Protein AF-A0A3D4CTS8-F1 (afdb_monomer)

Nearest PDB structures (foldseek):
  8w7n-assembly1_A  TM=2.350E-01  e=7.064E-02  Bacillus thuringiensis

Solvent-accessible surface area (backbone atoms only — not comparable to full-atom values): 27036 Å² total; per-residue (Å²): 132,86,78,87,80,75,73,74,74,79,60,75,89,67,41,66,58,44,56,64,30,50,58,61,95,90,58,88,58,75,84,60,47,56,87,72,92,46,70,66,31,52,47,41,68,68,70,23,66,65,56,52,49,56,58,65,38,79,85,34,70,65,49,53,45,52,73,72,35,86,49,65,71,60,37,52,34,53,49,33,37,72,70,62,71,41,77,65,52,74,67,54,54,49,52,51,54,53,56,52,56,43,58,59,55,52,45,54,51,47,51,54,51,47,56,49,54,51,62,67,43,47,62,57,51,51,52,52,49,51,52,34,54,51,42,30,51,54,27,48,51,53,40,61,70,44,44,65,59,52,51,53,51,53,49,51,55,48,53,53,49,52,48,51,49,51,49,29,44,48,56,34,62,64,46,54,61,53,37,55,56,51,25,51,55,50,29,60,74,46,45,93,57,86,59,38,46,27,44,80,48,58,63,80,43,76,48,39,77,81,69,57,63,69,46,77,46,97,88,45,32,39,35,54,64,83,56,63,30,57,42,33,40,41,33,38,30,67,43,44,67,48,43,34,22,26,41,32,47,32,37,31,44,32,72,94,22,73,32,7,22,4,31,14,94,80,5,38,30,25,38,13,35,53,48,42,30,36,25,54,61,51,90,88,53,63,80,41,80,56,52,70,69,49,56,52,48,43,60,62,16,91,84,13,45,52,63,43,18,65,68,81,53,84,53,46,81,39,52,6,29,23,45,60,97,55,71,45,56,28,58,40,40,40,39,38,27,40,67,64,68,43,61,53,28,72,88,70,15,26,37,37,43,38,34,47,29,5,44,22,64,48,19,10,68,22,24,31,36,42,30,36,23,54,40,91,60,57,62,79,44,55,47,78,46,78,82,34,63,33,34,48,43,70,55,47,57,47,35,71,42,56,79,91,72,51,49,72,69,45,52,51,52,43,28,52,56,44,48,55,59,30,56,68,57,38,51,33,50,44,62,45,71,47,88,74,82,78,84,76,82,60,64,68,62,51,51,35,52,50,50,27,57,60,31,63,56,75,84,83,72,61,66,66,59,59,49,49,53,51,54,49,52,52,45,54,56,41,56,78,39,44,70,49,46,44,51,38,52,49,50,52,52,47,60,64,28,68,58,46,75,64,67,116

Sequence (504 aa):
LQAKEIDAKQDTKSGLLATLGRPTRESACECDRANDVQLSGVMALLSGPDIADAIADPKNAIAKLVAEKEDDRKLITEIFLRVINRTPSDAEIKSVRESWAEIQSDHDAMLAELAKREKEWEPTRRQREARRMEGITKASNAVEAYQPQHDAERKRLEEEREAKIAASKRAVTEYESQLVTKAEEFADRMKGKRATRWHLLTPGSIATSDKSKVEVLADGSIRGSGGERPLDYRLSLETKITNITGLIVEAVPDLSFKGGPGLSKDGNFVITEVEAKWQGLEAGSKEVPVVFGDARATFTQKDFDVKRTFDGNLDGGNRGWAIGGGNYKIPHRAAFKMRDVIPGNADKGVKLNVGILCRFKSHPLGKFRIYITTTPDPLQHTGIAAGEAGLPARIAEVVEKDASSRSEVDRVLLRNWVAESDAEYQHRLWAAKGPFPAIPADKKMEELKKALEYAKIPIEEDPRLVRFRRDVEMSAGQLKNLRLTAAQDLTWALINNPAFLFNH

Radius of gyration: 46.16 Å; Cα contacts (8 Å, |Δi|>4): 809; chains: 1; bounding box: 91×78×111 Å

Foldseek 3Di:
DDDDDPPDPPPLVVDLVVLQQDDDPVDPDPVSGDPDDDPSSVCCLQPNVVLLCQLVPCPHPLVVLLVVDPDLQVSLQVLCCVQQNDGDDPVRSVVLVVVLVVLVVVLVVLVVVLVVVCVVCVVVQVVVVVVLVVLLVVLVVVLVVCVVVVVVVQVVVVVVLVVLLVVLVVVLVVCLVVLLVVLVVLLVVCAPPPFFAKAFWAFPDKAKPVRFDWDQDPVSKIFTDDAFFWIKMKTKTWDQDFFWWKKKKKQAFDLVCVRAQWRFPNNKAAQQAKWKWKWFLDPPTDIGTWQFDDKDKLAADVPQDQRNHRPPPPDLPRSHGMHPPHQRNAMMMMMTGTPDTHGFHNPRIMIMTMMRTGSNGTGHGGMITMIIGNPNDQCPQVDNHPSRSGDHNLLVVLSNDDPVPHDPVSSVVSSVVVCRGPSVSSVSVSSSVDDRDDDDDDPVSVVSVVSSVVSNPRDDGDPVSVVSVVVSVVSVVCVVVSSSNSSSVSSSVSCSDCCSVVVD

Structure (mmCIF, N/CA/C/O backbone):
data_AF-A0A3D4CTS8-F1
#
_entry.id   AF-A0A3D4CTS8-F1
#
loop_
_atom_site.group_PDB
_atom_site.id
_atom_site.type_symbol
_atom_site.label_atom_id
_atom_site.label_alt_id
_atom_site.label_comp_id
_atom_site.label_asym_id
_atom_site.label_entity_id
_atom_site.label_seq_id
_atom_site.pdbx_PDB_ins_code
_atom_site.Cartn_x
_atom_site.Cartn_y
_atom_site.Cartn_z
_atom_site.occupancy
_atom_site.B_iso_or_equiv
_atom_site.auth_seq_id
_atom_site.auth_comp_id
_atom_site.auth_asym_id
_atom_site.auth_atom_id
_atom_site.pdbx_PDB_model_num
ATOM 1 N N . LEU A 1 1 ? -6.400 -34.222 -45.799 1.00 34.19 1 LEU A N 1
ATOM 2 C CA . LEU A 1 1 ? -5.486 -35.122 -46.533 1.00 34.19 1 LEU A CA 1
ATOM 3 C C . LEU A 1 1 ? -4.143 -34.391 -46.563 1.00 34.19 1 LEU A C 1
ATOM 5 O O . LEU A 1 1 ? -4.009 -33.464 -47.339 1.00 34.19 1 LEU A O 1
ATOM 9 N N . GLN A 1 2 ? -3.286 -34.477 -45.534 1.00 31.06 2 GLN A N 1
ATOM 10 C CA . GLN A 1 2 ? -2.318 -35.575 -45.322 1.00 31.06 2 GLN A CA 1
ATOM 11 C C . GLN A 1 2 ? -1.728 -36.027 -46.675 1.00 31.06 2 GLN A C 1
ATOM 13 O O . GLN A 1 2 ? -2.492 -36.450 -47.528 1.00 31.06 2 GLN A O 1
ATOM 18 N N . ALA A 1 3 ? -0.426 -35.948 -46.945 1.00 27.09 3 ALA A N 1
ATOM 19 C CA . ALA A 1 3 ? 0.681 -36.243 -46.052 1.00 27.09 3 ALA A CA 1
ATOM 20 C C . ALA A 1 3 ? 1.997 -35.589 -46.518 1.00 27.09 3 ALA A C 1
ATOM 22 O O . ALA A 1 3 ? 2.246 -35.476 -47.709 1.00 27.09 3 ALA A O 1
ATOM 23 N N . LYS A 1 4 ? 2.816 -35.228 -45.521 1.00 34.06 4 LYS A N 1
ATOM 24 C CA . LYS A 1 4 ? 4.279 -35.361 -45.476 1.00 34.06 4 LYS A CA 1
ATOM 25 C C . LYS A 1 4 ? 5.056 -35.067 -46.767 1.00 34.06 4 LYS A C 1
ATOM 27 O O . LYS A 1 4 ? 5.327 -35.978 -47.528 1.00 34.06 4 LYS A O 1
ATOM 32 N N . GLU A 1 5 ? 5.615 -33.869 -46.834 1.00 29.52 5 GLU A N 1
ATOM 33 C CA . GLU A 1 5 ? 7.049 -33.719 -47.085 1.00 29.52 5 GLU A CA 1
ATOM 34 C C . GLU A 1 5 ? 7.537 -32.596 -46.173 1.00 29.52 5 GLU A C 1
ATOM 36 O O . GLU A 1 5 ? 7.510 -31.409 -46.483 1.00 29.52 5 GLU A O 1
ATOM 41 N N . ILE A 1 6 ? 7.892 -32.995 -44.953 1.00 32.22 6 ILE A N 1
ATOM 42 C CA . ILE A 1 6 ? 8.792 -32.218 -44.113 1.00 32.22 6 ILE A CA 1
ATOM 43 C C . ILE A 1 6 ? 10.155 -32.357 -44.807 1.00 32.22 6 ILE A C 1
ATOM 45 O O . ILE A 1 6 ? 10.918 -33.243 -44.447 1.00 32.22 6 ILE A O 1
ATOM 49 N N . ASP A 1 7 ? 10.409 -31.576 -45.865 1.00 29.55 7 ASP A N 1
ATOM 50 C CA . ASP A 1 7 ? 11.218 -30.379 -45.655 1.00 29.55 7 ASP A CA 1
ATOM 51 C C . ASP A 1 7 ? 12.293 -30.551 -44.586 1.00 29.55 7 ASP A C 1
ATOM 53 O O . ASP A 1 7 ? 12.096 -29.953 -43.524 1.00 29.55 7 ASP A O 1
ATOM 57 N N . ALA A 1 8 ? 13.231 -31.491 -44.727 1.00 35.94 8 ALA A N 1
ATOM 58 C CA . ALA A 1 8 ? 14.043 -31.989 -43.625 1.00 35.94 8 ALA A CA 1
ATOM 59 C C . ALA A 1 8 ? 14.656 -30.790 -42.901 1.00 35.94 8 ALA A C 1
ATOM 61 O O . ALA A 1 8 ? 15.550 -30.122 -43.421 1.00 35.94 8 ALA A O 1
ATOM 62 N N . LYS A 1 9 ? 14.132 -30.475 -41.706 1.00 38.09 9 LYS A N 1
ATOM 63 C CA . LYS A 1 9 ? 14.732 -29.482 -40.820 1.00 38.09 9 LYS A CA 1
ATOM 64 C C . LYS A 1 9 ? 16.184 -29.906 -40.691 1.00 38.09 9 LYS A C 1
ATOM 66 O O . LYS A 1 9 ? 16.437 -30.959 -40.113 1.00 38.09 9 LYS A O 1
ATOM 71 N N . GLN A 1 10 ? 17.098 -29.127 -41.269 1.00 44.81 10 GLN A N 1
ATOM 72 C CA . GLN A 1 10 ? 18.526 -29.321 -41.092 1.00 44.81 10 GLN A CA 1
ATOM 73 C C . GLN A 1 10 ? 18.777 -29.360 -39.587 1.00 44.81 10 GLN A C 1
ATOM 75 O O . GLN A 1 10 ? 18.730 -28.329 -38.914 1.00 44.81 10 GLN A O 1
ATOM 80 N N . ASP A 1 11 ? 18.985 -30.553 -39.040 1.00 45.50 11 ASP A N 1
ATOM 81 C CA . ASP A 1 11 ? 19.419 -30.697 -37.663 1.00 45.50 11 ASP A CA 1
ATOM 82 C C . ASP A 1 11 ? 20.928 -30.459 -37.622 1.00 45.50 11 ASP A C 1
ATOM 84 O O . ASP A 1 11 ? 21.733 -31.364 -37.413 1.00 45.50 11 ASP A O 1
ATOM 88 N N . THR A 1 12 ? 21.317 -29.205 -37.860 1.00 46.31 12 THR A N 1
ATOM 89 C CA . THR A 1 12 ? 22.712 -28.756 -37.776 1.00 46.31 12 THR A CA 1
ATOM 90 C C . THR A 1 12 ? 23.287 -28.911 -36.369 1.00 46.31 12 THR A C 1
ATOM 92 O O . THR A 1 12 ? 24.496 -28.814 -36.197 1.00 46.31 12 THR A O 1
ATOM 95 N N . LYS A 1 13 ? 22.454 -29.173 -35.349 1.00 49.53 13 LYS A N 1
ATOM 96 C CA . LYS A 1 13 ? 22.909 -29.426 -33.977 1.00 49.53 13 LYS A CA 1
ATOM 97 C C . LYS A 1 13 ? 23.389 -30.863 -33.750 1.00 49.53 13 LYS A C 1
ATOM 99 O O . LYS A 1 13 ? 24.161 -31.072 -32.818 1.00 49.53 13 LYS A O 1
ATOM 104 N N . SER A 1 14 ? 22.963 -31.826 -34.572 1.00 55.00 14 SER A N 1
ATOM 105 C CA . SER A 1 14 ? 23.310 -33.254 -34.422 1.00 55.00 14 SER A CA 1
ATOM 106 C C . SER A 1 14 ? 24.480 -33.725 -35.311 1.00 55.00 14 SER A C 1
ATOM 108 O O . SER A 1 14 ? 24.926 -34.867 -35.172 1.00 55.00 14 SER A O 1
ATOM 110 N N . GLY A 1 15 ? 25.017 -32.842 -36.164 1.00 66.12 15 GLY A N 1
ATOM 111 C CA . GLY A 1 15 ? 26.238 -33.035 -36.965 1.00 66.12 15 GLY A CA 1
ATOM 112 C C . GLY A 1 15 ? 26.085 -33.913 -38.219 1.00 66.12 15 GLY A C 1
ATOM 113 O O . GLY A 1 15 ? 25.086 -34.612 -38.400 1.00 66.12 15 GLY A O 1
ATOM 114 N N . LEU A 1 16 ? 27.111 -33.914 -39.077 1.00 73.00 16 LEU A N 1
ATOM 115 C CA . LEU A 1 16 ? 27.192 -34.613 -40.373 1.00 73.00 16 LEU A CA 1
ATOM 116 C C . LEU A 1 16 ? 26.689 -36.060 -40.333 1.00 73.00 16 LEU A C 1
ATOM 118 O O . LEU A 1 16 ? 25.932 -36.491 -41.199 1.00 73.00 16 LEU A O 1
ATOM 122 N N . LEU A 1 17 ? 27.065 -36.827 -39.308 1.00 73.56 17 LEU A N 1
ATOM 123 C CA . LEU A 1 17 ? 26.693 -38.241 -39.220 1.00 73.56 17 LEU A CA 1
ATOM 124 C C . LEU A 1 17 ? 25.179 -38.445 -39.070 1.00 73.56 17 LEU A C 1
ATOM 126 O O . LEU A 1 17 ? 24.659 -39.443 -39.561 1.00 73.56 17 LEU A O 1
ATOM 130 N N . ALA A 1 18 ? 24.468 -37.509 -38.435 1.00 70.62 18 ALA A N 1
ATOM 131 C CA . ALA A 1 18 ? 23.010 -37.557 -38.351 1.00 70.62 18 ALA A CA 1
ATOM 132 C C . ALA A 1 18 ? 22.367 -37.338 -39.732 1.00 70.62 18 ALA A C 1
ATOM 134 O O . ALA A 1 18 ? 21.403 -38.019 -40.073 1.00 70.62 18 ALA A O 1
ATOM 135 N N . THR A 1 19 ? 22.952 -36.469 -40.566 1.00 68.31 19 THR A N 1
ATOM 136 C CA . THR A 1 19 ? 22.513 -36.265 -41.962 1.00 68.31 19 THR A CA 1
ATOM 137 C C . THR A 1 19 ? 22.827 -37.451 -42.883 1.00 68.31 19 THR A C 1
ATOM 139 O O . THR A 1 19 ? 22.212 -37.581 -43.935 1.00 68.31 19 THR A O 1
ATOM 142 N N . LEU A 1 20 ? 23.733 -38.346 -42.466 1.00 70.81 20 LEU A N 1
ATOM 143 C CA . LEU A 1 20 ? 24.066 -39.607 -43.142 1.00 70.81 20 LEU A CA 1
ATOM 144 C C . LEU A 1 20 ? 23.303 -40.819 -42.566 1.00 70.81 20 LEU A C 1
ATOM 146 O O . LEU A 1 20 ? 23.717 -41.960 -42.757 1.00 70.81 20 LEU A O 1
ATOM 150 N N . GLY A 1 21 ? 22.207 -40.589 -41.834 1.00 66.88 21 GLY A N 1
ATOM 151 C CA . GLY A 1 21 ? 21.323 -41.658 -41.357 1.00 66.88 21 GLY A CA 1
ATOM 152 C C . GLY A 1 21 ? 21.768 -42.349 -40.064 1.00 66.88 21 GLY A C 1
ATOM 153 O O . GLY A 1 21 ? 21.252 -43.421 -39.739 1.00 66.88 21 GLY A O 1
ATOM 154 N N . ARG A 1 22 ? 22.707 -41.766 -39.296 1.00 68.88 22 ARG A N 1
ATOM 155 C CA . ARG A 1 22 ? 23.075 -42.284 -37.967 1.00 68.88 22 ARG A CA 1
ATOM 156 C C . ARG A 1 22 ? 21.896 -42.130 -36.986 1.00 68.88 22 ARG A C 1
ATOM 158 O O . ARG A 1 22 ? 21.480 -40.999 -36.736 1.00 68.88 22 ARG A O 1
ATOM 165 N N . PRO A 1 23 ? 21.426 -43.216 -36.346 1.00 61.78 23 PRO A N 1
ATOM 166 C CA . PRO A 1 23 ? 20.355 -43.141 -35.356 1.00 61.78 23 PRO A CA 1
ATOM 167 C C . PRO A 1 23 ? 20.822 -42.462 -34.058 1.00 61.78 23 PRO A C 1
ATOM 169 O O . PRO A 1 23 ? 22.016 -42.439 -33.729 1.00 61.78 23 PRO A O 1
ATOM 172 N N . THR A 1 24 ? 19.876 -41.912 -33.293 1.00 64.38 24 THR A N 1
ATOM 173 C CA . THR A 1 24 ? 20.152 -41.316 -31.977 1.00 64.38 24 THR A CA 1
ATOM 174 C C . THR A 1 24 ? 20.659 -42.381 -30.996 1.00 64.38 24 THR A C 1
ATOM 176 O O . THR A 1 24 ? 20.292 -43.551 -31.076 1.00 64.38 24 THR A O 1
ATOM 179 N N . ARG A 1 25 ? 21.531 -41.989 -30.050 1.00 59.34 25 ARG A N 1
ATOM 180 C CA . ARG A 1 25 ? 22.237 -42.910 -29.124 1.00 59.34 25 ARG A CA 1
ATOM 181 C C . ARG A 1 25 ? 21.322 -43.805 -28.271 1.00 59.34 25 ARG A C 1
ATOM 183 O O . ARG A 1 25 ? 21.819 -44.757 -27.681 1.00 59.34 25 ARG A O 1
ATOM 190 N N . GLU A 1 26 ? 20.033 -43.492 -28.194 1.00 53.50 26 GLU A N 1
ATOM 191 C CA . GLU A 1 26 ? 19.036 -44.204 -27.390 1.00 53.50 26 GLU A CA 1
ATOM 192 C C . GLU A 1 26 ? 18.334 -45.348 -28.150 1.00 53.50 26 GLU A C 1
ATOM 194 O O . GLU A 1 26 ? 17.616 -46.124 -27.524 1.00 53.50 26 GLU A O 1
ATOM 199 N N . SER A 1 27 ? 18.563 -45.507 -29.465 1.00 57.84 27 SER A N 1
ATOM 200 C CA . SER A 1 27 ? 17.965 -46.582 -30.274 1.00 57.84 27 SER A CA 1
ATOM 201 C C . SER A 1 27 ? 19.008 -47.553 -30.838 1.00 57.84 27 SER A C 1
ATOM 203 O O . SER A 1 27 ? 19.985 -47.157 -31.475 1.00 57.84 27 SER A O 1
ATOM 205 N N . ALA A 1 28 ? 18.776 -48.853 -30.624 1.00 56.66 28 ALA A N 1
ATOM 206 C CA . ALA A 1 28 ? 19.538 -49.950 -31.226 1.00 56.66 28 ALA A CA 1
ATOM 207 C C . ALA A 1 28 ? 18.814 -50.601 -32.428 1.00 56.66 28 ALA A C 1
ATOM 209 O O . ALA A 1 28 ? 19.320 -51.581 -32.974 1.00 56.66 28 ALA A O 1
ATOM 210 N N . CYS A 1 29 ? 17.641 -50.089 -32.839 1.00 55.47 29 CYS A N 1
ATOM 211 C CA . CYS A 1 29 ? 16.842 -50.668 -33.930 1.00 55.47 29 CYS A CA 1
ATOM 212 C C . CYS A 1 29 ? 17.539 -50.434 -35.275 1.00 55.47 29 CYS A C 1
ATOM 214 O O . CYS A 1 29 ? 17.861 -49.303 -35.635 1.00 55.47 29 CYS A O 1
ATOM 216 N N . GLU A 1 30 ? 17.707 -51.495 -36.062 1.00 57.19 30 GLU A N 1
ATOM 217 C CA . GLU A 1 30 ? 18.138 -51.412 -37.467 1.00 57.19 30 GLU A CA 1
ATOM 218 C C . GLU A 1 30 ? 17.148 -50.597 -38.325 1.00 57.19 30 GLU A C 1
ATOM 220 O O . GLU A 1 30 ? 17.524 -49.931 -39.280 1.00 57.19 30 GLU A O 1
ATOM 225 N N . CYS A 1 31 ? 15.897 -50.580 -37.878 1.00 62.88 31 CYS A N 1
ATOM 226 C CA . CYS A 1 31 ? 14.718 -49.891 -38.392 1.00 62.88 31 CYS A CA 1
ATOM 227 C C . CYS A 1 31 ? 14.863 -48.360 -38.467 1.00 62.88 31 CYS A C 1
ATOM 229 O O . CYS A 1 31 ? 14.243 -47.731 -39.319 1.00 62.88 31 CYS A O 1
ATOM 231 N N . ASP A 1 32 ? 15.671 -47.772 -37.576 1.00 56.69 32 ASP A N 1
ATOM 232 C CA . ASP A 1 32 ? 15.898 -46.320 -37.497 1.00 56.69 32 ASP A CA 1
ATOM 233 C C . ASP A 1 32 ? 17.059 -45.855 -38.394 1.00 56.69 32 ASP A C 1
ATOM 235 O O . ASP A 1 32 ? 17.388 -44.668 -38.427 1.00 56.69 32 ASP A O 1
ATOM 239 N N . ARG A 1 33 ? 17.706 -46.780 -39.116 1.00 64.12 33 ARG A N 1
ATOM 240 C CA . ARG A 1 33 ? 18.780 -46.472 -40.065 1.00 64.12 33 ARG A CA 1
ATOM 241 C C . ARG A 1 33 ? 18.181 -46.265 -41.452 1.00 64.12 33 ARG A C 1
ATOM 243 O O . ARG A 1 33 ? 17.552 -47.165 -42.003 1.00 64.12 33 ARG A O 1
ATOM 250 N N . ALA A 1 34 ? 18.397 -45.088 -42.029 1.00 63.09 34 ALA A N 1
ATOM 251 C CA . ALA A 1 34 ? 18.016 -44.803 -43.408 1.00 63.09 34 ALA A CA 1
ATOM 252 C C . ALA A 1 34 ? 19.175 -45.164 -44.352 1.00 63.09 34 ALA A C 1
ATOM 254 O O . ALA A 1 34 ? 20.277 -44.650 -44.187 1.00 63.09 34 ALA A O 1
ATOM 255 N N . ASN A 1 35 ? 18.917 -46.031 -45.337 1.00 61.06 35 ASN A N 1
ATOM 256 C CA . ASN A 1 35 ? 19.895 -46.439 -46.360 1.00 61.06 35 ASN A CA 1
ATOM 257 C C . ASN A 1 35 ? 19.717 -45.703 -47.705 1.00 61.06 35 ASN A C 1
ATOM 259 O O . ASN A 1 35 ? 20.441 -45.993 -48.655 1.00 61.06 35 ASN A O 1
ATOM 263 N N . ASP A 1 36 ? 18.762 -44.773 -47.807 1.00 62.72 36 ASP A N 1
ATOM 264 C CA . ASP A 1 36 ? 18.538 -44.001 -49.033 1.00 62.72 36 ASP A CA 1
ATOM 265 C C . ASP A 1 36 ? 19.561 -42.868 -49.185 1.00 62.72 36 ASP A C 1
ATOM 267 O O . ASP A 1 36 ? 19.885 -42.157 -48.232 1.00 62.72 36 ASP A O 1
ATOM 271 N N . VAL A 1 37 ? 20.040 -42.663 -50.415 1.00 63.00 37 VAL A N 1
ATOM 272 C CA . VAL A 1 37 ? 20.913 -41.535 -50.763 1.00 63.00 37 VAL A CA 1
ATOM 273 C C . VAL A 1 37 ? 20.100 -40.242 -50.693 1.00 63.00 37 VAL A C 1
ATOM 275 O O . VAL A 1 37 ? 19.254 -39.982 -51.547 1.00 63.00 37 VAL A O 1
ATOM 278 N N . GLN A 1 38 ? 20.363 -39.413 -49.684 1.00 68.56 38 GLN A N 1
ATOM 279 C CA . GLN A 1 38 ? 19.704 -38.118 -49.525 1.00 68.56 38 GLN A CA 1
ATOM 280 C C . GLN A 1 38 ? 20.565 -36.992 -50.100 1.00 68.56 38 GLN A C 1
ATOM 282 O O . GLN A 1 38 ? 21.729 -36.831 -49.728 1.00 68.56 38 GLN A O 1
ATOM 287 N N . LEU A 1 39 ? 19.972 -36.159 -50.964 1.00 69.06 39 LEU A N 1
ATOM 288 C CA . LEU A 1 39 ? 20.635 -34.977 -51.527 1.00 69.06 39 LEU A CA 1
ATOM 289 C C . LEU A 1 39 ? 21.154 -34.037 -50.425 1.00 69.06 39 LEU A C 1
ATOM 291 O O . LEU A 1 39 ? 22.221 -33.449 -50.567 1.00 69.06 39 LEU A O 1
ATOM 295 N N . SER A 1 40 ? 20.445 -33.946 -49.297 1.00 67.31 40 SER A N 1
ATOM 296 C CA . SER A 1 40 ? 20.869 -33.197 -48.110 1.00 67.31 40 SER A CA 1
ATOM 297 C C . SER A 1 40 ? 22.157 -33.743 -47.480 1.00 67.31 40 SER A C 1
ATOM 299 O O . SER A 1 40 ? 23.012 -32.949 -47.098 1.00 67.31 40 SER A O 1
ATOM 301 N N . GLY A 1 41 ? 22.337 -35.066 -47.415 1.00 70.88 41 GLY A N 1
ATOM 302 C CA . GLY A 1 41 ? 23.565 -35.707 -46.927 1.00 70.88 41 GLY A CA 1
ATOM 303 C C . GLY A 1 41 ? 24.750 -35.507 -47.875 1.00 70.88 41 GLY A C 1
ATOM 304 O O . GLY A 1 41 ? 25.866 -35.254 -47.427 1.00 70.88 41 GLY A O 1
ATOM 305 N N . VAL A 1 42 ? 24.499 -35.515 -49.190 1.00 72.38 42 VAL A N 1
ATOM 306 C CA . VAL A 1 42 ? 25.513 -35.173 -50.204 1.00 72.38 42 VAL A CA 1
ATOM 307 C C . VAL A 1 42 ? 25.932 -33.705 -50.075 1.00 72.38 42 VAL A C 1
ATOM 309 O O . VAL A 1 42 ? 27.121 -33.408 -50.041 1.00 72.38 42 VAL A O 1
ATOM 312 N N . MET A 1 43 ? 24.981 -32.780 -49.926 1.00 71.69 43 MET A N 1
ATOM 313 C CA . MET A 1 43 ? 25.285 -31.354 -49.743 1.00 71.69 43 MET A CA 1
ATOM 314 C C . MET A 1 43 ? 25.984 -31.068 -48.406 1.00 71.69 43 MET A C 1
ATOM 316 O O . MET A 1 43 ? 26.856 -30.203 -48.348 1.00 71.69 43 MET A O 1
ATOM 320 N N . ALA A 1 44 ? 25.661 -31.814 -47.345 1.00 74.25 44 ALA A N 1
ATOM 321 C CA . ALA A 1 44 ? 26.368 -31.739 -46.067 1.00 74.25 44 ALA A CA 1
ATOM 322 C C . ALA A 1 44 ? 27.818 -32.248 -46.170 1.00 74.25 44 ALA A C 1
ATOM 324 O O . ALA A 1 44 ? 28.702 -31.697 -45.519 1.00 74.25 44 ALA A O 1
ATOM 325 N N . LEU A 1 45 ? 28.084 -33.248 -47.016 1.00 74.31 45 LEU A N 1
ATOM 326 C CA . LEU A 1 45 ? 29.441 -33.730 -47.281 1.00 74.31 45 LEU A CA 1
ATOM 327 C C . LEU A 1 45 ? 30.255 -32.749 -48.142 1.00 74.31 45 LEU A C 1
ATOM 329 O O . LEU A 1 45 ? 31.431 -32.536 -47.868 1.00 74.31 45 LEU A O 1
ATOM 333 N N . LEU A 1 46 ? 29.638 -32.144 -49.162 1.00 74.44 46 LEU A N 1
ATOM 334 C CA . LEU A 1 46 ? 30.326 -31.245 -50.099 1.00 74.44 46 LEU A CA 1
ATOM 335 C C . LEU A 1 46 ? 30.526 -29.828 -49.546 1.00 74.44 46 LEU A C 1
ATOM 337 O O . LEU A 1 46 ? 31.486 -29.138 -49.877 1.00 74.44 46 LEU A O 1
ATOM 341 N N . SER A 1 47 ? 29.585 -29.332 -48.746 1.00 71.50 47 SER A N 1
ATOM 342 C CA . SER A 1 47 ? 29.564 -27.919 -48.338 1.00 71.50 47 SER A CA 1
ATOM 343 C C . SER A 1 47 ? 29.052 -27.698 -46.915 1.00 71.50 47 SER A C 1
ATOM 345 O O . SER A 1 47 ? 28.707 -26.575 -46.549 1.00 71.50 47 SER A O 1
ATOM 347 N N . GLY A 1 48 ? 28.976 -28.755 -46.104 1.00 78.38 48 GLY A N 1
ATOM 348 C CA . GLY A 1 48 ? 28.528 -28.658 -44.720 1.00 78.38 48 GLY A CA 1
ATOM 349 C C . GLY A 1 48 ? 29.589 -28.083 -43.772 1.00 78.38 48 GLY A C 1
ATOM 350 O O . GLY A 1 48 ? 30.792 -28.204 -44.027 1.00 78.38 48 GLY A O 1
ATOM 351 N N . PRO A 1 49 ? 29.151 -27.494 -42.642 1.00 78.94 49 PRO A N 1
ATOM 352 C CA . PRO A 1 49 ? 30.041 -26.867 -41.669 1.00 78.94 49 PRO A CA 1
ATOM 353 C C . PRO A 1 49 ? 31.002 -27.865 -41.017 1.00 78.94 49 PRO A C 1
ATOM 355 O O . PRO A 1 49 ? 32.136 -27.505 -40.759 1.00 78.94 49 PRO A O 1
ATOM 358 N N . ASP A 1 50 ? 30.615 -29.131 -40.825 1.00 82.31 50 ASP A N 1
ATOM 359 C CA . ASP A 1 50 ? 31.478 -30.123 -40.165 1.00 82.31 50 ASP A CA 1
ATOM 360 C C . ASP A 1 50 ? 32.788 -30.390 -40.931 1.00 82.31 50 ASP A C 1
ATOM 362 O O . ASP A 1 50 ? 33.851 -30.526 -40.326 1.00 82.31 50 ASP A O 1
ATOM 366 N N . ILE A 1 51 ? 32.728 -30.456 -42.267 1.00 82.81 51 ILE A N 1
ATOM 367 C CA . ILE A 1 51 ? 33.921 -30.632 -43.110 1.00 82.81 51 ILE A CA 1
ATOM 368 C C . ILE A 1 51 ? 34.727 -29.331 -43.162 1.00 82.81 51 ILE A C 1
ATOM 370 O O . ILE A 1 51 ? 35.956 -29.368 -43.087 1.00 82.81 51 ILE A O 1
ATOM 374 N N . ALA A 1 52 ? 34.044 -28.184 -43.231 1.00 83.50 52 ALA A N 1
ATOM 375 C CA . ALA A 1 52 ? 34.694 -26.875 -43.260 1.00 83.50 52 ALA A CA 1
ATOM 376 C C . ALA A 1 52 ? 35.455 -26.610 -41.956 1.00 83.50 52 ALA A C 1
ATOM 378 O O . ALA A 1 52 ? 36.627 -26.243 -41.993 1.00 83.50 52 ALA A O 1
ATOM 379 N N . ASP A 1 53 ? 34.834 -26.901 -40.815 1.00 86.44 53 ASP A N 1
ATOM 380 C CA . ASP A 1 53 ? 35.417 -26.762 -39.485 1.00 86.44 53 ASP A CA 1
ATOM 381 C C . ASP A 1 53 ? 36.582 -27.740 -39.282 1.00 86.44 53 ASP A C 1
ATOM 383 O O . ASP A 1 53 ? 37.616 -27.355 -38.741 1.00 86.44 53 ASP A O 1
ATOM 387 N N . ALA A 1 54 ? 36.482 -28.984 -39.770 1.00 88.06 54 ALA A N 1
ATOM 388 C CA . ALA A 1 54 ? 37.581 -29.953 -39.696 1.00 88.06 54 ALA A CA 1
ATOM 389 C C . ALA A 1 54 ? 38.817 -29.516 -40.508 1.00 88.06 54 ALA A C 1
ATOM 391 O O . ALA A 1 54 ? 39.963 -29.724 -40.090 1.00 88.06 54 ALA A O 1
ATOM 392 N N . ILE A 1 55 ? 38.597 -28.895 -41.668 1.00 89.62 55 ILE A N 1
ATOM 393 C CA . ILE A 1 55 ? 39.667 -28.341 -42.507 1.00 89.62 55 ILE A CA 1
ATOM 394 C C . ILE A 1 55 ? 40.216 -27.042 -41.902 1.00 89.62 55 ILE A C 1
ATOM 396 O O . ILE A 1 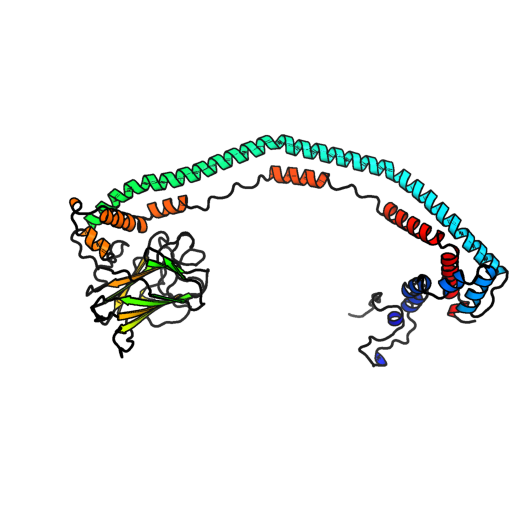55 ? 41.425 -26.811 -41.955 1.00 89.62 55 ILE A O 1
ATOM 400 N N . ALA A 1 56 ? 39.372 -26.228 -41.271 1.00 85.81 56 ALA A N 1
ATOM 401 C CA . ALA A 1 56 ? 39.773 -24.990 -40.613 1.00 85.81 56 ALA A CA 1
ATOM 402 C C . ALA A 1 56 ? 40.450 -25.203 -39.240 1.00 85.81 56 ALA A C 1
ATOM 404 O O . ALA A 1 56 ? 41.164 -24.309 -38.782 1.00 85.81 56 ALA A O 1
ATOM 405 N N . ASP A 1 57 ? 40.266 -26.359 -38.584 1.00 88.31 57 ASP A N 1
ATOM 406 C CA . ASP A 1 57 ? 40.802 -26.632 -37.241 1.00 88.31 57 ASP A CA 1
ATOM 407 C C . ASP A 1 57 ? 42.345 -26.530 -37.214 1.00 88.31 57 ASP A C 1
ATOM 409 O O . ASP A 1 57 ? 43.033 -27.299 -37.895 1.00 88.31 57 ASP A O 1
ATOM 413 N N . PRO A 1 58 ? 42.933 -25.646 -36.381 1.00 84.38 58 PRO A N 1
ATOM 414 C CA . PRO A 1 58 ? 44.384 -25.459 -36.309 1.00 84.38 58 PRO A CA 1
ATOM 415 C C . PRO A 1 58 ? 45.155 -26.690 -35.801 1.00 84.38 58 PRO A C 1
ATOM 417 O O . PRO A 1 58 ? 46.381 -26.730 -35.893 1.00 84.38 58 PRO A O 1
ATOM 420 N N . LYS A 1 59 ? 44.477 -27.695 -35.234 1.00 88.31 59 LYS A N 1
ATOM 421 C CA . LYS A 1 59 ? 45.077 -28.952 -34.756 1.00 88.31 59 LYS A CA 1
ATOM 422 C C . LYS A 1 59 ? 45.081 -30.056 -35.811 1.00 88.31 59 LYS A C 1
ATOM 424 O O . LYS A 1 59 ? 45.563 -31.160 -35.524 1.00 88.31 59 LYS A O 1
ATOM 429 N N . ASN A 1 60 ? 44.544 -29.797 -37.000 1.00 89.44 60 ASN A N 1
ATOM 430 C CA . ASN A 1 60 ? 44.455 -30.803 -38.044 1.00 89.44 60 ASN A CA 1
ATOM 431 C C . ASN A 1 60 ? 45.825 -31.148 -38.660 1.00 89.44 60 ASN A C 1
ATOM 433 O O . ASN A 1 60 ? 46.868 -30.560 -38.361 1.00 89.44 60 ASN A O 1
ATOM 437 N N . ALA A 1 61 ? 45.833 -32.170 -39.518 1.00 90.94 61 ALA A N 1
ATOM 438 C CA . ALA A 1 61 ? 47.055 -32.617 -40.178 1.00 90.94 61 ALA A CA 1
ATOM 439 C C . ALA A 1 61 ? 47.604 -31.584 -41.179 1.00 90.94 61 ALA A C 1
ATOM 441 O O . ALA A 1 61 ? 48.815 -31.539 -41.375 1.00 90.94 61 ALA A O 1
ATOM 442 N N . ILE A 1 62 ? 46.748 -30.747 -41.776 1.00 93.88 62 ILE A N 1
ATOM 443 C CA . ILE A 1 62 ? 47.137 -29.729 -42.764 1.00 93.88 62 ILE A CA 1
ATOM 444 C C . ILE A 1 62 ? 48.047 -28.687 -42.108 1.00 93.88 62 ILE A C 1
ATOM 446 O O . ILE A 1 62 ? 49.122 -28.401 -42.631 1.00 93.88 62 ILE A O 1
ATOM 450 N N . ALA A 1 63 ? 47.684 -28.201 -40.918 1.00 91.81 63 ALA A N 1
ATOM 451 C CA . ALA A 1 63 ? 48.501 -27.261 -40.153 1.00 91.81 63 ALA A CA 1
ATOM 452 C C . ALA A 1 63 ? 49.910 -27.805 -39.858 1.00 91.81 63 ALA A C 1
ATOM 454 O O . ALA A 1 63 ? 50.901 -27.088 -40.003 1.00 91.81 63 ALA A O 1
ATOM 455 N N . LYS A 1 64 ? 50.020 -29.098 -39.522 1.00 91.81 64 LYS A N 1
ATOM 456 C CA . LYS A 1 64 ? 51.319 -29.765 -39.319 1.00 91.81 64 LYS A CA 1
ATOM 457 C C . LYS A 1 64 ? 52.119 -29.866 -40.616 1.00 91.81 64 LYS A C 1
ATOM 459 O O . LYS A 1 64 ? 53.306 -29.566 -40.623 1.00 91.81 64 LYS A O 1
ATOM 464 N N . LEU A 1 65 ? 51.468 -30.237 -41.718 1.00 93.19 65 LEU A N 1
ATOM 465 C CA . LEU A 1 65 ? 52.115 -30.347 -43.027 1.00 93.19 65 LEU A CA 1
ATOM 466 C C . LEU A 1 65 ? 52.686 -29.019 -43.509 1.00 93.19 65 LEU A C 1
ATOM 468 O O . LEU A 1 65 ? 53.808 -28.983 -44.007 1.00 93.19 65 LEU A O 1
ATOM 472 N N . VAL A 1 66 ? 51.938 -27.932 -43.333 1.00 94.00 66 VAL A N 1
ATOM 473 C CA . VAL A 1 66 ? 52.381 -26.584 -43.703 1.00 94.00 66 VAL A CA 1
ATOM 474 C C . VAL A 1 66 ? 53.621 -26.174 -42.901 1.00 94.00 66 VAL A C 1
ATOM 476 O O . VAL A 1 66 ? 54.529 -25.564 -43.464 1.00 94.00 66 VAL A O 1
ATOM 479 N N . ALA A 1 67 ? 53.689 -26.546 -41.616 1.00 90.81 67 ALA A N 1
ATOM 480 C CA . ALA A 1 67 ? 54.845 -26.285 -40.758 1.00 90.81 67 ALA A CA 1
ATOM 481 C C . ALA A 1 67 ? 56.068 -27.164 -41.092 1.00 90.81 67 ALA A C 1
ATOM 483 O O . ALA A 1 67 ? 57.198 -26.699 -40.996 1.00 90.81 67 ALA A O 1
ATOM 484 N N . GLU A 1 68 ? 55.862 -28.425 -41.485 1.00 93.31 68 GLU A N 1
ATOM 485 C CA . GLU A 1 68 ? 56.943 -29.378 -41.790 1.00 93.31 68 GLU A CA 1
ATOM 486 C C . GLU A 1 68 ? 57.508 -29.243 -43.213 1.00 93.31 68 GLU A C 1
ATOM 488 O O . GLU A 1 68 ? 58.663 -29.595 -43.464 1.00 93.31 68 GLU A O 1
ATOM 493 N N . LYS A 1 69 ? 56.692 -28.808 -44.181 1.00 92.62 69 LYS A N 1
ATOM 494 C CA . LYS A 1 69 ? 57.063 -28.744 -45.601 1.00 92.62 69 LYS A CA 1
ATOM 495 C C . LYS A 1 69 ? 57.275 -27.293 -46.025 1.00 92.62 69 LYS A C 1
ATOM 497 O O . LYS A 1 69 ? 56.329 -26.592 -46.371 1.00 92.62 69 LYS A O 1
ATOM 502 N N . GLU A 1 70 ? 58.528 -26.849 -46.053 1.00 87.62 70 GLU A N 1
ATOM 503 C CA . GLU A 1 70 ? 58.886 -25.491 -46.501 1.00 87.62 70 GLU A CA 1
ATOM 504 C C . GLU A 1 70 ? 58.706 -25.282 -48.015 1.00 87.62 70 GLU A C 1
ATOM 506 O O . GLU A 1 70 ? 58.377 -24.185 -48.450 1.00 87.62 70 GLU A O 1
ATOM 511 N N . ASP A 1 71 ? 58.872 -26.335 -48.822 1.00 93.19 71 ASP A N 1
ATOM 512 C CA . ASP A 1 71 ? 58.700 -26.278 -50.278 1.00 93.19 71 ASP A CA 1
ATOM 513 C C . ASP A 1 71 ? 57.238 -26.521 -50.683 1.00 93.19 71 ASP A C 1
ATOM 515 O O . ASP A 1 71 ? 56.663 -27.571 -50.376 1.00 93.19 71 ASP A O 1
ATOM 519 N N . ASP A 1 72 ? 56.651 -25.574 -51.416 1.00 92.75 72 ASP A N 1
ATOM 520 C CA . ASP A 1 72 ? 55.244 -25.630 -51.828 1.00 92.75 72 ASP A CA 1
ATOM 521 C C . ASP A 1 72 ? 54.951 -26.826 -52.736 1.00 92.75 72 ASP A C 1
ATOM 523 O O . ASP A 1 72 ? 53.898 -27.446 -52.613 1.00 92.75 72 ASP A O 1
ATOM 527 N N . ARG A 1 73 ? 55.889 -27.230 -53.604 1.00 94.06 73 ARG A N 1
ATOM 528 C CA . ARG A 1 73 ? 55.695 -28.411 -54.458 1.00 94.06 73 ARG A CA 1
ATOM 529 C C . ARG A 1 73 ? 55.585 -29.686 -53.620 1.00 94.06 73 ARG A C 1
ATOM 531 O O . ARG A 1 73 ? 54.704 -30.508 -53.883 1.00 94.06 73 ARG A O 1
ATOM 538 N N . LYS A 1 74 ? 56.437 -29.852 -52.603 1.00 94.62 74 LYS A N 1
ATOM 539 C CA . LYS A 1 74 ? 56.348 -30.966 -51.642 1.00 94.62 74 LYS A CA 1
ATOM 540 C C . LYS A 1 74 ? 55.070 -30.911 -50.809 1.00 94.62 74 LYS A C 1
ATOM 542 O O . LYS A 1 74 ? 54.460 -31.956 -50.608 1.00 94.62 74 LYS A O 1
ATOM 547 N N . LEU A 1 75 ? 54.655 -29.728 -50.356 1.00 95.44 75 LEU A N 1
ATOM 548 C CA . LEU A 1 75 ? 53.413 -29.544 -49.600 1.00 95.44 75 LEU A CA 1
ATOM 549 C C . LEU A 1 75 ? 52.185 -29.941 -50.433 1.00 95.44 75 LEU A C 1
ATOM 551 O O . LEU A 1 75 ? 51.389 -30.764 -49.991 1.00 95.44 75 LEU A O 1
ATOM 555 N N . ILE A 1 76 ? 52.075 -29.428 -51.662 1.00 95.88 76 ILE A N 1
ATOM 556 C CA . ILE A 1 76 ? 50.998 -29.770 -52.601 1.00 95.88 76 ILE A CA 1
ATOM 557 C C . ILE A 1 76 ? 51.002 -31.277 -52.879 1.00 95.88 76 ILE A C 1
ATOM 559 O O . ILE A 1 76 ? 49.960 -31.920 -52.796 1.00 95.88 76 ILE A O 1
ATOM 563 N N . THR A 1 77 ? 52.173 -31.865 -53.145 1.00 95.62 77 THR A N 1
ATOM 564 C CA . THR A 1 77 ? 52.299 -33.310 -53.400 1.00 95.62 77 THR A CA 1
ATOM 565 C C . THR A 1 77 ? 51.803 -34.147 -52.222 1.00 95.62 77 THR A C 1
ATOM 567 O O . THR A 1 77 ? 51.064 -35.107 -52.420 1.00 95.62 77 THR A O 1
ATOM 570 N N . GLU A 1 78 ? 52.170 -33.771 -50.998 1.00 95.50 78 GLU A N 1
ATOM 571 C CA . GLU A 1 78 ? 51.753 -34.469 -49.782 1.00 95.50 78 GLU A CA 1
ATOM 572 C C . GLU A 1 78 ? 50.241 -34.341 -49.527 1.00 95.50 78 GLU A C 1
ATOM 574 O O . GLU A 1 78 ? 49.606 -35.310 -49.115 1.00 95.50 78 GLU A O 1
ATOM 579 N N . ILE A 1 79 ? 49.641 -33.181 -49.817 1.00 95.06 79 ILE A N 1
ATOM 580 C CA . ILE A 1 79 ? 48.186 -32.983 -49.721 1.00 95.06 79 ILE A CA 1
ATOM 581 C C . ILE A 1 79 ? 47.458 -33.860 -50.750 1.00 95.06 79 ILE A C 1
ATOM 583 O O . ILE A 1 79 ? 46.531 -34.581 -50.389 1.00 95.06 79 ILE A O 1
ATOM 587 N N . PHE A 1 80 ? 47.909 -33.876 -52.006 1.00 94.62 80 PHE A N 1
ATOM 588 C CA . PHE A 1 80 ? 47.349 -34.739 -53.054 1.00 94.62 80 PHE A CA 1
ATOM 589 C C . PHE A 1 80 ? 47.420 -36.227 -52.687 1.00 94.62 80 PHE A C 1
ATOM 591 O O . PHE A 1 80 ? 46.430 -36.947 -52.830 1.00 94.62 80 PHE A O 1
ATOM 598 N N . LEU A 1 81 ? 48.558 -36.677 -52.150 1.00 93.44 81 LEU A N 1
ATOM 599 C CA . LEU A 1 81 ? 48.724 -38.056 -51.695 1.00 93.44 81 LEU A CA 1
ATOM 600 C C . LEU A 1 81 ? 47.782 -38.400 -50.537 1.00 93.44 81 LEU A C 1
ATOM 602 O O . LEU A 1 81 ? 47.248 -39.500 -50.510 1.00 93.44 81 LEU A O 1
ATOM 606 N N . ARG A 1 82 ? 47.544 -37.480 -49.597 1.00 92.44 82 ARG A N 1
ATOM 607 C CA . ARG A 1 82 ? 46.670 -37.736 -48.439 1.00 92.44 82 ARG A CA 1
ATOM 608 C C . ARG A 1 82 ? 45.185 -37.659 -48.748 1.00 92.44 82 ARG A C 1
ATOM 610 O O . ARG A 1 82 ? 44.410 -38.342 -48.089 1.00 92.44 82 ARG A O 1
ATOM 617 N N . VAL A 1 83 ? 44.794 -36.800 -49.687 1.00 91.12 83 VAL A N 1
ATOM 618 C CA . VAL A 1 83 ? 43.382 -36.582 -50.007 1.00 91.12 83 VAL A CA 1
ATOM 619 C C . VAL A 1 83 ? 42.924 -37.557 -51.088 1.00 91.12 83 VAL A C 1
ATOM 621 O O . VAL A 1 83 ? 41.925 -38.232 -50.888 1.00 91.12 83 VAL A O 1
ATOM 624 N N . ILE A 1 84 ? 43.661 -37.692 -52.196 1.00 90.38 84 ILE A N 1
ATOM 625 C CA . ILE A 1 84 ? 43.238 -38.494 -53.361 1.00 90.38 84 ILE A CA 1
ATOM 626 C C . ILE A 1 84 ? 44.199 -39.640 -53.729 1.00 90.38 84 I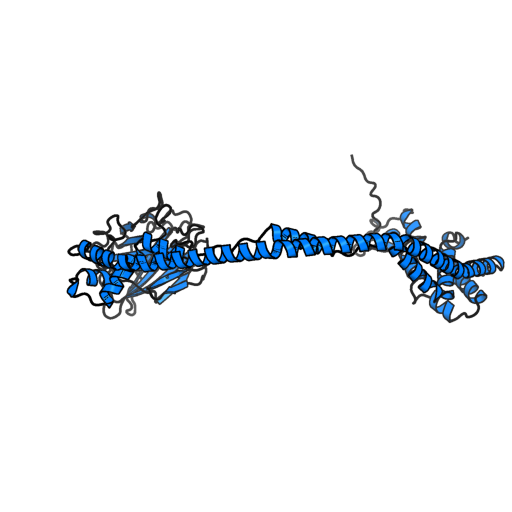LE A C 1
ATOM 628 O O . ILE A 1 84 ? 44.062 -40.229 -54.795 1.00 90.38 84 ILE A O 1
ATOM 632 N N . ASN A 1 85 ? 45.180 -39.968 -52.877 1.00 90.81 85 ASN A N 1
ATOM 633 C CA . ASN A 1 85 ? 46.082 -41.124 -53.030 1.00 90.81 85 ASN A CA 1
ATOM 634 C C . ASN A 1 85 ? 46.912 -41.177 -54.330 1.00 90.81 85 ASN A C 1
ATOM 636 O O . ASN A 1 85 ? 47.328 -42.253 -54.761 1.00 90.81 85 ASN A O 1
ATOM 640 N N . ARG A 1 86 ? 47.223 -40.026 -54.941 1.00 92.19 86 ARG A N 1
ATOM 641 C CA . ARG A 1 86 ? 48.140 -39.946 -56.092 1.00 92.19 86 ARG A CA 1
ATOM 642 C C . ARG A 1 86 ? 49.017 -38.707 -56.050 1.00 92.19 86 ARG A C 1
ATOM 644 O O . ARG A 1 86 ? 48.702 -37.734 -55.376 1.00 92.19 86 ARG A O 1
ATOM 651 N N . THR A 1 87 ? 50.100 -38.717 -56.819 1.00 93.06 87 THR A N 1
ATOM 652 C CA . THR A 1 87 ? 50.907 -37.514 -57.037 1.00 93.06 87 THR A CA 1
ATOM 653 C C . THR A 1 87 ? 50.186 -36.535 -57.978 1.00 93.06 87 THR A C 1
ATOM 655 O O . THR A 1 87 ? 49.527 -36.978 -58.928 1.00 93.06 87 THR A O 1
ATOM 658 N N . PRO A 1 88 ? 50.316 -35.215 -57.763 1.00 94.25 88 PRO A N 1
ATOM 659 C CA . PRO A 1 88 ? 49.820 -34.216 -58.700 1.00 94.25 88 PRO A CA 1
ATOM 660 C C . PRO A 1 88 ? 50.674 -34.194 -59.973 1.00 94.25 88 PRO A C 1
ATOM 662 O O . PRO A 1 88 ? 51.874 -34.478 -59.946 1.00 94.25 88 PRO A O 1
ATOM 665 N N . SER A 1 89 ? 50.061 -33.819 -61.089 1.00 95.06 89 SER A N 1
ATOM 666 C CA . SER A 1 89 ? 50.766 -33.484 -62.328 1.00 95.06 89 SER A CA 1
ATOM 667 C C . SER A 1 89 ? 51.412 -32.094 -62.251 1.00 95.06 89 SER A C 1
ATOM 669 O O . SER A 1 89 ? 51.033 -31.256 -61.430 1.00 95.06 89 SER A O 1
ATOM 671 N N . ASP A 1 90 ? 52.360 -31.804 -63.147 1.00 94.31 90 ASP A N 1
ATOM 672 C CA . ASP A 1 90 ? 52.970 -30.468 -63.228 1.00 94.31 90 ASP A CA 1
ATOM 673 C C . ASP A 1 90 ? 51.948 -29.368 -63.555 1.00 94.31 90 ASP A C 1
ATOM 675 O O . ASP A 1 90 ? 52.072 -28.246 -63.064 1.00 94.31 90 ASP A O 1
ATOM 679 N N . ALA A 1 91 ? 50.916 -29.695 -64.339 1.00 94.56 91 ALA A N 1
ATOM 680 C CA . ALA A 1 91 ? 49.822 -28.779 -64.647 1.00 94.56 91 ALA A CA 1
ATOM 681 C C . ALA A 1 91 ? 48.979 -28.452 -63.401 1.00 94.56 91 ALA A C 1
ATOM 683 O O . ALA A 1 91 ? 48.643 -27.291 -63.180 1.00 94.56 91 ALA A O 1
ATOM 684 N N . GLU A 1 92 ? 48.693 -29.447 -62.557 1.00 93.81 92 GLU A N 1
ATOM 685 C CA . GLU A 1 92 ? 47.960 -29.253 -61.300 1.00 93.81 92 GLU A CA 1
ATOM 686 C C . GLU A 1 92 ? 48.781 -28.455 -60.287 1.00 93.81 92 GLU A C 1
ATOM 688 O O . GLU A 1 92 ? 48.267 -27.504 -59.709 1.00 93.81 92 GLU A O 1
ATOM 693 N N . ILE A 1 93 ? 50.074 -28.763 -60.123 1.00 93.56 93 ILE A N 1
ATOM 694 C CA . ILE A 1 93 ? 50.966 -27.967 -59.263 1.00 93.56 93 ILE A CA 1
ATOM 695 C C . ILE A 1 93 ? 50.990 -26.509 -59.728 1.00 93.56 93 ILE A C 1
ATOM 697 O O . ILE A 1 93 ? 50.942 -25.598 -58.901 1.00 93.56 93 ILE A O 1
ATOM 701 N N . LYS A 1 94 ? 51.068 -26.277 -61.043 1.00 93.31 94 LYS A N 1
ATOM 702 C CA . LYS A 1 94 ? 51.048 -24.929 -61.611 1.00 93.31 94 LYS A CA 1
ATOM 703 C C . LYS A 1 94 ? 49.731 -24.209 -61.295 1.00 93.31 94 LYS A C 1
ATOM 705 O O . LYS A 1 94 ? 49.786 -23.114 -60.748 1.00 93.31 94 LYS A O 1
ATOM 710 N N . SER A 1 95 ? 48.586 -24.839 -61.559 1.00 93.56 95 SER A N 1
ATOM 711 C CA . SER A 1 95 ? 47.260 -24.254 -61.311 1.00 93.56 95 SER A CA 1
ATOM 712 C C . SER A 1 95 ? 47.022 -23.939 -59.830 1.00 93.56 95 SER A C 1
ATOM 714 O O . SER A 1 95 ? 46.510 -22.872 -59.504 1.00 93.56 95 SER A O 1
ATOM 716 N N . VAL A 1 96 ? 47.456 -24.819 -58.924 1.00 92.75 96 VAL A N 1
ATOM 717 C CA . VAL A 1 96 ? 47.358 -24.584 -57.477 1.00 92.75 96 VAL A CA 1
ATOM 718 C C . VAL A 1 96 ? 48.198 -23.381 -57.060 1.00 92.75 96 VAL A C 1
ATOM 720 O O . VAL A 1 96 ? 47.712 -22.521 -56.336 1.00 92.75 96 VAL A O 1
ATOM 723 N N . ARG A 1 97 ? 49.441 -23.272 -57.545 1.00 91.06 97 ARG A N 1
ATOM 724 C CA . ARG A 1 97 ? 50.306 -22.124 -57.228 1.00 91.06 97 ARG A CA 1
ATOM 725 C C . ARG A 1 97 ? 49.773 -20.808 -57.793 1.00 91.06 97 ARG A C 1
ATOM 727 O O . ARG A 1 97 ? 49.965 -19.776 -57.159 1.00 91.06 97 ARG A O 1
ATOM 734 N N . GLU A 1 98 ? 49.132 -20.843 -58.959 1.00 91.12 98 GLU A N 1
ATOM 735 C CA . GLU A 1 98 ? 48.446 -19.681 -59.535 1.00 91.12 98 GLU A CA 1
ATOM 736 C C . GLU A 1 98 ? 47.270 -19.252 -58.644 1.00 91.12 98 GLU A C 1
ATOM 738 O O . GLU A 1 98 ? 47.236 -18.102 -58.224 1.00 91.12 98 GLU A O 1
ATOM 743 N N . SER A 1 99 ? 46.401 -20.182 -58.232 1.00 89.81 99 SER A N 1
ATOM 744 C CA . SER A 1 99 ? 45.290 -19.899 -57.307 1.00 89.81 99 SER A CA 1
ATOM 745 C C . SER A 1 99 ? 45.762 -19.403 -55.930 1.00 89.81 99 SER A C 1
ATOM 747 O O . SER A 1 99 ? 45.192 -18.475 -55.367 1.00 89.81 99 SER A O 1
ATOM 749 N N . TRP A 1 100 ? 46.857 -19.950 -55.392 1.00 91.88 100 TRP A N 1
ATOM 750 C CA . TRP A 1 100 ? 47.437 -19.482 -54.126 1.00 91.88 100 TRP A CA 1
ATOM 751 C C . TRP A 1 100 ? 47.912 -18.026 -54.199 1.00 91.88 100 TRP A C 1
ATOM 753 O O . TRP A 1 100 ? 47.867 -17.310 -53.198 1.00 91.88 100 TRP A O 1
ATOM 763 N N . ALA A 1 101 ? 48.366 -17.584 -55.375 1.00 87.06 101 ALA A N 1
ATOM 764 C CA . ALA A 1 101 ? 48.776 -16.204 -55.597 1.00 87.06 101 ALA A CA 1
ATOM 765 C C . ALA A 1 101 ? 47.579 -15.236 -55.668 1.00 87.06 101 ALA A C 1
ATOM 767 O O . ALA A 1 101 ? 47.755 -14.050 -55.383 1.00 87.06 101 ALA A O 1
ATOM 768 N N . GLU A 1 102 ? 46.373 -15.727 -55.984 1.00 90.50 102 GLU A N 1
ATOM 769 C CA . GLU A 1 102 ? 45.152 -14.912 -56.074 1.00 90.50 102 GLU A CA 1
ATOM 770 C C . GLU A 1 102 ? 44.644 -14.446 -54.700 1.00 90.50 102 GLU A C 1
ATOM 772 O O . GLU A 1 102 ? 44.069 -13.366 -54.602 1.00 90.50 102 GLU A O 1
ATOM 777 N N . ILE A 1 103 ? 44.936 -15.180 -53.616 1.00 89.75 103 ILE A N 1
ATOM 778 C CA . ILE A 1 103 ? 44.485 -14.847 -52.248 1.00 89.75 103 ILE A CA 1
ATOM 779 C C . ILE A 1 103 ? 44.902 -13.421 -51.843 1.00 89.75 103 ILE A C 1
ATOM 781 O O . ILE A 1 103 ? 44.126 -12.682 -51.234 1.00 89.75 103 ILE A O 1
ATOM 785 N N . GLN A 1 104 ? 46.126 -13.014 -52.197 1.00 90.38 104 GLN A N 1
ATOM 786 C CA . GLN A 1 104 ? 46.610 -11.657 -51.935 1.00 90.38 104 GLN A CA 1
ATOM 787 C C . GLN A 1 104 ? 45.865 -10.624 -52.789 1.00 90.38 104 GLN A C 1
ATOM 789 O O . GLN A 1 104 ? 45.428 -9.604 -52.258 1.00 90.38 104 GLN A O 1
ATOM 794 N N . SER A 1 105 ? 45.688 -10.881 -54.090 1.00 92.38 105 SER A N 1
ATOM 795 C CA . SER A 1 105 ? 44.983 -9.945 -54.972 1.00 92.38 105 SER A CA 1
ATOM 796 C C . SER A 1 105 ? 43.504 -9.799 -54.617 1.00 92.38 105 SER A C 1
ATOM 798 O O . SER A 1 105 ? 42.970 -8.695 -54.708 1.00 92.38 105 SER A O 1
ATOM 800 N N . ASP A 1 106 ? 42.859 -10.873 -54.160 1.00 93.31 106 ASP A N 1
ATOM 801 C CA . ASP A 1 106 ? 41.475 -10.857 -53.688 1.00 93.31 106 ASP A CA 1
ATOM 802 C C . ASP A 1 106 ? 41.348 -10.030 -52.411 1.00 93.31 106 ASP A C 1
ATOM 804 O O . ASP A 1 106 ? 40.458 -9.182 -52.308 1.00 93.31 106 ASP A O 1
ATOM 808 N N . HIS A 1 107 ? 42.277 -10.199 -51.463 1.00 94.50 107 HIS A N 1
ATOM 809 C CA . HIS A 1 107 ? 42.329 -9.366 -50.264 1.00 94.50 107 HIS A CA 1
ATOM 810 C C . HIS A 1 107 ? 42.507 -7.880 -50.609 1.00 94.50 107 HIS A C 1
ATOM 812 O O . HIS A 1 107 ? 41.772 -7.028 -50.102 1.00 94.50 107 HIS A O 1
ATOM 818 N N . ASP A 1 108 ? 43.436 -7.559 -51.511 1.00 95.12 108 ASP A N 1
ATOM 819 C CA . ASP A 1 108 ? 43.688 -6.184 -51.947 1.00 95.12 108 ASP A CA 1
ATOM 820 C C . ASP A 1 108 ? 42.463 -5.582 -52.660 1.00 95.12 108 ASP A C 1
ATOM 822 O O . ASP A 1 108 ? 42.106 -4.420 -52.429 1.00 95.12 108 ASP A O 1
ATOM 826 N N . ALA A 1 109 ? 41.755 -6.378 -53.468 1.00 96.12 109 ALA A N 1
ATOM 827 C CA . ALA A 1 109 ? 40.497 -5.977 -54.090 1.00 96.12 109 ALA A CA 1
ATOM 828 C C . ALA A 1 109 ? 39.394 -5.726 -53.046 1.00 96.12 109 ALA A C 1
ATOM 830 O O . ALA A 1 109 ? 38.661 -4.735 -53.143 1.00 96.12 109 ALA A O 1
ATOM 831 N N . MET A 1 110 ? 39.295 -6.570 -52.013 1.00 97.12 110 MET A N 1
ATOM 832 C CA . MET A 1 110 ? 38.359 -6.374 -50.904 1.00 97.12 110 MET A CA 1
ATOM 833 C C . MET A 1 110 ? 38.676 -5.104 -50.101 1.00 97.12 110 MET A C 1
ATOM 835 O O . MET A 1 110 ? 37.751 -4.373 -49.743 1.00 97.12 110 MET A O 1
ATOM 839 N N . LEU A 1 111 ? 39.955 -4.794 -49.860 1.00 97.44 111 LEU A N 1
ATOM 840 C CA . LEU A 1 111 ? 40.378 -3.544 -49.217 1.00 97.44 111 LEU A CA 1
ATOM 841 C C . LEU A 1 111 ? 39.993 -2.316 -50.051 1.00 97.44 111 LEU A C 1
ATOM 843 O O . LEU A 1 111 ? 39.445 -1.351 -49.510 1.00 97.44 111 LEU A O 1
ATOM 847 N N . ALA A 1 112 ? 40.234 -2.354 -51.364 1.00 97.00 112 ALA A N 1
ATOM 848 C CA . ALA A 1 112 ? 39.868 -1.267 -52.270 1.00 97.00 112 ALA A CA 1
ATOM 849 C C . ALA A 1 112 ? 38.348 -1.029 -52.289 1.00 97.00 112 ALA A C 1
ATOM 851 O O . ALA A 1 112 ? 37.885 0.114 -52.215 1.00 97.00 112 ALA A O 1
ATOM 852 N N . GLU A 1 113 ? 37.562 -2.106 -52.326 1.00 97.06 113 GLU A N 1
ATOM 853 C CA . GLU A 1 113 ? 36.104 -2.026 -52.287 1.00 97.06 113 GLU A CA 1
ATOM 854 C C . GLU A 1 113 ? 35.585 -1.566 -50.913 1.00 97.06 113 GLU A C 1
ATOM 856 O O . GLU A 1 113 ? 34.621 -0.801 -50.850 1.00 97.06 113 GLU A O 1
ATOM 861 N N . LEU A 1 114 ? 36.228 -1.956 -49.804 1.00 97.31 114 LEU A N 1
ATOM 862 C CA . LEU A 1 114 ? 35.868 -1.464 -48.471 1.00 97.31 114 LEU A CA 1
ATOM 863 C C . LEU A 1 114 ? 36.095 0.044 -48.385 1.00 97.31 114 LEU A C 1
ATOM 865 O O . LEU A 1 114 ? 35.180 0.768 -48.002 1.00 97.31 114 LEU A O 1
ATOM 869 N N . ALA A 1 115 ? 37.266 0.525 -48.809 1.00 96.88 115 ALA A N 1
ATOM 870 C CA . ALA A 1 115 ? 37.586 1.950 -48.810 1.00 96.88 115 ALA A CA 1
ATOM 871 C C . ALA A 1 115 ? 36.578 2.763 -49.640 1.00 96.88 115 ALA A C 1
ATOM 873 O O . ALA A 1 115 ? 36.160 3.855 -49.240 1.00 96.88 115 ALA A O 1
ATOM 874 N N . LYS A 1 116 ? 36.133 2.217 -50.779 1.00 96.88 116 LYS A N 1
ATOM 875 C CA . LYS A 1 116 ? 35.074 2.816 -51.597 1.00 96.88 116 LYS A CA 1
ATOM 876 C C . LYS A 1 116 ? 33.741 2.876 -50.844 1.00 96.88 116 LYS A C 1
ATOM 878 O O . LYS A 1 116 ? 33.156 3.955 -50.755 1.00 96.88 116 LYS A O 1
ATOM 883 N N . ARG A 1 117 ? 33.288 1.764 -50.258 1.00 96.25 117 ARG A N 1
ATOM 884 C CA . ARG A 1 117 ? 32.023 1.700 -49.500 1.00 96.25 117 ARG A CA 1
ATOM 885 C C . ARG A 1 117 ? 32.026 2.608 -48.276 1.00 96.25 117 ARG A C 1
ATOM 887 O O . ARG A 1 117 ? 31.022 3.251 -47.986 1.00 96.25 117 ARG A O 1
ATOM 894 N N . GLU A 1 118 ? 33.153 2.714 -47.578 1.00 95.69 118 GLU A N 1
ATOM 895 C CA . GLU A 1 118 ? 33.306 3.647 -46.459 1.00 95.69 118 GLU A CA 1
ATOM 896 C C . GLU A 1 118 ? 33.196 5.102 -46.917 1.00 95.69 118 GLU A C 1
ATOM 898 O O . GLU A 1 118 ? 32.490 5.897 -46.291 1.00 95.69 118 GLU A O 1
ATOM 903 N N . LYS A 1 119 ? 33.821 5.445 -48.049 1.00 96.31 119 LYS A N 1
ATOM 904 C CA . LYS A 1 119 ? 33.726 6.783 -48.642 1.00 96.31 119 LYS A CA 1
ATOM 905 C C . LYS A 1 119 ? 32.306 7.120 -49.109 1.00 96.31 119 LYS A C 1
ATOM 907 O O . LYS A 1 119 ? 31.890 8.269 -48.980 1.00 96.31 119 LYS A O 1
ATOM 912 N N . GLU A 1 120 ? 31.565 6.145 -49.632 1.00 95.38 120 GLU A N 1
ATOM 913 C CA . GLU A 1 120 ? 30.160 6.299 -50.040 1.00 95.38 120 GLU A CA 1
ATOM 914 C C . GLU A 1 120 ? 29.209 6.434 -48.837 1.00 95.38 120 GLU A C 1
ATOM 916 O O . GLU A 1 120 ? 28.243 7.200 -48.888 1.00 95.38 120 GLU A O 1
ATOM 921 N N . TRP A 1 121 ? 29.492 5.737 -47.733 1.00 94.75 121 TRP A N 1
ATOM 922 C CA . TRP A 1 121 ? 28.696 5.798 -46.505 1.00 94.75 121 TRP A CA 1
ATOM 923 C C . TRP A 1 121 ? 28.896 7.099 -45.718 1.00 94.75 121 TRP A C 1
ATOM 925 O O . TRP A 1 121 ? 27.937 7.638 -45.159 1.00 94.75 121 TRP A O 1
ATOM 935 N N . GLU A 1 122 ? 30.119 7.630 -45.680 1.00 94.38 122 GLU A N 1
ATOM 936 C CA . GLU A 1 122 ? 30.498 8.760 -44.824 1.00 94.38 122 GLU A CA 1
ATOM 937 C C . GLU A 1 122 ? 29.592 10.010 -44.962 1.00 94.38 122 GLU A C 1
ATOM 939 O O . GLU A 1 122 ? 29.189 10.557 -43.930 1.00 94.38 122 GLU A O 1
ATOM 944 N N . PRO A 1 123 ? 29.171 10.463 -46.163 1.00 95.81 123 PRO A N 1
ATOM 945 C CA . PRO A 1 123 ? 28.205 11.557 -46.294 1.00 95.81 123 PRO A CA 1
ATOM 946 C C . PRO A 1 123 ? 26.861 11.259 -45.617 1.00 95.81 123 PRO A C 1
ATOM 948 O O . PRO A 1 123 ? 26.310 12.115 -44.920 1.00 95.81 123 PRO A O 1
ATOM 951 N N . THR A 1 124 ? 26.349 10.035 -45.778 1.00 95.31 124 THR A N 1
ATOM 952 C CA . THR A 1 124 ? 25.089 9.595 -45.163 1.00 95.31 124 THR A CA 1
ATOM 953 C C . THR A 1 124 ? 25.225 9.541 -43.647 1.00 95.31 124 THR A C 1
ATOM 955 O O . THR A 1 124 ? 24.356 10.044 -42.932 1.00 95.31 124 THR A O 1
ATOM 958 N N . ARG A 1 125 ? 26.339 8.994 -43.149 1.00 94.75 125 ARG A N 1
ATOM 959 C CA . ARG A 1 125 ? 26.667 8.968 -41.722 1.00 94.75 125 ARG A CA 1
ATOM 960 C C . ARG A 1 125 ? 26.671 10.376 -41.133 1.00 94.75 125 ARG A C 1
ATOM 962 O O . ARG A 1 125 ? 25.961 10.621 -40.162 1.00 94.75 125 ARG A O 1
ATOM 969 N N . ARG A 1 126 ? 27.404 11.314 -41.747 1.00 95.56 126 ARG A N 1
ATOM 970 C CA . ARG A 1 126 ? 27.467 12.718 -41.302 1.00 95.56 126 ARG A CA 1
ATOM 971 C C . ARG A 1 126 ? 26.099 13.381 -41.300 1.00 95.56 126 ARG A C 1
ATOM 973 O O . ARG A 1 126 ? 25.768 14.075 -40.345 1.00 95.56 126 ARG A O 1
ATOM 980 N N . GLN A 1 127 ? 25.290 13.157 -42.334 1.00 95.94 127 GLN A N 1
ATOM 981 C CA . GLN A 1 127 ? 23.942 13.717 -42.401 1.00 95.94 127 GLN A CA 1
ATOM 982 C C . GLN A 1 127 ? 23.037 13.161 -41.293 1.00 95.94 127 GLN A C 1
ATOM 984 O O . GLN A 1 127 ? 22.319 13.925 -40.647 1.00 95.94 127 GLN A O 1
ATOM 989 N N . ARG A 1 128 ? 23.057 11.842 -41.064 1.00 96.75 128 ARG A N 1
ATOM 990 C CA . ARG A 1 128 ? 22.278 11.202 -39.993 1.00 96.75 128 ARG A CA 1
ATOM 991 C C . ARG A 1 128 ? 22.726 11.691 -38.619 1.00 96.75 128 ARG A C 1
ATOM 993 O O . ARG A 1 128 ? 21.878 12.010 -37.793 1.00 96.75 128 ARG A O 1
ATOM 1000 N N . GLU A 1 129 ? 24.031 11.812 -38.408 1.00 96.69 129 GLU A N 1
ATOM 1001 C CA . GLU A 1 129 ? 24.601 12.301 -37.155 1.00 96.69 129 GLU A CA 1
ATOM 1002 C C . GLU A 1 129 ? 24.254 13.774 -36.904 1.00 96.69 129 GLU A C 1
ATOM 1004 O O . GLU A 1 129 ? 23.836 14.132 -35.805 1.00 96.69 129 GLU A O 1
ATOM 1009 N N . ALA A 1 130 ? 24.313 14.622 -37.935 1.00 97.12 130 ALA A N 1
ATOM 1010 C CA . ALA A 1 130 ? 23.876 16.013 -37.842 1.00 97.12 130 ALA A CA 1
ATOM 1011 C C . ALA A 1 130 ? 22.386 16.120 -37.469 1.00 97.12 130 ALA A C 1
ATOM 1013 O O . ALA A 1 130 ? 22.037 16.873 -36.561 1.00 97.12 130 ALA A O 1
ATOM 1014 N N . ARG A 1 131 ? 21.513 15.315 -38.096 1.00 96.62 131 ARG A N 1
ATOM 1015 C CA . ARG A 1 131 ? 20.080 15.251 -37.743 1.00 96.62 131 ARG A CA 1
ATOM 1016 C C . ARG A 1 131 ? 19.855 14.762 -36.314 1.00 96.62 131 ARG A C 1
ATOM 1018 O O . ARG A 1 131 ? 18.978 15.282 -35.628 1.00 96.62 131 ARG A O 1
ATOM 1025 N N . ARG A 1 132 ? 20.635 13.778 -35.854 1.00 97.56 132 ARG A N 1
ATOM 1026 C CA . ARG A 1 132 ? 20.590 13.288 -34.469 1.00 97.56 132 ARG A CA 1
ATOM 1027 C C . ARG A 1 132 ? 20.935 14.413 -33.492 1.00 97.56 132 ARG A C 1
ATOM 1029 O O . ARG A 1 132 ? 20.173 14.667 -32.564 1.00 97.56 132 ARG A O 1
ATOM 1036 N N . MET A 1 133 ? 22.025 15.139 -33.740 1.00 98.19 133 MET A N 1
ATOM 1037 C CA . MET A 1 133 ? 22.459 16.268 -32.907 1.00 98.19 133 MET A CA 1
ATOM 1038 C C . MET A 1 133 ? 21.464 17.436 -32.903 1.00 98.19 133 MET A C 1
ATOM 1040 O O . MET A 1 133 ? 21.220 18.037 -31.852 1.00 98.19 133 MET A O 1
ATOM 1044 N N . GLU A 1 134 ? 20.839 17.731 -34.044 1.00 97.75 134 GLU A N 1
ATOM 1045 C CA . GLU A 1 134 ? 19.744 18.703 -34.133 1.00 97.75 134 GLU A CA 1
ATOM 1046 C C . GLU A 1 134 ? 18.531 18.245 -33.306 1.00 97.75 134 GLU A C 1
ATOM 1048 O O . GLU A 1 134 ? 17.978 19.021 -32.524 1.00 97.75 134 GLU A O 1
ATOM 1053 N N . GLY A 1 135 ? 18.157 16.964 -33.413 1.00 98.06 135 GLY A N 1
ATOM 1054 C CA . GLY A 1 135 ? 17.084 16.353 -32.630 1.00 98.06 135 GLY A CA 1
ATOM 1055 C C . GLY A 1 135 ? 17.333 16.416 -31.122 1.00 98.06 135 GLY A C 1
ATOM 1056 O O . GLY A 1 135 ? 16.431 16.796 -30.376 1.00 98.06 135 GLY A O 1
ATOM 1057 N N . ILE A 1 136 ? 18.558 16.116 -30.677 1.00 98.50 136 ILE A N 1
ATOM 1058 C CA . ILE A 1 136 ? 18.967 16.223 -29.267 1.00 98.50 136 ILE A CA 1
ATOM 1059 C C . ILE A 1 136 ? 18.858 17.668 -28.793 1.00 98.50 136 ILE A C 1
ATOM 1061 O O . ILE A 1 136 ? 18.238 17.915 -27.763 1.00 98.50 136 ILE A O 1
ATOM 1065 N N . THR A 1 137 ? 19.406 18.621 -29.551 1.00 98.50 137 THR A N 1
ATOM 1066 C CA . THR A 1 137 ? 19.342 20.049 -29.203 1.00 98.50 137 THR A CA 1
ATOM 1067 C C . THR A 1 137 ? 17.893 20.516 -29.081 1.00 98.50 137 THR A C 1
ATOM 1069 O O . THR A 1 137 ? 17.512 21.123 -28.083 1.00 98.50 137 THR A O 1
ATOM 1072 N N . LYS A 1 138 ? 17.041 20.171 -30.054 1.00 98.31 138 LYS A N 1
ATOM 1073 C CA . LYS A 1 138 ? 15.617 20.524 -30.040 1.00 98.31 138 LYS A CA 1
ATOM 1074 C C . LYS A 1 138 ? 14.886 19.926 -28.836 1.00 98.31 138 LYS A C 1
ATOM 1076 O O . LYS A 1 138 ? 14.118 20.632 -28.185 1.00 98.31 138 LYS A O 1
ATOM 1081 N N . ALA A 1 139 ? 15.107 18.645 -28.545 1.00 98.31 139 ALA A N 1
ATOM 1082 C CA . ALA A 1 139 ? 14.470 17.972 -27.418 1.00 98.31 139 ALA A CA 1
ATOM 1083 C C . ALA A 1 139 ? 14.977 18.506 -26.066 1.00 98.31 139 ALA A C 1
ATOM 1085 O O . ALA A 1 139 ? 14.168 18.721 -25.166 1.00 98.31 139 ALA A O 1
ATOM 1086 N N . SER A 1 140 ? 16.279 18.791 -25.943 1.00 98.56 140 SER A N 1
ATOM 1087 C CA . SER A 1 140 ? 16.876 19.406 -24.747 1.00 98.56 140 SER A CA 1
ATOM 1088 C C . SER A 1 140 ? 16.271 20.781 -24.482 1.00 98.56 140 SER A C 1
ATOM 1090 O O . SER A 1 140 ? 15.741 21.021 -23.401 1.00 98.56 140 SER A O 1
ATOM 1092 N N . ASN A 1 141 ? 16.225 21.640 -25.504 1.00 98.50 141 ASN A N 1
ATOM 1093 C CA . ASN A 1 141 ? 15.632 22.972 -25.395 1.00 98.50 141 ASN A CA 1
ATOM 1094 C C . ASN A 1 141 ? 14.142 22.908 -25.029 1.00 98.50 141 ASN A C 1
ATOM 1096 O O . ASN A 1 141 ? 13.652 23.760 -24.297 1.00 98.50 141 ASN A O 1
ATOM 1100 N N . ALA A 1 142 ? 13.404 21.905 -25.518 1.00 98.38 142 ALA A N 1
ATOM 1101 C CA . ALA A 1 142 ? 11.997 21.726 -25.167 1.00 98.38 142 ALA A CA 1
ATOM 1102 C C . ALA A 1 142 ? 11.806 21.326 -23.691 1.00 98.38 142 ALA A C 1
ATOM 1104 O O . ALA A 1 142 ? 10.872 21.812 -23.051 1.00 98.38 142 ALA A O 1
ATOM 1105 N N . VAL A 1 143 ? 12.693 20.484 -23.144 1.00 98.44 143 VAL A N 1
ATOM 1106 C CA . VAL A 1 143 ? 12.724 20.163 -21.706 1.00 98.44 143 VAL A CA 1
ATOM 1107 C C . VAL A 1 143 ? 13.044 21.419 -20.896 1.00 98.44 143 VAL A C 1
ATOM 1109 O O . VAL A 1 143 ? 12.282 21.766 -19.995 1.00 98.44 143 VAL A O 1
ATOM 1112 N N . GLU A 1 144 ? 14.111 22.137 -21.248 1.00 98.44 144 GLU A N 1
ATOM 1113 C CA . GLU A 1 144 ? 14.538 23.361 -20.557 1.00 98.44 144 GLU A CA 1
ATOM 1114 C C . GLU A 1 144 ? 13.461 24.451 -20.584 1.00 98.44 144 GLU A C 1
ATOM 1116 O O . GLU A 1 144 ? 13.163 25.056 -19.556 1.00 98.44 144 GLU A O 1
ATOM 1121 N N . ALA A 1 145 ? 12.807 24.656 -21.729 1.00 98.44 145 ALA A N 1
ATOM 1122 C CA . ALA A 1 145 ? 11.741 25.643 -21.871 1.00 98.44 145 ALA A CA 1
ATOM 1123 C C . ALA A 1 145 ? 10.506 25.316 -21.016 1.00 98.44 145 ALA A C 1
ATOM 1125 O O . ALA A 1 145 ? 9.805 26.224 -20.566 1.00 98.44 145 ALA A O 1
ATOM 1126 N N . TYR A 1 146 ? 10.215 24.030 -20.795 1.00 98.50 146 TYR A N 1
ATOM 1127 C CA . TYR A 1 146 ? 9.075 23.601 -19.985 1.00 98.50 146 TYR A CA 1
ATOM 1128 C C . TYR A 1 146 ? 9.404 23.480 -18.488 1.00 98.50 146 TYR A C 1
ATOM 1130 O O . TYR A 1 146 ? 8.493 23.522 -17.658 1.00 98.50 146 TYR A O 1
ATOM 1138 N N . GLN A 1 147 ? 10.686 23.390 -18.127 1.00 97.94 147 GLN A N 1
ATOM 1139 C CA . GLN A 1 147 ? 11.150 23.199 -16.752 1.00 97.94 147 GLN A CA 1
ATOM 1140 C C . GLN A 1 147 ? 10.556 24.213 -15.747 1.00 97.94 147 GLN A C 1
ATOM 1142 O O . GLN A 1 147 ? 10.023 23.767 -14.731 1.00 97.94 147 GLN A O 1
ATOM 1147 N N . PRO A 1 148 ? 10.498 25.536 -16.018 1.00 98.44 148 PRO A N 1
ATOM 1148 C CA . PRO A 1 148 ? 9.909 26.485 -15.069 1.00 98.44 148 PRO A CA 1
ATOM 1149 C C . PRO A 1 148 ? 8.411 26.260 -14.814 1.00 98.44 148 PRO A C 1
ATOM 1151 O O . PRO A 1 148 ? 7.943 26.449 -13.693 1.00 98.44 148 PRO A O 1
ATOM 1154 N N . GLN A 1 149 ? 7.649 25.848 -15.837 1.00 97.81 149 GLN A N 1
ATOM 1155 C CA . GLN A 1 149 ? 6.216 25.546 -15.695 1.00 97.81 149 GLN A CA 1
ATOM 1156 C C . GLN A 1 149 ? 6.010 24.275 -14.870 1.00 97.81 149 GLN A C 1
ATOM 1158 O O . GLN A 1 149 ? 5.156 24.248 -13.986 1.00 97.81 149 GLN A O 1
ATOM 1163 N N . HIS A 1 150 ? 6.824 23.250 -15.136 1.00 97.44 150 HIS A N 1
ATOM 1164 C CA . HIS A 1 150 ? 6.842 22.015 -14.362 1.00 97.44 150 HIS A CA 1
ATOM 1165 C C . HIS A 1 150 ? 7.117 22.290 -12.879 1.00 97.44 150 HIS A C 1
ATOM 1167 O O . HIS A 1 150 ? 6.349 21.860 -12.020 1.00 97.44 150 HIS A O 1
ATOM 1173 N N . ASP A 1 151 ? 8.167 23.054 -12.575 1.00 97.69 151 ASP A N 1
ATOM 1174 C CA . ASP A 1 151 ? 8.564 23.350 -11.197 1.00 97.69 151 ASP A CA 1
ATOM 1175 C C . ASP A 1 151 ? 7.517 24.195 -10.462 1.00 97.69 151 ASP A C 1
ATOM 1177 O O . ASP A 1 151 ? 7.189 23.909 -9.307 1.00 97.69 151 ASP A O 1
ATOM 1181 N N . ALA A 1 152 ? 6.939 25.197 -11.134 1.00 97.94 152 ALA A N 1
ATOM 1182 C CA . ALA A 1 152 ? 5.874 26.022 -10.570 1.00 97.94 152 ALA A CA 1
ATOM 1183 C C . ALA A 1 152 ? 4.622 25.195 -10.235 1.00 97.94 152 ALA A C 1
ATOM 1185 O O . ALA A 1 152 ? 4.070 25.325 -9.142 1.00 97.94 152 ALA A O 1
ATOM 1186 N N . GLU A 1 153 ? 4.201 24.308 -11.140 1.00 97.19 153 GLU A N 1
ATOM 1187 C CA . GLU A 1 153 ? 3.038 23.449 -10.918 1.00 97.19 153 GLU A CA 1
ATOM 1188 C C . GLU A 1 153 ? 3.295 22.413 -9.817 1.00 97.19 153 GLU A C 1
ATOM 1190 O O . GLU A 1 153 ? 2.449 22.206 -8.946 1.00 97.19 153 GLU A O 1
ATOM 1195 N N . ARG A 1 154 ? 4.488 21.803 -9.782 1.00 97.19 154 ARG A N 1
ATOM 1196 C CA . ARG A 1 154 ? 4.882 20.887 -8.699 1.00 97.19 154 ARG A CA 1
ATOM 1197 C C . ARG A 1 154 ? 4.876 21.586 -7.344 1.00 97.19 154 ARG A C 1
ATOM 1199 O O . ARG A 1 154 ? 4.356 21.016 -6.387 1.00 97.19 154 ARG A O 1
ATOM 1206 N N . LYS A 1 155 ? 5.397 22.813 -7.270 1.00 97.44 155 LYS A N 1
ATOM 1207 C CA . LYS A 1 155 ? 5.369 23.625 -6.049 1.00 97.44 155 LYS A CA 1
ATOM 1208 C C . LYS A 1 155 ? 3.936 23.938 -5.613 1.00 97.44 155 LYS A C 1
ATOM 1210 O O . LYS A 1 155 ? 3.608 23.702 -4.455 1.00 97.44 155 LYS A O 1
ATOM 1215 N N . ARG A 1 156 ? 3.070 24.387 -6.531 1.00 97.19 156 ARG A N 1
ATOM 1216 C CA . ARG A 1 156 ? 1.649 24.660 -6.245 1.00 97.19 156 ARG A CA 1
ATOM 1217 C C . ARG A 1 156 ? 0.939 23.427 -5.683 1.00 97.19 156 ARG A C 1
ATOM 1219 O O . ARG A 1 156 ? 0.248 23.519 -4.673 1.00 97.19 156 ARG A O 1
ATOM 1226 N N . LEU A 1 157 ? 1.119 22.269 -6.320 1.00 97.25 157 LEU A N 1
ATOM 1227 C CA . LEU A 1 157 ? 0.489 21.018 -5.892 1.00 97.25 157 LEU A CA 1
ATOM 1228 C C . LEU A 1 157 ? 1.008 20.536 -4.528 1.00 97.25 157 LEU A C 1
ATOM 1230 O O . LEU A 1 157 ? 0.231 19.969 -3.759 1.00 97.25 157 LEU A O 1
ATOM 1234 N N . GLU A 1 158 ? 2.284 20.768 -4.206 1.00 97.06 158 GLU A N 1
ATOM 1235 C CA . GLU A 1 158 ? 2.843 20.467 -2.881 1.00 97.06 158 GLU A CA 1
ATOM 1236 C C . GLU A 1 158 ? 2.279 21.402 -1.810 1.00 97.06 158 GLU A C 1
ATOM 1238 O O . GLU A 1 158 ? 1.818 20.935 -0.771 1.00 97.06 158 GLU A O 1
ATOM 1243 N N . GLU A 1 159 ? 2.213 22.705 -2.082 1.00 97.38 159 GLU A N 1
ATOM 1244 C CA . GLU A 1 159 ? 1.608 23.682 -1.171 1.00 97.38 159 GLU A CA 1
ATOM 1245 C C . GLU A 1 159 ? 0.125 23.370 -0.910 1.00 97.38 159 GLU A C 1
ATOM 1247 O O . GLU A 1 159 ? -0.318 23.386 0.239 1.00 97.38 159 GLU A O 1
ATOM 1252 N N . GLU A 1 160 ? -0.644 23.003 -1.940 1.00 96.44 160 GLU A N 1
ATOM 1253 C CA . GLU A 1 160 ? -2.037 22.563 -1.786 1.00 96.44 160 GLU A CA 1
ATOM 1254 C C . GLU A 1 160 ? -2.165 21.276 -0.970 1.00 96.44 160 GLU A C 1
ATOM 1256 O O . GLU A 1 160 ? -3.099 21.122 -0.174 1.00 96.44 160 GLU A O 1
ATOM 1261 N N . ARG A 1 161 ? -1.247 20.328 -1.173 1.00 95.69 161 ARG A N 1
ATOM 1262 C CA . ARG A 1 161 ? -1.219 19.066 -0.436 1.00 95.69 161 ARG A CA 1
ATOM 1263 C C . ARG A 1 161 ? -0.923 19.307 1.043 1.00 95.69 161 ARG A C 1
ATOM 1265 O O . ARG A 1 161 ? -1.675 18.820 1.889 1.00 95.69 161 ARG A O 1
ATOM 1272 N N . GLU A 1 162 ? 0.096 20.098 1.358 1.00 96.06 162 GLU A N 1
ATOM 1273 C CA . GLU A 1 162 ? 0.444 20.466 2.733 1.00 96.06 162 GLU A CA 1
ATOM 1274 C C . GLU A 1 162 ? -0.654 21.304 3.397 1.00 96.06 162 GLU A C 1
ATOM 1276 O O . GLU A 1 162 ? -1.009 21.056 4.552 1.00 96.06 162 GLU A O 1
ATOM 1281 N N . ALA A 1 163 ? -1.293 22.218 2.660 1.00 96.12 163 ALA A N 1
ATOM 1282 C CA . ALA A 1 163 ? -2.448 22.963 3.155 1.00 96.12 163 ALA A CA 1
ATOM 1283 C C . ALA A 1 163 ? -3.621 22.035 3.517 1.00 96.12 163 ALA A C 1
ATOM 1285 O O . ALA A 1 163 ? -4.227 22.206 4.576 1.00 96.12 163 ALA A O 1
ATOM 1286 N N . LYS A 1 164 ? -3.918 21.013 2.701 1.00 95.19 164 LYS A N 1
ATOM 1287 C CA . LYS A 1 164 ? -4.954 20.004 3.005 1.00 95.19 164 LYS A CA 1
ATOM 1288 C C . LYS A 1 164 ? -4.607 19.166 4.234 1.00 95.19 164 LYS A C 1
ATOM 1290 O O . LYS A 1 164 ? -5.489 18.896 5.054 1.00 95.19 164 LYS A O 1
ATOM 1295 N N . ILE A 1 165 ? -3.343 18.773 4.388 1.00 95.19 165 ILE A N 1
ATOM 1296 C CA . ILE A 1 165 ? -2.862 18.044 5.572 1.00 95.19 165 ILE A CA 1
ATOM 1297 C C . ILE A 1 165 ? -3.023 18.914 6.822 1.00 95.19 165 ILE A C 1
ATOM 1299 O O . ILE A 1 165 ? -3.598 18.471 7.820 1.00 95.19 165 ILE A O 1
ATOM 1303 N N . ALA A 1 166 ? -2.559 20.163 6.766 1.00 96.38 166 ALA A N 1
ATOM 1304 C CA . ALA A 1 166 ? -2.658 21.111 7.868 1.00 96.38 166 ALA A CA 1
ATOM 1305 C C . ALA A 1 166 ? -4.119 21.407 8.236 1.00 96.38 166 ALA A C 1
ATOM 1307 O O . ALA A 1 166 ? -4.466 21.374 9.416 1.00 96.38 166 ALA A O 1
ATOM 1308 N N . ALA A 1 167 ? -4.986 21.628 7.245 1.00 96.38 167 ALA A N 1
ATOM 1309 C CA . ALA A 1 167 ? -6.415 21.839 7.453 1.00 96.38 167 ALA A CA 1
ATOM 1310 C C . ALA A 1 167 ? -7.083 20.622 8.110 1.00 96.38 167 ALA A C 1
ATOM 1312 O O . ALA A 1 167 ? -7.840 20.785 9.062 1.00 96.38 167 ALA A O 1
ATOM 1313 N N . SER A 1 168 ? -6.751 19.403 7.670 1.00 95.88 168 SER A N 1
ATOM 1314 C CA . SER A 1 168 ? -7.300 18.172 8.257 1.00 95.88 168 SER A CA 1
ATOM 1315 C C . SER A 1 168 ? -6.883 18.003 9.720 1.00 95.88 168 SER A C 1
ATOM 1317 O O . SER A 1 168 ? -7.707 17.647 10.557 1.00 95.88 168 SER A O 1
ATOM 1319 N N . LYS A 1 169 ? -5.623 18.313 10.060 1.00 95.19 169 LYS A N 1
ATOM 1320 C CA . LYS A 1 169 ? -5.139 18.290 11.451 1.00 95.19 169 LYS A CA 1
ATOM 1321 C C . LYS A 1 169 ? -5.820 19.355 12.312 1.00 95.19 169 LYS A C 1
ATOM 1323 O O . LYS A 1 169 ? -6.283 19.037 13.402 1.00 95.19 169 LYS A O 1
ATOM 1328 N N . ARG A 1 170 ? -5.935 20.593 11.815 1.00 95.81 170 ARG A N 1
ATOM 1329 C CA . ARG A 1 170 ? -6.655 21.674 12.514 1.00 95.81 170 ARG A CA 1
ATOM 1330 C C . ARG A 1 170 ? -8.109 21.300 12.775 1.00 95.81 170 ARG A C 1
ATOM 1332 O O . ARG A 1 170 ? -8.574 21.464 13.893 1.00 95.81 170 ARG A O 1
ATOM 1339 N N . ALA A 1 171 ? -8.779 20.700 11.792 1.00 96.00 171 ALA A N 1
ATOM 1340 C CA . ALA A 1 171 ? -10.160 20.251 11.923 1.00 96.00 171 ALA A CA 1
ATOM 1341 C C . ALA A 1 171 ? -10.363 19.194 13.025 1.00 96.00 171 ALA A C 1
ATOM 1343 O O . ALA A 1 171 ? -11.465 19.107 13.563 1.00 96.00 171 ALA A O 1
ATOM 1344 N N . VAL A 1 172 ? -9.340 18.394 13.359 1.00 94.81 172 VAL A N 1
ATOM 1345 C CA . VAL A 1 172 ? -9.366 17.484 14.518 1.00 94.81 172 VAL A CA 1
ATOM 1346 C C . VAL A 1 172 ? -9.253 18.284 15.811 1.00 94.81 172 VAL A C 1
ATOM 1348 O O . VAL A 1 172 ? -10.138 18.184 16.654 1.00 94.81 172 VAL A O 1
ATOM 1351 N N . THR A 1 173 ? -8.220 19.120 15.942 1.00 94.19 173 THR A N 1
ATOM 1352 C CA . THR A 1 173 ? -7.970 19.916 17.156 1.00 94.19 173 THR A CA 1
ATOM 1353 C C . THR A 1 173 ? -9.122 20.869 17.485 1.00 94.19 173 THR A C 1
ATOM 1355 O O . THR A 1 173 ? -9.519 20.991 18.639 1.00 94.19 173 THR A O 1
ATOM 1358 N N . GLU A 1 174 ? -9.718 21.513 16.481 1.00 94.38 174 GLU A N 1
ATOM 1359 C CA . GLU A 1 174 ? -10.896 22.369 16.666 1.00 94.38 174 GLU A CA 1
ATOM 1360 C C . GLU A 1 174 ? -12.097 21.565 17.186 1.00 94.38 174 GLU A C 1
ATOM 1362 O O . GLU A 1 174 ? -12.826 22.030 18.065 1.00 94.38 174 GLU A O 1
ATOM 1367 N N . TYR A 1 175 ? -12.279 20.332 16.699 1.00 95.44 175 TYR A N 1
ATOM 1368 C CA . TYR A 1 175 ? -13.369 19.456 17.127 1.00 95.44 175 TYR A CA 1
ATOM 1369 C C . TYR A 1 175 ? -13.175 18.894 18.541 1.00 95.44 175 TYR A C 1
ATOM 1371 O O . TYR A 1 175 ? -14.156 18.651 19.242 1.00 95.44 175 TYR A O 1
ATOM 1379 N N . GLU A 1 176 ? -11.933 18.721 19.002 1.00 93.44 176 GLU A N 1
ATOM 1380 C CA . GLU A 1 176 ? -11.635 18.221 20.354 1.00 93.44 176 GLU A CA 1
ATOM 1381 C C . GLU A 1 176 ? -12.230 19.102 21.458 1.00 93.44 176 GLU A C 1
ATOM 1383 O O . GLU A 1 176 ? -12.619 18.594 22.510 1.00 93.44 176 GLU A O 1
ATOM 1388 N N . SER A 1 177 ? -12.388 20.404 21.201 1.00 90.25 177 SER A N 1
ATOM 1389 C CA . SER A 1 177 ? -13.088 21.311 22.117 1.00 90.25 177 SER A CA 1
ATOM 1390 C C . SER A 1 177 ? -14.564 20.931 22.308 1.00 90.25 177 SER A C 1
ATOM 1392 O O . SER A 1 177 ? -15.071 20.965 23.428 1.00 90.25 177 SER A O 1
ATOM 1394 N N . GLN A 1 178 ? -15.236 20.473 21.247 1.00 94.56 178 GLN A N 1
ATOM 1395 C CA . GLN A 1 178 ? -16.635 20.040 21.293 1.00 94.56 178 GLN A CA 1
ATOM 1396 C C . GLN A 1 178 ? -16.797 18.718 22.047 1.00 94.56 178 GLN A C 1
ATOM 1398 O O . GLN A 1 178 ? -17.837 18.483 22.660 1.00 94.56 178 GLN A O 1
ATOM 1403 N N . LEU A 1 179 ? -15.768 17.861 22.044 1.00 94.75 179 LEU A N 1
ATOM 1404 C CA . LEU A 1 179 ? -15.787 16.609 22.803 1.00 94.75 179 LEU A CA 1
ATOM 1405 C C . LEU A 1 179 ? -15.888 16.848 24.312 1.00 94.75 179 LEU A C 1
ATOM 1407 O O . LEU A 1 179 ? -16.438 16.002 25.009 1.00 94.75 179 LEU A O 1
ATOM 1411 N N . VAL A 1 180 ? -15.395 17.984 24.820 1.00 92.56 180 VAL A N 1
ATOM 1412 C CA . VAL A 1 180 ? -15.547 18.347 26.238 1.00 92.56 180 VAL A CA 1
ATOM 1413 C C . VAL A 1 180 ? -17.023 18.548 26.573 1.00 92.56 180 VAL A C 1
ATOM 1415 O O . VAL A 1 180 ? -17.534 17.908 27.487 1.00 92.56 180 VAL A O 1
ATOM 1418 N N . THR A 1 181 ? -17.729 19.367 25.793 1.00 93.75 181 THR A N 1
ATOM 1419 C CA . THR A 1 181 ? -19.169 19.597 25.979 1.00 93.75 181 THR A CA 1
ATOM 1420 C C . THR A 1 181 ? -19.967 18.309 25.797 1.00 93.75 181 THR A C 1
ATOM 1422 O O . THR A 1 181 ? -20.777 17.964 26.652 1.00 93.75 181 THR A O 1
ATOM 1425 N N . LYS A 1 182 ? -19.679 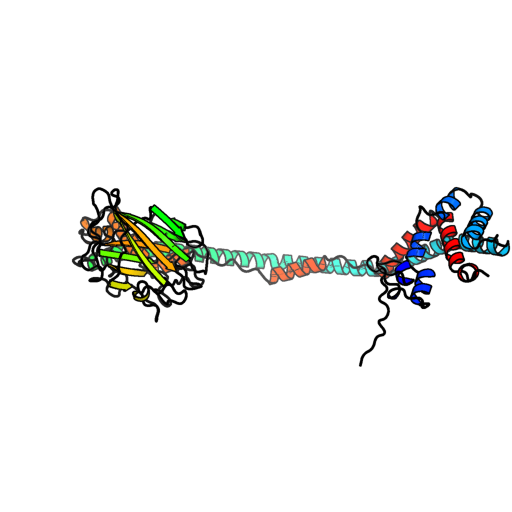17.535 24.744 1.00 95.06 182 LYS A N 1
ATOM 1426 C CA . LYS A 1 182 ? -20.352 16.253 24.483 1.00 95.06 182 LYS A CA 1
ATOM 1427 C C . LYS A 1 182 ? -20.126 15.216 25.581 1.00 95.06 182 LYS A C 1
ATOM 1429 O O . LYS A 1 182 ? -21.010 14.401 25.834 1.00 95.06 182 LYS A O 1
ATOM 1434 N N . ALA A 1 183 ? -18.953 15.215 26.216 1.00 94.00 183 ALA A N 1
ATOM 1435 C CA . ALA A 1 183 ? -18.660 14.346 27.350 1.00 94.00 183 ALA A CA 1
ATOM 1436 C C . ALA A 1 183 ? -19.564 14.667 28.544 1.00 94.00 183 ALA A C 1
ATOM 1438 O O . ALA A 1 183 ? -20.167 13.755 29.111 1.00 94.00 183 ALA A O 1
ATOM 1439 N N . GLU A 1 184 ? -19.718 15.948 28.878 1.00 92.12 184 GLU A N 1
ATOM 1440 C CA . GLU A 1 184 ? -20.606 16.380 29.961 1.00 92.12 184 GLU A CA 1
ATOM 1441 C C . GLU A 1 184 ? -22.080 16.101 29.631 1.00 92.12 184 GLU A C 1
ATOM 1443 O O . GLU A 1 184 ? -22.767 15.469 30.431 1.00 92.12 184 GLU A O 1
ATOM 1448 N N . GLU A 1 185 ? -22.542 16.430 28.418 1.00 92.50 185 GLU A N 1
ATOM 1449 C CA . GLU A 1 185 ? -23.901 16.105 27.953 1.00 92.50 185 GLU A CA 1
ATOM 1450 C C . GLU A 1 185 ? -24.188 14.597 28.008 1.00 92.50 185 GLU A C 1
ATOM 1452 O O . GLU A 1 185 ? -25.278 14.160 28.393 1.00 92.50 185 GLU A O 1
ATOM 1457 N N . PHE A 1 186 ? -23.204 13.777 27.630 1.00 91.50 186 PHE A N 1
ATOM 1458 C CA . PHE A 1 186 ? -23.299 12.329 27.738 1.00 91.50 186 PHE A CA 1
ATOM 1459 C C . PHE A 1 186 ? -23.453 11.889 29.197 1.00 91.50 186 PHE A C 1
ATOM 1461 O O . PHE A 1 186 ? -24.329 11.069 29.484 1.00 91.50 186 PHE A O 1
ATOM 1468 N N . ALA A 1 187 ? -22.642 12.421 30.115 1.00 90.56 187 ALA A N 1
ATOM 1469 C CA . ALA A 1 187 ? -22.749 12.074 31.526 1.00 90.56 187 ALA A CA 1
ATOM 1470 C C . ALA A 1 187 ? -24.084 12.518 32.133 1.00 90.56 187 ALA A C 1
ATOM 1472 O O . ALA A 1 187 ? -24.720 11.721 32.819 1.00 90.56 187 ALA A O 1
ATOM 1473 N N . ASP A 1 188 ? -24.564 13.720 31.820 1.00 89.81 188 ASP A N 1
ATOM 1474 C CA . ASP A 1 188 ? -25.861 14.211 32.294 1.00 89.81 188 ASP A CA 1
ATOM 1475 C C . ASP A 1 188 ? -27.016 13.347 31.781 1.00 89.81 188 ASP A C 1
ATOM 1477 O O . ASP A 1 188 ? -27.894 12.952 32.550 1.00 89.81 188 ASP A O 1
ATOM 1481 N N . ARG A 1 189 ? -26.979 12.944 30.503 1.00 87.75 189 ARG A N 1
ATOM 1482 C CA . ARG A 1 189 ? -27.970 12.026 29.918 1.00 87.75 189 ARG A CA 1
ATOM 1483 C C . ARG A 1 189 ? -27.966 10.644 30.574 1.00 87.75 189 ARG A C 1
ATOM 1485 O O . ARG A 1 189 ? -28.984 9.946 30.533 1.00 87.75 189 ARG A O 1
ATOM 1492 N N . MET A 1 190 ? -26.824 10.212 31.102 1.00 84.75 190 MET A N 1
ATOM 1493 C CA . MET A 1 190 ? -26.665 8.916 31.762 1.00 84.75 190 MET A CA 1
ATOM 1494 C C . MET A 1 190 ? -26.882 8.988 33.281 1.00 84.75 190 MET A C 1
ATOM 1496 O O . MET A 1 190 ? -27.078 7.948 33.911 1.00 84.75 190 MET A O 1
ATOM 1500 N N . LYS A 1 191 ? -26.919 10.187 33.873 1.00 81.88 191 LYS A N 1
ATOM 1501 C CA . LYS A 1 191 ? -27.157 10.388 35.305 1.00 81.88 191 LYS A CA 1
ATOM 1502 C C . LYS A 1 191 ? -28.512 9.806 35.716 1.00 81.88 191 LYS A C 1
ATOM 1504 O O . LYS A 1 191 ? -29.532 10.022 35.067 1.00 81.88 191 LYS A O 1
ATOM 1509 N N . GLY A 1 192 ? -28.522 9.021 36.792 1.00 77.88 192 GLY A N 1
ATOM 1510 C CA . GLY A 1 192 ? -29.727 8.350 37.295 1.00 77.88 192 GLY A CA 1
ATOM 1511 C C . GLY A 1 192 ? -30.195 7.140 36.472 1.00 77.88 192 GLY A C 1
ATOM 1512 O O . GLY A 1 192 ? -31.073 6.407 36.931 1.00 77.88 192 GLY A O 1
ATOM 1513 N N . LYS A 1 193 ? -29.601 6.865 35.301 1.00 77.88 193 LYS A N 1
ATOM 1514 C CA . LYS A 1 193 ? -29.849 5.622 34.561 1.00 77.88 193 LYS A CA 1
ATOM 1515 C C . LYS A 1 193 ? -29.003 4.500 35.162 1.00 77.88 193 LYS A C 1
ATOM 1517 O O . LYS A 1 193 ? -27.783 4.608 35.247 1.00 77.88 193 LYS A O 1
ATOM 1522 N N . ARG A 1 194 ? -29.637 3.387 35.545 1.00 69.19 194 ARG A N 1
ATOM 1523 C CA . ARG A 1 194 ? -28.920 2.167 35.950 1.00 69.19 194 ARG A CA 1
ATOM 1524 C C . ARG A 1 194 ? -28.366 1.480 34.703 1.00 69.19 194 ARG A C 1
ATOM 1526 O O . ARG A 1 194 ? -29.054 0.683 34.086 1.00 69.19 194 ARG A O 1
ATOM 1533 N N . ALA A 1 195 ? -27.152 1.825 34.290 1.00 72.88 195 ALA A N 1
ATOM 1534 C CA . ALA A 1 195 ? -26.489 1.136 33.186 1.00 72.88 195 ALA A CA 1
ATOM 1535 C C . ALA A 1 195 ? -25.904 -0.209 33.654 1.00 72.88 195 ALA A C 1
ATOM 1537 O O . ALA A 1 195 ? -25.331 -0.294 34.743 1.00 72.88 195 ALA A O 1
ATOM 1538 N N . THR A 1 196 ? -25.980 -1.245 32.811 1.00 86.75 196 THR A N 1
ATOM 1539 C CA . THR A 1 196 ? -25.195 -2.477 32.999 1.00 86.75 196 THR A CA 1
ATOM 1540 C C . THR A 1 196 ? -23.711 -2.118 33.075 1.00 86.75 196 THR A C 1
ATOM 1542 O O . THR A 1 196 ? -23.208 -1.411 32.198 1.00 86.75 196 THR A O 1
ATOM 1545 N N . ARG A 1 197 ? -23.005 -2.588 34.109 1.00 90.12 197 ARG A N 1
ATOM 1546 C CA . ARG A 1 197 ? -21.568 -2.322 34.289 1.00 90.12 197 ARG A CA 1
ATOM 1547 C C . ARG A 1 197 ? -20.730 -3.431 33.674 1.00 90.12 197 ARG A C 1
ATOM 1549 O O . ARG A 1 197 ? -20.872 -4.591 34.054 1.00 90.12 197 ARG A O 1
ATOM 1556 N N . TRP A 1 198 ? -19.843 -3.065 32.760 1.00 93.75 198 TRP A N 1
ATOM 1557 C CA . TRP A 1 198 ? -18.982 -3.993 32.034 1.00 93.75 198 TRP A CA 1
ATOM 1558 C C . TRP A 1 198 ? -17.525 -3.862 32.473 1.00 93.75 198 TRP A C 1
ATOM 1560 O O . TRP A 1 198 ? -16.966 -2.770 32.523 1.00 93.75 198 TRP A O 1
ATOM 1570 N N . HIS A 1 199 ? -16.878 -4.976 32.771 1.00 96.12 199 HIS A N 1
ATOM 1571 C CA . HIS A 1 199 ? -15.486 -5.032 33.194 1.00 96.12 199 HIS A CA 1
ATOM 1572 C C . HIS A 1 199 ? -14.642 -5.562 32.040 1.00 96.12 199 HIS A C 1
ATOM 1574 O O . HIS A 1 199 ? -14.871 -6.680 31.582 1.00 96.12 199 HIS A O 1
ATOM 1580 N N . LEU A 1 200 ? -13.706 -4.742 31.557 1.00 96.31 200 LEU A N 1
ATOM 1581 C CA . LEU A 1 200 ? -12.768 -5.125 30.503 1.00 96.31 200 LEU A CA 1
ATOM 1582 C C . LEU A 1 200 ? -11.866 -6.246 31.019 1.00 96.31 200 LEU A C 1
ATOM 1584 O O . LEU A 1 200 ? -11.321 -6.138 32.117 1.00 96.31 200 LEU A O 1
ATOM 1588 N N . LEU A 1 201 ? -11.699 -7.293 30.218 1.00 96.94 201 LEU A N 1
ATOM 1589 C CA . LEU A 1 201 ? -10.740 -8.354 30.483 1.00 96.94 201 LEU A CA 1
ATOM 1590 C C . LEU A 1 201 ? -9.600 -8.282 29.472 1.00 96.94 201 LEU A C 1
ATOM 1592 O O . LEU A 1 201 ? -9.827 -8.244 28.263 1.00 96.94 201 LEU A O 1
ATOM 1596 N N . THR A 1 202 ? -8.373 -8.326 29.981 1.00 95.69 202 THR A N 1
ATOM 1597 C CA . THR A 1 202 ? -7.169 -8.454 29.160 1.00 95.69 202 THR A CA 1
ATOM 1598 C C . THR A 1 202 ? -6.783 -9.932 29.090 1.00 95.69 202 THR A C 1
ATOM 1600 O O . THR A 1 202 ? -6.649 -10.567 30.139 1.00 95.69 202 THR A O 1
ATOM 1603 N N . PRO A 1 203 ? -6.617 -10.522 27.895 1.00 95.81 203 PRO A N 1
ATOM 1604 C CA . PRO A 1 203 ? -6.242 -11.928 27.773 1.00 95.81 203 PRO A CA 1
ATOM 1605 C C . PRO A 1 203 ? -4.805 -12.160 28.251 1.00 95.81 203 PRO A C 1
ATOM 1607 O O . PRO A 1 203 ? -3.892 -11.429 27.872 1.00 95.81 203 PRO A O 1
ATOM 1610 N N . GLY A 1 204 ? -4.600 -13.218 29.037 1.00 94.06 204 GLY A N 1
ATOM 1611 C CA . GLY A 1 204 ? -3.268 -13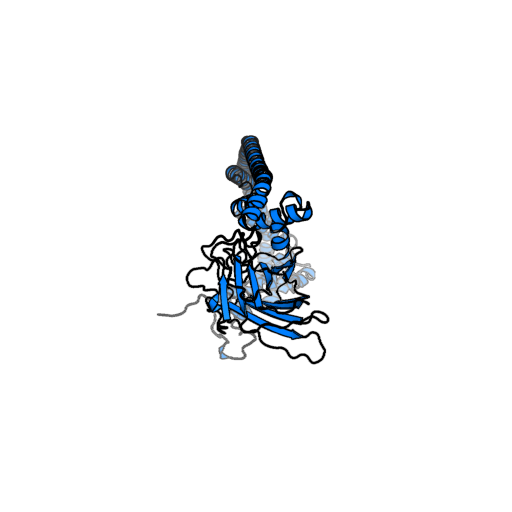.703 29.407 1.00 94.06 204 GLY A CA 1
ATOM 1612 C C . GLY A 1 204 ? -2.592 -14.471 28.268 1.00 94.06 204 GLY A C 1
ATOM 1613 O O . GLY A 1 204 ? -1.369 -14.469 28.153 1.00 94.06 204 GLY A O 1
ATOM 1614 N N . SER A 1 205 ? -3.379 -15.100 27.391 1.00 96.62 205 SER A N 1
ATOM 1615 C CA . SER A 1 205 ? -2.880 -15.686 26.146 1.00 96.62 205 SER A CA 1
ATOM 1616 C C . SER A 1 205 ? -3.937 -15.692 25.046 1.00 96.62 205 SER A C 1
ATOM 1618 O O . SER A 1 205 ? -5.145 -15.687 25.306 1.00 96.62 205 SER A O 1
ATOM 1620 N N . ILE A 1 206 ? -3.457 -15.685 23.801 1.00 97.94 206 ILE A N 1
ATOM 1621 C CA . ILE A 1 206 ? -4.272 -15.707 22.588 1.00 97.94 206 ILE A CA 1
ATOM 1622 C C . ILE A 1 206 ? -3.654 -16.708 21.618 1.00 97.94 206 ILE A C 1
ATOM 1624 O O . ILE A 1 206 ? -2.460 -16.638 21.328 1.00 97.94 206 ILE A O 1
ATOM 1628 N N . ALA A 1 207 ? -4.475 -17.608 21.088 1.00 98.06 207 ALA A N 1
ATOM 1629 C CA . ALA A 1 207 ? -4.125 -18.465 19.967 1.00 98.06 207 ALA A CA 1
ATOM 1630 C C . ALA A 1 207 ? -5.047 -18.176 18.780 1.00 98.06 207 ALA A C 1
ATOM 1632 O O . ALA A 1 207 ? -6.238 -17.919 18.952 1.00 98.06 207 ALA A O 1
ATOM 1633 N N . THR A 1 208 ? -4.492 -18.238 17.577 1.00 98.31 208 THR A N 1
ATOM 1634 C CA . THR A 1 208 ? -5.221 -18.118 16.313 1.00 98.31 208 THR A CA 1
ATOM 1635 C C . THR A 1 208 ? -5.189 -19.447 15.569 1.00 98.31 208 THR A C 1
ATOM 1637 O O . THR A 1 208 ? -4.188 -20.167 15.628 1.00 98.31 208 THR A O 1
ATOM 1640 N N . SER A 1 209 ? -6.266 -19.789 14.858 1.00 97.00 209 SER A N 1
ATOM 1641 C CA . SER A 1 209 ? -6.372 -21.058 14.113 1.00 97.00 209 SER A CA 1
ATOM 1642 C C . SER A 1 209 ? -5.255 -21.267 13.087 1.00 97.00 209 SER A C 1
ATOM 1644 O O . SER A 1 209 ? -4.862 -22.400 12.823 1.00 97.00 209 SER A O 1
ATOM 1646 N N . ASP A 1 210 ? -4.727 -20.181 12.526 1.00 95.62 210 ASP A N 1
ATOM 1647 C CA . ASP A 1 210 ? -3.684 -20.181 11.500 1.00 95.62 210 ASP A CA 1
ATOM 1648 C C . ASP A 1 210 ? -2.308 -19.723 12.020 1.00 95.62 210 ASP A C 1
ATOM 1650 O O . ASP A 1 210 ? -1.379 -19.550 11.231 1.00 95.62 210 ASP A O 1
ATOM 1654 N N . LYS A 1 211 ? -2.165 -19.531 13.340 1.00 96.75 211 LYS A N 1
ATOM 1655 C CA . LYS A 1 211 ? -0.950 -19.022 14.005 1.00 96.75 211 LYS A CA 1
ATOM 1656 C C . LYS A 1 211 ? -0.552 -17.593 13.599 1.00 96.75 211 LYS A C 1
ATOM 1658 O O . LYS A 1 211 ? 0.599 -17.194 13.790 1.00 96.75 211 LYS A O 1
ATOM 1663 N N . SER A 1 212 ? -1.482 -16.803 13.064 1.00 96.06 212 SER A N 1
ATOM 1664 C CA . SER A 1 212 ? -1.277 -15.378 12.802 1.00 96.06 212 SER A CA 1
ATOM 1665 C C . SER A 1 212 ? -0.923 -14.598 14.058 1.00 96.06 212 SER A C 1
ATOM 1667 O O . SER A 1 212 ? -1.437 -14.868 15.147 1.00 96.06 212 SER A O 1
ATOM 1669 N N . LYS A 1 213 ? -0.090 -13.568 13.879 1.00 96.19 213 LYS A N 1
ATOM 1670 C CA . LYS A 1 213 ? 0.295 -12.655 14.955 1.00 96.19 213 LYS A CA 1
ATOM 1671 C C . LYS A 1 213 ? -0.915 -11.871 15.451 1.00 96.19 213 LYS A C 1
ATOM 1673 O O . LYS A 1 213 ? -1.721 -11.384 14.652 1.00 96.19 213 LYS A O 1
ATOM 1678 N N . VAL A 1 214 ? -0.978 -11.715 16.765 1.00 96.69 214 VAL A N 1
ATOM 1679 C CA . VAL A 1 214 ? -1.967 -10.902 17.461 1.00 96.69 214 VAL A CA 1
ATOM 1680 C C . VAL A 1 214 ? -1.234 -10.015 18.453 1.00 96.69 214 VAL A C 1
ATOM 1682 O O . VAL A 1 214 ? -0.272 -10.445 19.085 1.00 96.69 214 VAL A O 1
ATOM 1685 N N . GLU A 1 215 ? -1.683 -8.777 18.563 1.00 97.31 215 GLU A N 1
ATOM 1686 C CA . GLU A 1 215 ? -1.141 -7.774 19.466 1.00 97.31 215 GLU A CA 1
ATOM 1687 C C . GLU A 1 215 ? -2.218 -7.370 20.474 1.00 97.31 215 GLU A C 1
ATOM 1689 O O . GLU A 1 215 ? -3.364 -7.142 20.094 1.00 97.31 215 GLU A O 1
ATOM 1694 N N . VAL A 1 216 ? -1.863 -7.280 21.755 1.00 97.25 216 VAL A N 1
ATOM 1695 C CA . VAL A 1 216 ? -2.728 -6.691 22.784 1.00 97.25 216 VAL A CA 1
ATOM 1696 C C . VAL A 1 216 ? -2.255 -5.262 23.013 1.00 97.25 216 VAL A C 1
ATOM 1698 O O . VAL A 1 216 ? -1.100 -5.042 23.373 1.00 97.25 216 VAL A O 1
ATOM 1701 N N . LEU A 1 217 ? -3.130 -4.293 22.764 1.00 95.69 217 LEU A N 1
ATOM 1702 C CA . LEU A 1 217 ? -2.831 -2.867 22.859 1.00 95.69 217 LEU A CA 1
ATOM 1703 C C . LEU A 1 217 ? -3.062 -2.337 24.282 1.00 95.69 217 LEU A C 1
ATOM 1705 O O . LEU A 1 217 ? -3.713 -2.970 25.113 1.00 95.69 217 LEU A O 1
ATOM 1709 N N . ALA A 1 218 ? -2.542 -1.139 24.561 1.00 92.06 218 ALA A N 1
ATOM 1710 C CA . ALA A 1 218 ? -2.617 -0.505 25.882 1.00 92.06 218 ALA A CA 1
ATOM 1711 C C . ALA A 1 218 ? -4.056 -0.225 26.366 1.00 92.06 218 ALA A C 1
ATOM 1713 O O . ALA A 1 218 ? -4.293 -0.128 27.566 1.00 92.06 218 ALA A O 1
ATOM 1714 N N . ASP A 1 219 ? -5.017 -0.118 25.446 1.00 91.00 219 ASP A N 1
ATOM 1715 C CA . ASP A 1 219 ? -6.449 0.031 25.734 1.00 91.00 219 ASP A CA 1
ATOM 1716 C C . ASP A 1 219 ? -7.165 -1.319 25.971 1.00 91.00 219 ASP A C 1
ATOM 1718 O O . ASP A 1 219 ? -8.393 -1.369 26.042 1.00 91.00 219 ASP A O 1
ATOM 1722 N N . GLY A 1 220 ? -6.409 -2.421 26.039 1.00 93.38 220 GLY A N 1
ATOM 1723 C CA . GLY A 1 220 ? -6.903 -3.790 26.190 1.00 93.38 220 GLY A CA 1
ATOM 1724 C C . GLY A 1 220 ? -7.531 -4.381 24.927 1.00 93.38 220 GLY A C 1
ATOM 1725 O O . GLY A 1 220 ? -8.051 -5.496 24.976 1.00 93.38 220 GLY A O 1
ATOM 1726 N N . SER A 1 221 ? -7.496 -3.670 23.794 1.00 96.56 221 SER A N 1
ATOM 1727 C CA . SER A 1 221 ? -7.955 -4.224 22.523 1.00 96.56 221 SER A CA 1
ATOM 1728 C C . SER A 1 221 ? -6.959 -5.216 21.942 1.00 96.56 221 SER A C 1
ATOM 1730 O O . SER A 1 221 ? -5.742 -5.081 22.043 1.00 96.56 221 SER A O 1
ATOM 1732 N N . ILE A 1 222 ? -7.515 -6.240 21.318 1.00 98.31 222 ILE A N 1
ATOM 1733 C CA . ILE A 1 222 ? -6.820 -7.313 20.636 1.00 98.31 222 ILE A CA 1
ATOM 1734 C C . ILE A 1 222 ? -6.816 -6.953 19.159 1.00 98.31 222 ILE A C 1
ATOM 1736 O O . ILE A 1 222 ? -7.885 -6.791 18.578 1.00 98.31 222 ILE A O 1
ATOM 1740 N N . ARG A 1 223 ? -5.637 -6.833 18.549 1.00 97.94 223 ARG A N 1
ATOM 1741 C CA . ARG A 1 223 ? -5.455 -6.525 17.129 1.00 97.94 223 ARG A CA 1
ATOM 1742 C C . ARG A 1 223 ? -4.841 -7.715 16.397 1.00 97.94 223 ARG A C 1
ATOM 1744 O O . ARG A 1 223 ? -3.686 -8.075 16.617 1.00 97.94 223 ARG A O 1
ATOM 1751 N N . GLY A 1 224 ? -5.623 -8.320 15.513 1.00 96.31 224 GLY A N 1
ATOM 1752 C CA . GLY A 1 224 ? -5.179 -9.330 14.563 1.00 96.31 224 GLY A CA 1
ATOM 1753 C C . GLY A 1 224 ? -4.356 -8.749 13.415 1.00 96.31 224 GLY A C 1
ATOM 1754 O O . GLY A 1 224 ? -4.286 -7.541 13.210 1.00 96.31 224 GLY A O 1
ATOM 1755 N N . SER A 1 225 ? -3.736 -9.635 12.642 1.00 95.06 225 SER A N 1
ATOM 1756 C CA . SER A 1 225 ? -2.958 -9.283 11.451 1.00 95.06 225 SER A CA 1
ATOM 1757 C C . SER A 1 225 ? -3.389 -10.107 10.234 1.00 95.06 225 SER A C 1
ATOM 1759 O O . SER A 1 225 ? -4.157 -11.064 10.359 1.00 95.06 225 SER A O 1
ATOM 1761 N N . GLY A 1 226 ? -2.901 -9.743 9.045 1.00 93.50 226 GLY A N 1
ATOM 1762 C CA . GLY A 1 226 ? -3.228 -10.412 7.781 1.00 93.50 226 GLY A CA 1
ATOM 1763 C C . GLY A 1 226 ? -4.392 -9.749 7.038 1.00 93.50 226 GLY A C 1
ATOM 1764 O O . GLY A 1 226 ? -4.625 -8.555 7.199 1.00 93.50 226 GLY A O 1
ATOM 1765 N N . GLY A 1 227 ? -5.096 -10.520 6.206 1.00 94.31 227 GLY A N 1
ATOM 1766 C CA . GLY A 1 227 ? -6.235 -10.057 5.401 1.00 94.31 227 GLY A CA 1
ATOM 1767 C C . GLY A 1 227 ? -7.369 -11.086 5.337 1.00 94.31 227 GLY A C 1
ATOM 1768 O O . GLY A 1 227 ? -7.539 -11.878 6.263 1.00 94.31 227 GLY A O 1
ATOM 1769 N N . GLU A 1 228 ? -8.118 -11.098 4.234 1.00 95.81 228 GLU A N 1
ATOM 1770 C CA . GLU A 1 228 ? -9.295 -11.958 4.017 1.00 95.81 228 GLU A CA 1
ATOM 1771 C C . GLU A 1 228 ? -8.982 -13.459 4.122 1.00 95.81 228 GLU A C 1
ATOM 1773 O O . GLU A 1 228 ? -8.295 -14.015 3.266 1.00 95.81 228 GLU A O 1
ATOM 1778 N N . ARG A 1 229 ? -9.519 -14.114 5.158 1.00 95.38 229 ARG A N 1
ATOM 1779 C CA . ARG A 1 229 ? -9.471 -15.569 5.389 1.00 95.38 229 ARG A CA 1
ATOM 1780 C C . ARG A 1 229 ? -10.375 -15.955 6.569 1.00 95.38 229 ARG A C 1
ATOM 1782 O O . ARG A 1 229 ? -10.686 -15.076 7.372 1.00 95.38 229 ARG A O 1
ATOM 1789 N N . PRO A 1 230 ? -10.718 -17.240 6.748 1.00 96.50 230 PRO A N 1
ATOM 1790 C CA . PRO A 1 230 ? -11.210 -17.739 8.028 1.00 96.50 230 PRO A CA 1
ATOM 1791 C C . PRO A 1 230 ? -10.162 -17.567 9.139 1.00 96.50 230 PRO A C 1
ATOM 1793 O O . PRO A 1 230 ? -8.997 -17.915 8.938 1.00 96.50 230 PRO A O 1
ATOM 1796 N N . LEU A 1 231 ? -10.564 -17.061 10.304 1.00 97.44 231 LEU A N 1
ATOM 1797 C CA . LEU A 1 231 ? -9.672 -16.847 11.447 1.00 97.44 231 LEU A CA 1
ATOM 1798 C C . LEU A 1 231 ? -10.431 -17.011 12.765 1.00 97.44 231 LEU A C 1
ATOM 1800 O O . LEU A 1 231 ? -11.283 -16.191 13.098 1.00 97.44 231 LEU A O 1
ATOM 1804 N N . ASP A 1 232 ? -10.083 -18.038 13.536 1.00 97.88 232 ASP A N 1
ATOM 1805 C CA . ASP A 1 232 ? -10.640 -18.236 14.874 1.00 97.88 232 ASP A CA 1
ATOM 1806 C C . ASP A 1 232 ? -9.647 -17.731 15.923 1.00 97.88 232 ASP A C 1
ATOM 1808 O O . ASP A 1 232 ? -8.454 -18.040 15.857 1.00 97.88 232 ASP A O 1
ATOM 1812 N N . TYR A 1 233 ? -10.147 -17.000 16.915 1.00 98.62 233 TYR A N 1
ATOM 1813 C CA . TYR A 1 233 ? -9.404 -16.583 18.100 1.00 98.62 233 TYR A CA 1
ATOM 1814 C C . TYR A 1 233 ? -9.793 -17.453 19.289 1.00 98.62 233 TYR A C 1
ATOM 1816 O O . TYR A 1 233 ? -10.973 -17.687 19.532 1.00 98.62 233 TYR A O 1
ATOM 1824 N N . ARG A 1 234 ? -8.808 -17.891 20.070 1.00 98.50 234 ARG A N 1
ATOM 1825 C CA . ARG A 1 234 ? -8.978 -18.620 21.331 1.00 98.50 234 ARG A CA 1
ATOM 1826 C C . ARG A 1 234 ? -8.248 -17.854 22.429 1.00 98.50 234 ARG A C 1
ATOM 1828 O O . ARG A 1 234 ? -7.026 -17.735 22.390 1.00 98.50 234 ARG A O 1
ATOM 1835 N N . LEU A 1 235 ? -9.003 -17.311 23.373 1.00 98.50 235 LEU A N 1
ATOM 1836 C CA . LEU A 1 235 ? -8.538 -16.404 24.419 1.00 98.50 235 LEU A CA 1
ATOM 1837 C C . LEU A 1 235 ? -8.553 -17.116 25.767 1.00 98.50 235 LEU A C 1
ATOM 1839 O O . LEU A 1 235 ? -9.542 -17.762 26.102 1.00 98.50 235 LEU A O 1
ATOM 1843 N N . SER A 1 236 ? -7.494 -16.940 26.551 1.00 98.00 236 SER A N 1
ATOM 1844 C CA . SER A 1 236 ? -7.448 -17.309 27.968 1.00 98.00 236 SER A CA 1
ATOM 1845 C C . SER A 1 236 ? -7.488 -16.034 28.800 1.00 98.00 236 SER A C 1
ATOM 1847 O O . SER A 1 236 ? -6.518 -15.275 28.817 1.00 98.00 236 SER A O 1
ATOM 1849 N N . LEU A 1 237 ? -8.600 -15.797 29.484 1.00 97.75 237 LEU A N 1
ATOM 1850 C CA . LEU A 1 237 ? -8.848 -14.612 30.304 1.00 97.75 237 LEU A CA 1
ATOM 1851 C C . LEU A 1 237 ? -8.938 -15.046 31.769 1.00 97.75 237 LEU A C 1
ATOM 1853 O O . LEU A 1 237 ? -9.556 -16.062 32.062 1.00 97.75 237 LEU A O 1
ATOM 1857 N N . GLU A 1 238 ? -8.356 -14.292 32.694 1.00 96.94 238 GLU A N 1
ATOM 1858 C CA . GLU A 1 238 ? -8.452 -14.576 34.132 1.00 96.94 238 GLU A CA 1
ATOM 1859 C C . GLU A 1 238 ? -9.099 -13.401 34.858 1.00 96.94 238 GLU A C 1
ATOM 1861 O O . GLU A 1 238 ? -8.878 -12.238 34.516 1.00 96.94 238 GLU A O 1
ATOM 1866 N N . THR A 1 239 ? -9.933 -13.695 35.853 1.00 96.94 239 THR A N 1
ATOM 1867 C CA . THR A 1 239 ? -10.616 -12.668 36.641 1.00 96.94 239 THR A CA 1
ATOM 1868 C C . THR A 1 239 ? -10.946 -13.158 38.043 1.00 96.94 239 THR A C 1
ATOM 1870 O O . THR A 1 239 ? -11.204 -14.338 38.261 1.00 96.94 239 THR A O 1
ATOM 1873 N N . LYS A 1 240 ? -10.977 -12.231 39.002 1.00 97.12 240 LYS A N 1
ATOM 1874 C CA . LYS A 1 240 ? -11.459 -12.463 40.375 1.00 97.12 240 LYS A CA 1
ATOM 1875 C C . LYS A 1 240 ? -12.906 -12.010 40.585 1.00 97.12 240 LYS A C 1
ATOM 1877 O O . LYS A 1 240 ? -13.425 -12.092 41.693 1.00 97.12 240 LYS A O 1
ATOM 1882 N N . ILE A 1 241 ? -13.553 -11.512 39.531 1.00 96.38 241 ILE A N 1
ATOM 1883 C CA . ILE A 1 241 ? -14.953 -11.092 39.577 1.00 96.38 241 ILE A CA 1
ATOM 1884 C C . ILE A 1 241 ? -15.839 -12.326 39.785 1.00 96.38 241 ILE A C 1
ATOM 1886 O O . ILE A 1 241 ? -15.694 -13.334 39.095 1.00 96.38 241 ILE A O 1
ATOM 1890 N N . THR A 1 242 ? -16.749 -12.231 40.750 1.00 96.50 242 THR A N 1
ATOM 1891 C CA . THR A 1 242 ? -17.733 -13.264 41.089 1.00 96.50 242 THR A CA 1
ATOM 1892 C C . THR A 1 242 ? -19.096 -12.950 40.484 1.00 96.50 242 THR A C 1
ATOM 1894 O O . THR A 1 242 ? -19.364 -11.811 40.109 1.00 96.50 242 THR A O 1
ATOM 1897 N N . ASN A 1 243 ? -19.968 -13.955 40.408 1.00 97.00 243 ASN A N 1
ATOM 1898 C CA . ASN A 1 243 ? -21.338 -13.838 39.898 1.00 97.00 243 ASN A CA 1
ATOM 1899 C C . ASN A 1 243 ? -21.419 -13.273 38.469 1.00 97.00 243 ASN A C 1
ATOM 1901 O O . ASN A 1 243 ? -22.165 -12.331 38.210 1.00 97.00 243 ASN A O 1
ATOM 1905 N N . ILE A 1 244 ? -20.636 -13.819 37.539 1.00 97.94 244 ILE A N 1
ATOM 1906 C CA . ILE A 1 244 ? -20.603 -13.355 36.147 1.00 97.94 244 ILE A CA 1
ATOM 1907 C C . ILE A 1 244 ? -21.844 -13.872 35.411 1.00 97.94 244 ILE A C 1
ATOM 1909 O O . ILE A 1 244 ? -22.150 -15.063 35.458 1.00 97.94 244 ILE A O 1
ATOM 1913 N N . THR A 1 245 ? -22.544 -12.978 34.717 1.00 97.06 245 THR A N 1
ATOM 1914 C CA . THR A 1 245 ? -23.844 -13.241 34.075 1.00 97.06 245 THR A CA 1
ATOM 1915 C C . THR A 1 245 ? -23.845 -12.991 32.567 1.00 97.06 245 THR A C 1
ATOM 1917 O O . THR A 1 245 ? -24.773 -13.404 31.868 1.00 97.06 245 THR A O 1
ATOM 1920 N N . GLY A 1 246 ? -22.831 -12.305 32.035 1.00 95.81 246 GLY A N 1
ATOM 1921 C CA . GLY A 1 246 ? -22.787 -11.939 30.622 1.00 95.81 246 GLY A CA 1
ATOM 1922 C C . GLY A 1 246 ? -21.399 -11.581 30.110 1.00 95.81 246 GLY A C 1
ATOM 1923 O O . GLY A 1 246 ? -20.485 -11.307 30.890 1.00 95.81 246 GLY A O 1
ATOM 1924 N N . LEU A 1 247 ? -21.268 -11.579 28.782 1.00 96.50 247 LEU A N 1
ATOM 1925 C CA . LEU A 1 247 ? -20.041 -11.279 28.040 1.00 96.50 247 LEU A CA 1
ATOM 1926 C C . LEU A 1 247 ? -20.332 -10.282 26.909 1.00 96.50 247 LEU A C 1
ATOM 1928 O O . LEU A 1 247 ? -21.395 -10.346 26.300 1.00 96.50 247 LEU A O 1
ATOM 1932 N N . ILE A 1 248 ? -19.398 -9.379 26.606 1.00 95.69 248 ILE A N 1
ATOM 1933 C CA . ILE A 1 248 ? -19.421 -8.551 25.392 1.00 95.69 248 ILE A CA 1
ATOM 1934 C C . ILE A 1 248 ? -18.225 -8.874 24.511 1.00 95.69 248 ILE A C 1
ATOM 1936 O O . ILE A 1 248 ? -17.098 -8.952 25.001 1.00 95.69 248 ILE A O 1
ATOM 1940 N N . VAL A 1 249 ? -18.484 -8.943 23.207 1.00 97.50 249 VAL A N 1
ATOM 1941 C CA . VAL A 1 249 ? -17.482 -8.751 22.157 1.00 97.50 249 VAL A CA 1
ATOM 1942 C C . VAL A 1 249 ? -17.691 -7.359 21.569 1.00 97.50 249 VAL A C 1
ATOM 1944 O O . VAL A 1 249 ? -18.720 -7.084 20.948 1.00 97.50 249 VAL A O 1
ATOM 1947 N N . GLU A 1 250 ? -16.742 -6.456 21.796 1.00 95.94 250 GLU A N 1
ATOM 1948 C CA . GLU A 1 250 ? -16.739 -5.123 21.192 1.00 95.94 250 GLU A CA 1
ATOM 1949 C C . GLU A 1 250 ? -15.829 -5.135 19.969 1.00 95.94 250 GLU A C 1
ATOM 1951 O O . GLU A 1 250 ? -14.621 -5.262 20.112 1.00 95.94 250 GLU A O 1
ATOM 1956 N N . ALA A 1 251 ? -16.397 -4.985 18.778 1.00 96.81 251 ALA A N 1
ATOM 1957 C CA . ALA A 1 251 ? -15.665 -4.764 17.542 1.00 96.81 251 ALA A CA 1
ATOM 1958 C C . ALA A 1 251 ? -15.201 -3.300 17.488 1.00 96.81 251 ALA A C 1
ATOM 1960 O O . ALA A 1 251 ? -16.030 -2.388 17.499 1.00 96.81 251 ALA A O 1
ATOM 1961 N N . VAL A 1 252 ? -13.885 -3.074 17.443 1.00 95.31 252 VAL A N 1
ATOM 1962 C CA . VAL A 1 252 ? -13.264 -1.743 17.535 1.00 95.31 252 VAL A CA 1
ATOM 1963 C C . VAL A 1 252 ? -12.658 -1.358 16.180 1.00 95.31 252 VAL A C 1
ATOM 1965 O O . VAL A 1 252 ? -11.817 -2.097 15.672 1.00 95.31 252 VAL A O 1
ATOM 1968 N N . PRO A 1 253 ? -13.036 -0.212 15.594 1.00 93.00 253 PRO A N 1
ATOM 1969 C CA . PRO A 1 253 ? -12.465 0.291 14.348 1.00 93.00 253 PRO A CA 1
ATOM 1970 C C . PRO A 1 253 ? -10.936 0.411 14.380 1.00 93.00 253 PRO A C 1
ATOM 1972 O O . PRO A 1 253 ? -10.345 0.823 15.386 1.00 93.00 253 PRO A O 1
ATOM 1975 N N . ASP A 1 254 ? -10.288 0.127 13.251 1.00 90.75 254 ASP A N 1
ATOM 1976 C CA . ASP A 1 254 ? -8.871 0.418 13.046 1.00 90.75 254 ASP A CA 1
ATOM 1977 C C . ASP A 1 254 ? -8.636 1.013 11.652 1.00 90.75 254 ASP A C 1
ATOM 1979 O O . ASP A 1 254 ? -9.111 0.523 10.627 1.00 90.75 254 ASP A O 1
ATOM 1983 N N . LEU A 1 255 ? -7.851 2.086 11.596 1.00 84.38 255 LEU A N 1
ATOM 1984 C CA . LEU A 1 255 ? -7.511 2.757 10.343 1.00 84.38 255 LEU A CA 1
ATOM 1985 C C . LEU A 1 255 ? -6.741 1.866 9.369 1.00 84.38 255 LEU A C 1
ATOM 1987 O O . LEU A 1 255 ? -6.889 2.010 8.155 1.00 84.38 255 LEU A O 1
ATOM 1991 N N . SER A 1 256 ? -5.948 0.929 9.888 1.00 86.19 256 SER A N 1
ATOM 1992 C CA . SER A 1 256 ? -5.253 -0.057 9.059 1.00 86.19 256 SER A CA 1
ATOM 1993 C C . SER A 1 256 ? -6.212 -1.052 8.393 1.00 86.19 256 SER A C 1
ATOM 1995 O O . SER A 1 256 ? -5.853 -1.669 7.392 1.00 86.19 256 SER A O 1
ATOM 1997 N N . PHE A 1 257 ? -7.454 -1.143 8.873 1.00 89.81 257 PHE A N 1
ATOM 1998 C CA . PHE A 1 257 ? -8.494 -2.068 8.419 1.00 89.81 257 PHE A CA 1
ATOM 1999 C C . PHE A 1 257 ? -9.583 -1.345 7.615 1.00 89.81 257 PHE A C 1
ATOM 2001 O O . PHE A 1 257 ? -10.778 -1.574 7.780 1.00 89.81 257 PHE A O 1
ATOM 2008 N N . LYS A 1 258 ? -9.170 -0.399 6.757 1.00 85.69 258 LYS A N 1
ATOM 2009 C CA . LYS A 1 258 ? -10.074 0.469 5.968 1.00 85.69 258 LYS A CA 1
ATOM 2010 C C . LYS A 1 258 ? -11.021 1.308 6.827 1.00 85.69 258 LYS A C 1
ATOM 2012 O O . LYS A 1 258 ? -12.050 1.781 6.353 1.00 85.69 258 LYS A O 1
ATOM 2017 N N . GLY A 1 259 ? -10.636 1.515 8.082 1.00 83.00 259 GLY A N 1
ATOM 2018 C CA . GLY A 1 259 ? -11.453 2.175 9.078 1.00 83.00 259 GLY A CA 1
ATOM 2019 C C . GLY A 1 259 ? -12.430 1.240 9.783 1.00 83.00 259 GLY A C 1
ATOM 2020 O O . GLY A 1 259 ? -12.946 1.627 10.813 1.00 83.00 259 GLY A O 1
ATOM 2021 N N . GLY A 1 260 ? -12.681 0.021 9.308 1.00 92.19 260 GLY A N 1
ATOM 2022 C CA . GLY A 1 260 ? -13.571 -0.907 10.002 1.00 92.19 260 GLY A CA 1
ATOM 2023 C C . GLY A 1 260 ? -12.885 -1.734 11.090 1.00 92.19 260 GLY A C 1
ATOM 2024 O O . GLY A 1 260 ? -11.673 -1.646 11.286 1.00 92.19 260 GLY A O 1
ATOM 2025 N N . PRO A 1 261 ? -13.654 -2.537 11.841 1.00 95.62 261 PRO A N 1
ATOM 2026 C CA . PRO A 1 261 ? -13.111 -3.460 12.832 1.00 95.62 261 PRO A CA 1
ATOM 2027 C C . PRO A 1 261 ? -12.659 -4.816 12.259 1.00 95.62 261 PRO A C 1
ATOM 2029 O O . PRO A 1 261 ? -12.068 -5.601 12.999 1.00 95.62 261 PRO A O 1
ATOM 2032 N N . GLY A 1 262 ? -12.939 -5.140 10.990 1.00 96.75 262 GLY A N 1
ATOM 2033 C CA . GLY A 1 262 ? -12.595 -6.422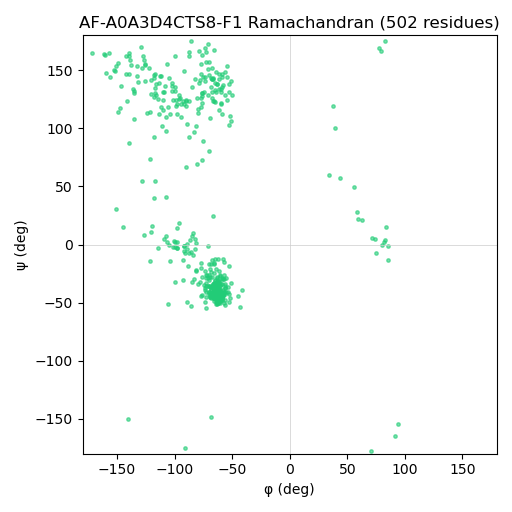 10.350 1.00 96.75 262 GLY A CA 1
ATOM 2034 C C . GLY A 1 262 ? -11.440 -6.345 9.345 1.00 96.75 262 GLY A C 1
ATOM 2035 O O . GLY A 1 262 ? -11.209 -5.301 8.752 1.00 96.75 262 GLY A O 1
ATOM 2036 N N . LEU A 1 263 ? -10.727 -7.456 9.100 1.00 96.19 263 LEU A N 1
ATOM 2037 C CA . LEU A 1 263 ? -9.581 -7.495 8.157 1.00 96.19 263 LEU A CA 1
ATOM 2038 C C . LEU A 1 263 ? -9.995 -7.700 6.688 1.00 96.19 263 LEU A C 1
ATOM 2040 O O . LEU A 1 263 ? -9.154 -8.004 5.835 1.00 96.19 263 LEU A O 1
ATOM 2044 N N . SER A 1 264 ? -11.288 -7.611 6.391 1.00 94.94 264 SER A N 1
ATOM 2045 C CA . SER A 1 264 ? -11.800 -7.706 5.027 1.00 94.94 264 SER A CA 1
ATOM 2046 C C . SER A 1 264 ? -11.477 -6.450 4.214 1.00 94.94 264 SER A C 1
ATOM 2048 O O . SER A 1 264 ? -11.103 -5.403 4.753 1.00 94.94 264 SER A O 1
ATOM 2050 N N . LYS A 1 265 ? -11.622 -6.525 2.887 1.00 92.88 265 LYS A N 1
ATOM 2051 C CA . LYS A 1 265 ? -11.334 -5.383 2.002 1.00 92.88 265 LYS A CA 1
ATOM 2052 C C . LYS A 1 265 ? -12.242 -4.174 2.215 1.00 92.88 265 LYS A C 1
ATOM 2054 O O . LYS A 1 265 ? -11.854 -3.081 1.805 1.00 92.88 265 LYS A O 1
ATOM 2059 N N . ASP A 1 266 ? -13.416 -4.356 2.809 1.00 91.81 266 ASP A N 1
ATOM 2060 C CA . ASP A 1 266 ? -14.366 -3.287 3.120 1.00 91.81 266 ASP A CA 1
ATOM 2061 C C . ASP A 1 266 ? -14.387 -2.912 4.614 1.00 91.81 266 ASP A C 1
ATOM 2063 O O . ASP A 1 266 ? -15.104 -1.989 4.995 1.00 91.81 266 ASP A O 1
ATOM 2067 N N . GLY A 1 267 ? -13.577 -3.576 5.449 1.00 93.25 267 GLY A N 1
ATOM 2068 C CA . GLY A 1 267 ? -13.502 -3.347 6.894 1.00 93.25 267 GLY A CA 1
ATOM 2069 C C . GLY A 1 267 ? -14.597 -4.052 7.706 1.00 93.25 267 GLY A C 1
ATOM 2070 O O . GLY A 1 267 ? -14.636 -3.910 8.931 1.00 93.25 267 GLY A O 1
ATOM 2071 N N . ASN A 1 268 ? -15.478 -4.824 7.063 1.00 96.31 268 ASN A N 1
ATOM 2072 C CA . ASN A 1 268 ? -16.511 -5.615 7.728 1.00 96.31 268 ASN A CA 1
ATOM 2073 C C . ASN A 1 268 ? -15.946 -6.921 8.322 1.00 96.31 268 ASN A C 1
ATOM 2075 O O . ASN A 1 268 ? -14.853 -7.375 7.979 1.00 96.31 268 ASN A O 1
ATOM 2079 N N . PHE A 1 269 ? -16.715 -7.575 9.183 1.00 97.69 269 PHE A N 1
ATOM 2080 C CA . PHE A 1 269 ? -16.405 -8.897 9.722 1.00 97.69 269 PHE A CA 1
ATOM 2081 C C . PHE A 1 269 ? -17.669 -9.755 9.788 1.00 97.69 269 PHE A C 1
ATOM 2083 O O . PHE A 1 269 ? -18.782 -9.240 9.716 1.00 97.69 269 PHE A O 1
ATOM 2090 N N . VAL A 1 270 ? -17.488 -11.061 9.963 1.00 98.25 270 VAL A N 1
ATOM 2091 C CA . VAL A 1 270 ? -18.550 -11.997 10.320 1.00 98.25 270 VAL A CA 1
ATOM 2092 C C . VAL A 1 270 ? -18.016 -12.908 11.423 1.00 98.25 270 VAL A C 1
ATOM 2094 O O . VAL A 1 270 ? -17.180 -13.777 11.165 1.00 98.25 270 VAL A O 1
ATOM 2097 N N . ILE A 1 271 ? -18.499 -12.718 12.652 1.00 98.56 271 ILE A N 1
ATOM 2098 C CA . ILE A 1 271 ? -18.306 -13.702 13.722 1.00 98.56 271 ILE A CA 1
ATOM 2099 C C . ILE A 1 271 ? -19.336 -14.792 13.480 1.00 98.56 271 ILE A C 1
ATOM 2101 O O . ILE A 1 271 ? -20.530 -14.519 13.514 1.00 98.56 271 ILE A O 1
ATOM 2105 N N . THR A 1 272 ? -18.885 -16.008 13.203 1.00 98.44 272 THR A N 1
ATOM 2106 C CA . THR A 1 272 ? -19.760 -17.152 12.938 1.00 98.44 272 THR A CA 1
ATOM 2107 C C . THR A 1 272 ? -20.202 -17.837 14.221 1.00 98.44 272 THR A C 1
ATOM 2109 O O . THR A 1 272 ? -21.305 -18.352 14.263 1.00 98.44 272 THR A O 1
ATOM 2112 N N . GLU A 1 273 ? -19.368 -17.838 15.262 1.00 98.31 273 GLU A N 1
ATOM 2113 C CA . GLU A 1 273 ? -19.669 -18.506 16.532 1.00 98.31 273 GLU A CA 1
ATOM 2114 C C . GLU A 1 273 ? -18.871 -17.864 17.678 1.00 98.31 273 GLU A C 1
ATOM 2116 O O . GLU A 1 273 ? -17.716 -17.462 17.502 1.00 98.31 273 GLU A O 1
ATOM 2121 N N . VAL A 1 274 ? -19.483 -17.781 18.855 1.00 98.56 274 VAL A N 1
ATOM 2122 C CA . VAL A 1 274 ? -18.870 -17.398 20.125 1.00 98.56 274 VAL A CA 1
ATOM 2123 C C . VAL A 1 274 ? -19.059 -18.553 21.097 1.00 98.56 274 VAL A C 1
ATOM 2125 O O . VAL A 1 274 ? -20.167 -18.865 21.526 1.00 98.56 274 VAL A O 1
ATOM 2128 N N . GLU A 1 275 ? -17.952 -19.171 21.486 1.00 97.94 275 GLU A N 1
ATOM 2129 C CA . GLU A 1 275 ? -17.933 -20.240 22.480 1.00 97.94 275 GLU A CA 1
ATOM 2130 C C . GLU A 1 275 ? -17.236 -19.759 23.751 1.00 97.94 275 GLU A C 1
ATOM 2132 O O . GLU A 1 275 ? -16.282 -18.981 23.703 1.00 97.94 275 GLU A O 1
ATOM 2137 N N . ALA A 1 276 ? -17.692 -20.221 24.911 1.00 98.25 276 ALA A N 1
ATOM 2138 C CA . ALA A 1 276 ? -17.023 -19.926 26.166 1.00 98.25 276 ALA A CA 1
ATOM 2139 C C . ALA A 1 276 ? -17.056 -21.128 27.107 1.00 98.25 276 ALA A C 1
ATOM 2141 O O . ALA A 1 276 ? -18.006 -21.911 27.143 1.00 98.25 276 ALA A O 1
ATOM 2142 N N . LYS A 1 277 ? -15.992 -21.260 27.891 1.00 98.19 277 LYS A N 1
ATOM 2143 C CA . LYS A 1 277 ? -15.884 -22.205 28.997 1.00 98.19 277 LYS A CA 1
ATOM 2144 C C . LYS A 1 277 ? -15.220 -21.520 30.174 1.00 98.19 277 LYS A C 1
ATOM 2146 O O . LYS A 1 277 ? -14.447 -20.580 29.984 1.00 98.19 277 LYS A O 1
ATOM 2151 N N . TRP A 1 278 ? -15.489 -21.997 31.378 1.00 97.81 278 TRP A N 1
ATOM 2152 C CA . TRP A 1 278 ? -14.869 -21.466 32.581 1.00 97.81 278 TRP A CA 1
ATOM 2153 C C . TRP A 1 278 ? -14.335 -22.573 33.483 1.00 97.81 278 TRP A C 1
ATOM 2155 O O . TRP A 1 278 ? -14.811 -23.706 33.450 1.00 97.81 278 TRP A O 1
ATOM 2165 N N . GLN A 1 279 ? -13.322 -22.248 34.276 1.00 97.38 279 GLN A N 1
ATOM 2166 C CA . GLN A 1 279 ? -12.699 -23.156 35.232 1.00 97.38 279 GLN A CA 1
ATOM 2167 C C . GLN A 1 279 ? -12.242 -22.355 36.455 1.00 97.38 279 GLN A C 1
ATOM 2169 O O . GLN A 1 279 ? -11.667 -21.275 36.306 1.00 97.38 279 GLN A O 1
ATOM 2174 N N . GLY A 1 280 ? -12.480 -22.877 37.660 1.00 96.38 280 GLY A N 1
ATOM 2175 C CA . GLY A 1 280 ? -11.850 -22.364 38.880 1.00 96.38 280 GLY A CA 1
ATOM 2176 C C . GLY A 1 280 ? -10.324 -22.437 38.802 1.00 96.38 280 GLY A C 1
ATOM 2177 O O . GLY A 1 280 ? -9.775 -23.371 38.217 1.00 96.38 280 GLY A O 1
ATOM 2178 N N . LEU A 1 281 ? -9.621 -21.453 39.366 1.00 95.12 281 LEU A N 1
ATOM 2179 C CA . LEU A 1 281 ? -8.153 -21.498 39.453 1.00 95.12 281 LEU A CA 1
ATOM 2180 C C . LEU A 1 281 ? -7.660 -22.334 40.648 1.00 95.12 281 LEU A C 1
ATOM 2182 O O . LEU A 1 281 ? -6.460 -22.554 40.811 1.00 95.12 281 LEU A O 1
ATOM 2186 N N . GLU A 1 282 ? -8.568 -22.834 41.486 1.00 92.44 282 GLU A N 1
ATOM 2187 C CA . GLU A 1 282 ? -8.272 -23.818 42.519 1.00 92.44 282 GLU A CA 1
ATOM 2188 C C . GLU A 1 282 ? -7.952 -25.209 41.945 1.00 92.44 282 GLU A C 1
ATOM 2190 O O . GLU A 1 282 ? -8.501 -25.649 40.930 1.00 92.44 282 GLU A O 1
ATOM 2195 N N . ALA A 1 283 ? -7.040 -25.919 42.617 1.00 88.12 283 ALA A N 1
ATOM 2196 C CA . ALA A 1 283 ? -6.571 -27.231 42.188 1.00 88.12 283 ALA A CA 1
ATOM 2197 C C . ALA A 1 283 ? -7.727 -28.242 42.097 1.00 88.12 283 ALA A C 1
ATOM 2199 O O . ALA A 1 283 ? -8.536 -28.361 43.014 1.00 88.12 283 ALA A O 1
ATOM 2200 N N . GLY A 1 284 ? -7.781 -28.993 40.993 1.00 89.38 284 GLY A N 1
ATOM 2201 C CA . GLY A 1 284 ? -8.819 -30.001 40.751 1.00 89.38 284 GLY A CA 1
ATOM 2202 C C . GLY A 1 284 ? -10.116 -29.467 40.131 1.00 89.38 284 GLY A C 1
ATOM 2203 O O . GLY A 1 284 ? -11.008 -30.266 39.841 1.00 89.38 284 GLY A O 1
ATOM 2204 N N . SER A 1 285 ? -10.222 -28.158 39.875 1.00 92.81 285 SER A N 1
ATOM 2205 C CA . SER A 1 285 ? -11.366 -27.569 39.167 1.00 92.81 285 SER A CA 1
ATOM 2206 C C . SER A 1 285 ? -11.544 -28.174 37.779 1.00 92.81 285 SER A C 1
ATOM 2208 O O . SER A 1 285 ? -10.581 -28.306 37.022 1.00 92.81 285 SER A O 1
ATOM 2210 N N . LYS A 1 286 ? -12.785 -28.502 37.413 1.00 94.19 286 LYS A N 1
ATOM 2211 C CA . LYS A 1 286 ? -13.134 -28.968 36.064 1.00 94.19 286 LYS A CA 1
ATOM 2212 C C . LYS A 1 286 ? -13.551 -27.794 35.186 1.00 94.19 286 LYS A C 1
ATOM 2214 O O . LYS A 1 286 ? -14.113 -26.819 35.674 1.00 94.19 286 LYS A O 1
ATOM 2219 N N . GLU A 1 287 ? -13.281 -27.911 33.893 1.00 96.44 287 GLU A N 1
ATOM 2220 C CA . GLU A 1 287 ? -13.774 -26.960 32.900 1.00 96.44 287 GLU A CA 1
ATOM 2221 C C . GLU A 1 287 ? -15.278 -27.184 32.661 1.00 96.44 287 GLU A C 1
ATOM 2223 O O . GLU A 1 287 ? -15.720 -28.316 32.454 1.00 96.44 287 GLU A O 1
ATOM 2228 N N . VAL A 1 288 ? -16.057 -26.103 32.692 1.00 97.62 288 VAL A N 1
ATOM 2229 C CA . VAL A 1 288 ? -17.516 -26.096 32.544 1.00 97.62 288 VAL A CA 1
ATOM 2230 C C . VAL A 1 288 ? -17.893 -25.236 31.331 1.00 97.62 288 VAL A C 1
ATOM 2232 O O . VAL A 1 288 ? -17.410 -24.105 31.217 1.00 97.62 288 VAL A O 1
ATOM 2235 N N . PRO A 1 289 ? -18.733 -25.730 30.401 1.00 97.50 289 PRO A N 1
ATOM 2236 C CA . PRO A 1 289 ? -19.192 -24.931 29.270 1.00 97.50 289 PRO A CA 1
ATOM 2237 C C . PRO A 1 289 ? -20.106 -23.790 29.728 1.00 97.50 289 PRO A C 1
ATOM 2239 O O . PRO A 1 289 ? -20.929 -23.960 30.624 1.00 97.50 289 PRO A O 1
ATOM 2242 N N . VAL A 1 290 ? -19.982 -22.632 29.084 1.00 98.06 290 VAL A N 1
ATOM 2243 C CA . VAL A 1 290 ? -20.901 -21.504 29.256 1.00 98.06 290 VAL A CA 1
ATOM 2244 C C . VAL A 1 290 ? -21.961 -21.591 28.167 1.00 98.06 290 VAL A C 1
ATOM 2246 O O . VAL A 1 290 ? -21.640 -21.563 26.981 1.00 98.06 290 VAL A O 1
ATOM 2249 N N . VAL A 1 291 ? -23.229 -21.681 28.565 1.00 97.88 291 VAL A N 1
ATOM 2250 C CA . VAL A 1 291 ? -24.356 -21.686 27.626 1.00 97.88 291 VAL A CA 1
ATOM 2251 C C . VAL A 1 291 ? -24.953 -20.288 27.550 1.00 97.88 291 VAL A C 1
ATOM 2253 O O . VAL A 1 291 ? -25.374 -19.734 28.568 1.00 97.88 291 VAL A O 1
ATOM 2256 N N . PHE A 1 292 ? -25.029 -19.722 26.348 1.00 97.81 292 PHE A N 1
ATOM 2257 C CA . PHE A 1 292 ? -25.695 -18.443 26.116 1.00 97.81 292 PHE A CA 1
ATOM 2258 C C . PHE A 1 292 ? -27.203 -18.641 25.902 1.00 97.81 292 PHE A C 1
ATOM 2260 O O . PHE A 1 292 ? -27.653 -19.577 25.240 1.00 97.81 292 PHE A O 1
ATOM 2267 N N . GLY A 1 293 ? -28.008 -17.793 26.539 1.00 96.06 293 GLY A N 1
ATOM 2268 C CA . GLY A 1 293 ? -29.470 -17.839 26.481 1.00 96.06 293 GLY A CA 1
ATOM 2269 C C . GLY A 1 293 ? -30.073 -16.839 25.502 1.00 96.06 293 GLY A C 1
ATOM 2270 O O . GLY A 1 293 ? -31.113 -17.124 24.917 1.00 96.06 293 GLY A O 1
ATOM 2271 N N . ASP A 1 294 ? -29.434 -15.684 25.332 1.00 95.12 294 ASP A N 1
ATOM 2272 C CA . ASP A 1 294 ? -29.871 -14.625 24.424 1.00 95.12 294 ASP A CA 1
ATOM 2273 C C . ASP A 1 294 ? -28.698 -13.682 24.112 1.00 95.12 294 ASP A C 1
ATOM 2275 O O . ASP A 1 294 ? -27.707 -13.649 24.849 1.00 95.12 294 ASP A O 1
ATOM 2279 N N . ALA A 1 295 ? -28.820 -12.885 23.052 1.00 94.19 295 ALA A N 1
ATOM 2280 C CA . ALA A 1 295 ? -27.861 -11.835 22.729 1.00 94.19 295 ALA A CA 1
ATOM 2281 C C . ALA A 1 295 ? -28.512 -10.647 22.024 1.00 94.19 295 ALA A C 1
ATOM 2283 O O . ALA A 1 295 ? -29.550 -10.773 21.369 1.00 94.19 295 ALA A O 1
ATOM 2284 N N . ARG A 1 296 ? -27.861 -9.487 22.132 1.00 92.00 296 ARG A N 1
ATOM 2285 C CA . ARG A 1 296 ? -28.207 -8.272 21.387 1.00 92.00 296 ARG A CA 1
ATOM 2286 C C . ARG A 1 296 ? -26.951 -7.561 20.919 1.00 92.00 296 ARG A C 1
ATOM 2288 O O . ARG A 1 296 ? -25.946 -7.560 21.626 1.00 92.00 296 ARG A O 1
ATOM 2295 N N . ALA A 1 297 ? -27.030 -6.916 19.761 1.00 91.25 297 ALA A N 1
ATOM 2296 C CA . ALA A 1 297 ? -25.944 -6.108 19.231 1.00 91.25 297 ALA A CA 1
ATOM 2297 C C . ALA A 1 297 ? -26.374 -4.661 18.972 1.00 91.25 297 ALA A C 1
ATOM 2299 O O . ALA A 1 297 ? -27.541 -4.397 18.693 1.00 91.25 297 ALA A O 1
ATOM 2300 N N . THR A 1 298 ? -25.426 -3.722 19.042 1.00 88.00 298 THR A N 1
ATOM 2301 C CA . THR A 1 298 ? -25.691 -2.292 18.774 1.00 88.00 298 THR A CA 1
ATOM 2302 C C . THR A 1 298 ? -26.014 -2.014 17.307 1.00 88.00 298 THR A C 1
ATOM 2304 O O . THR A 1 298 ? -26.647 -1.014 16.991 1.00 88.00 298 THR A O 1
ATOM 2307 N N . PHE A 1 299 ? -25.574 -2.892 16.408 1.00 91.31 299 PHE A N 1
ATOM 2308 C CA . PHE A 1 299 ? -25.952 -2.914 15.002 1.00 91.31 299 PHE A CA 1
ATOM 2309 C C . PHE A 1 299 ? -25.855 -4.350 14.491 1.00 91.31 299 PHE A C 1
ATOM 2311 O O . PHE A 1 299 ? -25.041 -5.139 14.974 1.00 91.31 299 PHE A O 1
ATOM 2318 N N . THR A 1 300 ? -26.694 -4.705 13.528 1.00 92.56 300 THR A N 1
ATOM 2319 C CA . THR A 1 300 ? -26.708 -6.026 12.899 1.00 92.56 300 THR A CA 1
ATOM 2320 C C . THR A 1 300 ? -26.984 -5.834 11.416 1.00 92.56 300 THR A C 1
ATOM 2322 O O . THR A 1 300 ? -27.987 -5.226 11.043 1.00 92.56 300 THR A O 1
ATOM 2325 N N . GLN A 1 301 ? -26.092 -6.340 10.568 1.00 94.88 301 GLN A N 1
ATOM 2326 C CA . GLN A 1 301 ? -26.324 -6.406 9.131 1.00 94.88 301 GLN A CA 1
ATOM 2327 C C . GLN A 1 301 ? -27.549 -7.280 8.840 1.00 94.88 301 GLN A C 1
ATOM 2329 O O . GLN A 1 301 ? -27.764 -8.312 9.475 1.00 94.88 301 GLN A O 1
ATOM 2334 N N . LYS A 1 302 ? -28.343 -6.892 7.838 1.00 95.06 302 LYS A N 1
ATOM 2335 C CA . LYS A 1 302 ? -29.489 -7.688 7.383 1.00 95.06 302 LYS A CA 1
ATOM 2336 C C . LYS A 1 302 ? -29.072 -9.146 7.128 1.00 95.06 302 LYS A C 1
ATOM 2338 O O . LYS A 1 302 ? -28.124 -9.377 6.386 1.00 95.06 302 LYS A O 1
ATOM 2343 N N . ASP A 1 303 ? -29.802 -10.096 7.715 1.00 95.31 303 ASP A N 1
ATOM 2344 C CA . ASP A 1 303 ? -29.591 -11.557 7.647 1.00 95.31 303 ASP A CA 1
ATOM 2345 C C . ASP A 1 303 ? -28.369 -12.118 8.411 1.00 95.31 303 ASP A C 1
ATOM 2347 O O . ASP A 1 303 ? -28.107 -13.320 8.329 1.00 95.31 303 ASP A O 1
ATOM 2351 N N . PHE A 1 304 ? -27.658 -11.282 9.173 1.00 96.94 304 PHE A N 1
ATOM 2352 C CA . PHE A 1 304 ? -26.469 -11.628 9.968 1.00 96.94 304 PHE A CA 1
ATOM 2353 C C . PHE A 1 304 ? -26.723 -11.406 11.470 1.00 96.94 304 PHE A C 1
ATOM 2355 O O . PHE A 1 304 ? -26.032 -10.633 12.136 1.00 96.94 304 PHE A O 1
ATOM 2362 N N . ASP A 1 305 ? -27.788 -12.033 11.981 1.00 96.00 305 ASP A N 1
ATOM 2363 C CA . ASP A 1 305 ? -28.255 -11.874 13.364 1.00 96.00 305 ASP A CA 1
ATOM 2364 C C . ASP A 1 305 ? -27.219 -12.382 14.379 1.00 96.00 305 ASP A C 1
ATOM 2366 O O . ASP A 1 305 ? -26.730 -13.508 14.279 1.00 96.00 305 ASP A O 1
ATOM 2370 N N . VAL A 1 306 ? -26.929 -11.574 15.404 1.00 95.94 306 VAL A N 1
ATOM 2371 C CA . VAL A 1 306 ? -26.035 -11.941 16.512 1.00 95.94 306 VAL A CA 1
ATOM 2372 C C . VAL A 1 306 ? -26.453 -13.235 17.211 1.00 95.94 306 VAL A C 1
ATOM 2374 O O . VAL A 1 306 ? -25.598 -13.972 17.696 1.00 95.94 306 VAL A O 1
ATOM 2377 N N . LYS A 1 307 ? -27.744 -13.578 17.218 1.00 96.38 307 LYS A N 1
ATOM 2378 C CA . LYS A 1 307 ? -28.241 -14.819 17.829 1.00 96.38 307 LYS A CA 1
ATOM 2379 C C . LYS A 1 307 ? -27.762 -16.095 17.136 1.00 96.38 307 LYS A C 1
ATOM 2381 O O . LYS A 1 307 ? -27.827 -17.161 17.732 1.00 96.38 307 LYS A O 1
ATOM 2386 N N . ARG A 1 308 ? -27.242 -15.988 15.911 1.00 97.50 308 ARG A N 1
ATOM 2387 C CA . ARG A 1 308 ? -26.630 -17.102 15.167 1.00 97.50 308 ARG A CA 1
ATOM 2388 C C . ARG A 1 308 ? -25.181 -17.382 15.570 1.00 97.50 308 ARG A C 1
ATOM 2390 O O . ARG A 1 308 ? -24.552 -18.246 14.985 1.00 97.50 308 ARG A O 1
ATOM 2397 N N . THR A 1 309 ? -24.642 -16.638 16.538 1.00 98.06 309 THR A N 1
ATOM 2398 C CA . THR A 1 309 ? -23.265 -16.811 17.037 1.00 98.06 309 THR A CA 1
ATOM 2399 C C . THR A 1 309 ? -23.177 -17.638 18.319 1.00 98.06 309 THR A C 1
ATOM 2401 O O . THR A 1 309 ? -22.171 -17.569 19.011 1.00 98.06 309 THR A O 1
ATOM 2404 N N . PHE A 1 310 ? -24.241 -18.348 18.690 1.00 97.19 310 PHE A N 1
ATOM 2405 C CA . PHE A 1 310 ? -24.243 -19.339 19.778 1.00 97.19 310 PHE A CA 1
ATOM 2406 C C . PHE A 1 310 ? -25.284 -20.434 19.505 1.00 97.19 310 PHE A C 1
ATOM 2408 O O . PHE A 1 310 ? -25.894 -20.975 20.429 1.00 97.19 310 PHE A O 1
ATOM 2415 N N . ASP A 1 311 ? -25.533 -20.728 18.224 1.00 95.94 311 ASP A N 1
ATOM 2416 C CA . ASP A 1 311 ? -26.487 -21.753 17.785 1.00 95.94 311 ASP A CA 1
ATOM 2417 C C . ASP A 1 311 ? -25.833 -23.134 17.589 1.00 95.94 311 ASP A C 1
ATOM 2419 O O . ASP A 1 311 ? -26.537 -24.124 17.372 1.00 95.94 311 ASP A O 1
ATOM 2423 N N . GLY A 1 312 ? -24.503 -23.221 17.720 1.00 95.12 312 GLY A N 1
ATOM 2424 C CA . GLY A 1 312 ? -23.727 -24.443 17.531 1.00 95.12 312 GLY A CA 1
ATOM 2425 C C . GLY A 1 312 ? -23.402 -24.744 16.064 1.00 95.12 312 GLY A C 1
ATOM 2426 O O . GLY A 1 312 ? -22.841 -25.806 15.7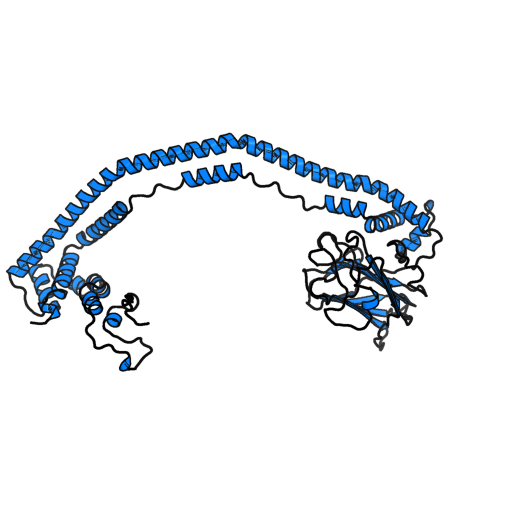72 1.00 95.12 312 GLY A O 1
ATOM 2427 N N . ASN A 1 313 ? -23.761 -23.859 15.127 1.00 94.62 313 ASN A N 1
ATOM 2428 C CA . ASN A 1 313 ? -23.474 -24.031 13.712 1.00 94.62 313 ASN A CA 1
ATOM 2429 C C . ASN A 1 313 ? -22.052 -23.565 13.370 1.00 94.62 313 ASN A C 1
ATOM 2431 O O . ASN A 1 313 ? -21.777 -22.402 13.068 1.00 94.62 313 ASN A O 1
ATOM 2435 N N . LEU A 1 314 ? -21.153 -24.546 13.327 1.00 94.69 314 LEU A N 1
ATOM 2436 C CA . LEU A 1 314 ? -19.734 -24.374 13.032 1.00 94.69 314 LEU A CA 1
ATOM 2437 C C . LEU A 1 314 ? -19.386 -24.295 11.532 1.00 94.69 314 LEU A C 1
ATOM 2439 O O . LEU A 1 314 ? -18.193 -24.264 11.199 1.00 94.69 314 LEU A O 1
ATOM 2443 N N . ASP A 1 315 ? -20.388 -24.287 10.646 1.00 92.31 315 ASP A N 1
ATOM 2444 C CA . ASP A 1 315 ? -20.210 -24.187 9.196 1.00 92.31 315 ASP A CA 1
ATOM 2445 C C . ASP A 1 315 ? -19.639 -22.823 8.771 1.00 92.31 315 ASP A C 1
ATOM 2447 O O . ASP A 1 315 ? -20.001 -21.767 9.294 1.00 92.31 315 ASP A O 1
ATOM 2451 N N . GLY A 1 316 ? -18.763 -22.828 7.762 1.00 88.69 316 GLY A N 1
ATOM 2452 C CA . GLY A 1 316 ? -18.149 -21.605 7.232 1.00 88.69 316 GLY A CA 1
ATOM 2453 C C . GLY A 1 316 ? -19.131 -20.665 6.521 1.00 88.69 316 GLY A C 1
ATOM 2454 O O . GLY A 1 316 ? -18.792 -19.517 6.245 1.00 88.69 316 GLY A O 1
ATOM 2455 N N . GLY A 1 317 ? -20.342 -21.124 6.209 1.00 92.69 317 GLY A N 1
ATOM 2456 C CA . GLY A 1 317 ? -21.439 -20.330 5.669 1.00 92.69 317 GLY A CA 1
ATOM 2457 C C . GLY A 1 317 ? -22.378 -19.753 6.729 1.00 92.69 317 GLY A C 1
ATOM 2458 O O . GLY A 1 317 ? -23.316 -19.046 6.345 1.00 92.69 317 GLY A O 1
ATOM 2459 N N . ASN A 1 318 ? -22.157 -20.016 8.028 1.00 94.81 318 ASN A N 1
ATOM 2460 C CA . ASN A 1 318 ? -23.009 -19.465 9.077 1.00 94.81 318 ASN A CA 1
ATOM 2461 C C . ASN A 1 318 ? -22.973 -17.929 9.036 1.00 94.81 318 ASN A C 1
ATOM 2463 O O . ASN A 1 318 ? -21.922 -17.292 9.130 1.00 94.81 318 ASN A O 1
ATOM 2467 N N . ARG A 1 319 ? -24.147 -17.321 8.872 1.00 95.94 319 ARG A N 1
ATOM 2468 C CA . ARG A 1 319 ? -24.316 -15.866 8.828 1.00 95.94 319 ARG A CA 1
ATOM 2469 C C . ARG A 1 319 ? -24.559 -15.362 10.241 1.00 95.94 319 ARG A C 1
ATOM 2471 O O . ARG A 1 319 ? -25.670 -14.951 10.561 1.00 95.94 319 ARG A O 1
ATOM 2478 N N . GLY A 1 320 ? -23.525 -15.485 11.069 1.00 97.25 320 GLY A N 1
ATOM 2479 C CA . GLY A 1 320 ? -23.490 -14.947 12.423 1.00 97.25 320 GLY A CA 1
ATOM 2480 C C . GLY A 1 320 ? -23.456 -13.418 12.427 1.00 97.25 320 GLY A C 1
ATOM 2481 O O . GLY A 1 320 ? -23.994 -12.779 11.531 1.00 97.25 320 GLY A O 1
ATOM 2482 N N . TRP A 1 321 ? -22.813 -12.803 13.412 1.00 97.88 321 TRP A N 1
ATOM 2483 C CA . TRP A 1 321 ? -22.851 -11.353 13.579 1.00 97.88 321 TRP A CA 1
ATOM 2484 C C . TRP A 1 321 ? -21.933 -10.621 12.596 1.00 97.88 321 TRP A C 1
ATOM 2486 O O . TRP A 1 321 ? -20.727 -10.869 12.567 1.00 97.88 321 TRP A O 1
ATOM 2496 N N . ALA A 1 322 ? -22.502 -9.672 11.853 1.00 97.56 322 ALA A N 1
ATOM 2497 C CA . ALA A 1 322 ? -21.790 -8.766 10.956 1.00 97.56 322 ALA A CA 1
ATOM 2498 C C . ALA A 1 322 ? -22.352 -7.343 11.042 1.00 97.56 322 ALA A C 1
ATOM 2500 O O . ALA A 1 322 ? -23.487 -7.137 11.485 1.00 97.56 322 ALA A O 1
ATOM 2501 N N . ILE A 1 323 ? -21.578 -6.360 10.577 1.00 95.38 323 ILE A N 1
ATOM 2502 C CA . ILE A 1 323 ? -21.955 -4.939 10.639 1.00 95.38 323 ILE A CA 1
ATOM 2503 C C . ILE A 1 323 ? -22.046 -4.261 9.267 1.00 95.38 323 ILE A C 1
ATOM 2505 O O . ILE A 1 323 ? -22.092 -3.034 9.185 1.00 95.38 323 ILE A O 1
ATOM 2509 N N . GLY A 1 324 ? -22.112 -5.040 8.186 1.00 92.62 324 GLY A N 1
ATOM 2510 C CA . GLY A 1 324 ? -22.274 -4.534 6.827 1.00 92.62 324 GLY A CA 1
ATOM 2511 C C . GLY A 1 324 ? -23.458 -3.584 6.656 1.00 92.62 324 GLY A C 1
ATOM 2512 O O . GLY A 1 324 ? -24.575 -3.872 7.088 1.00 92.62 324 GLY A O 1
ATOM 2513 N N . GLY A 1 325 ? -23.200 -2.435 6.025 1.00 86.19 325 GLY A N 1
ATOM 2514 C CA . GLY A 1 325 ? -24.167 -1.338 5.888 1.00 86.19 325 GLY A CA 1
ATOM 2515 C C . GLY A 1 325 ? -24.299 -0.442 7.129 1.00 86.19 325 GLY A C 1
ATOM 2516 O O . GLY A 1 325 ? -25.075 0.511 7.099 1.00 86.19 325 GLY A O 1
ATOM 2517 N N . GLY A 1 326 ? -23.559 -0.733 8.204 1.00 85.31 326 GLY A N 1
ATOM 2518 C CA . GLY A 1 326 ? -23.468 0.083 9.413 1.00 85.31 326 GLY A CA 1
ATOM 2519 C C . GLY A 1 326 ? -22.333 1.107 9.373 1.00 85.31 326 GLY A C 1
ATOM 2520 O O . GLY A 1 326 ? -21.624 1.264 8.378 1.00 85.31 326 GLY A O 1
ATOM 2521 N N . ASN A 1 327 ? -22.144 1.816 10.488 1.00 87.25 327 ASN A N 1
ATOM 2522 C CA . ASN A 1 327 ? -21.067 2.791 10.625 1.00 87.25 327 ASN A CA 1
ATOM 2523 C C . ASN A 1 327 ? -19.780 2.118 11.120 1.00 87.25 327 ASN A C 1
ATOM 2525 O O . ASN A 1 327 ? -19.515 2.062 12.315 1.00 87.25 327 ASN A O 1
ATOM 2529 N N . TYR A 1 328 ? -18.930 1.692 10.188 1.00 88.31 328 TYR A N 1
ATOM 2530 C CA . TYR A 1 328 ? -17.631 1.084 10.494 1.00 88.31 328 TYR A CA 1
ATOM 2531 C C . TYR A 1 328 ? -16.684 1.963 11.319 1.00 88.31 328 TYR A C 1
ATOM 2533 O O . TYR A 1 328 ? -15.675 1.460 11.798 1.00 88.31 328 TYR A O 1
ATOM 2541 N N . LYS A 1 329 ? -16.980 3.260 11.476 1.00 84.94 329 LYS A N 1
ATOM 2542 C CA . LYS A 1 329 ? -16.100 4.223 12.142 1.00 84.94 329 LYS A CA 1
ATOM 2543 C C . LYS A 1 329 ? -16.231 4.291 13.646 1.00 84.94 329 LYS A C 1
ATOM 2545 O O . LYS A 1 329 ? -15.440 4.989 14.269 1.00 84.94 329 LYS A O 1
ATOM 2550 N N . ILE A 1 330 ? -17.197 3.586 14.218 1.00 90.12 330 ILE A N 1
ATOM 2551 C CA . ILE A 1 330 ? -17.427 3.557 15.660 1.00 90.12 330 ILE A CA 1
ATOM 2552 C C . ILE A 1 330 ? -17.439 2.112 16.172 1.00 90.12 330 ILE A C 1
ATOM 2554 O O . ILE A 1 330 ? -17.727 1.189 15.403 1.00 90.12 330 ILE A O 1
ATOM 2558 N N . PRO A 1 331 ? -17.130 1.887 17.458 1.00 92.38 331 PRO A N 1
ATOM 2559 C CA . PRO A 1 331 ? -17.267 0.579 18.068 1.00 92.38 331 PRO A CA 1
ATOM 2560 C C . PRO A 1 331 ? -18.695 0.042 17.989 1.00 92.38 331 PRO A C 1
ATOM 2562 O O . PRO A 1 331 ? -19.673 0.741 18.268 1.00 92.38 331 PRO A O 1
ATOM 2565 N N . HIS A 1 332 ? -18.803 -1.244 17.673 1.00 92.62 332 HIS A N 1
ATOM 2566 C CA . HIS A 1 332 ? -20.049 -1.996 17.742 1.00 92.62 332 HIS A CA 1
ATOM 2567 C C . HIS A 1 332 ? -19.907 -3.133 18.746 1.00 92.62 332 HIS A C 1
ATOM 2569 O O . HIS A 1 332 ? -18.834 -3.706 18.895 1.00 92.62 332 HIS A O 1
ATOM 2575 N N . ARG A 1 333 ? -20.982 -3.471 19.459 1.00 92.62 333 ARG A N 1
ATOM 2576 C CA . ARG A 1 333 ? -20.940 -4.473 20.532 1.00 92.62 333 ARG A CA 1
ATOM 2577 C C . ARG A 1 333 ? -21.975 -5.544 20.305 1.00 92.62 333 ARG A C 1
ATOM 2579 O O . ARG A 1 333 ? -23.100 -5.203 19.959 1.00 92.62 333 ARG A O 1
ATOM 2586 N N . ALA A 1 334 ? -21.603 -6.781 20.598 1.00 94.44 334 ALA A N 1
ATOM 2587 C CA . ALA A 1 334 ? -22.505 -7.901 20.810 1.00 94.44 334 ALA A CA 1
ATOM 2588 C C . ALA A 1 334 ? -22.438 -8.308 22.285 1.00 94.44 334 ALA A C 1
ATOM 2590 O O . ALA A 1 334 ? -21.370 -8.672 22.775 1.00 94.44 334 ALA A O 1
ATOM 2591 N N . ALA A 1 335 ? -23.564 -8.204 22.988 1.00 94.38 335 ALA A N 1
ATOM 2592 C CA . ALA A 1 335 ? -23.723 -8.608 24.379 1.00 94.38 335 ALA A CA 1
ATOM 2593 C C . ALA A 1 335 ? -24.460 -9.944 24.456 1.00 94.38 335 ALA A C 1
ATOM 2595 O O . ALA A 1 335 ? -25.518 -10.105 23.848 1.00 94.38 335 ALA A O 1
ATOM 2596 N N . PHE A 1 336 ? -23.923 -10.863 25.250 1.00 95.69 336 PHE A N 1
ATOM 2597 C CA . PHE A 1 336 ? -24.389 -12.231 25.417 1.00 95.69 336 PHE A CA 1
ATOM 2598 C C . PHE A 1 336 ? -24.823 -12.459 26.862 1.00 95.69 336 PHE A C 1
ATOM 2600 O O . PHE A 1 336 ? -24.060 -12.201 27.797 1.00 95.69 336 PHE A O 1
ATOM 2607 N N . LYS A 1 337 ? -26.046 -12.959 27.047 1.00 95.62 337 LYS A N 1
ATOM 2608 C CA . LYS A 1 337 ? -26.578 -13.387 28.343 1.00 95.62 337 LYS A CA 1
ATOM 2609 C C . LYS A 1 337 ? -26.253 -14.851 28.568 1.00 95.62 337 LYS A C 1
ATOM 2611 O O . LYS A 1 337 ? -26.633 -15.691 27.755 1.00 95.62 337 LYS A O 1
ATOM 2616 N N . MET A 1 338 ? -25.592 -15.162 29.673 1.00 97.50 338 MET A N 1
ATOM 2617 C CA . MET A 1 338 ? -25.366 -16.544 30.093 1.00 97.50 338 MET A CA 1
ATOM 2618 C C . MET A 1 338 ? -26.654 -17.107 30.707 1.00 97.50 338 MET A C 1
ATOM 2620 O O . MET A 1 338 ? -27.432 -16.367 31.312 1.00 97.50 338 MET A O 1
ATOM 2624 N N . ARG A 1 339 ? -26.908 -18.407 30.526 1.00 96.44 339 ARG A N 1
ATOM 2625 C CA . ARG A 1 339 ? -28.029 -19.097 31.186 1.00 96.44 339 ARG A CA 1
ATOM 2626 C C . ARG A 1 339 ? -27.751 -19.307 32.667 1.00 96.44 339 ARG A C 1
ATOM 2628 O O . ARG A 1 339 ? -28.614 -19.027 33.492 1.00 96.44 339 ARG A O 1
ATOM 2635 N N . ASP A 1 340 ? -26.539 -19.757 32.968 1.00 96.50 340 ASP A N 1
ATOM 2636 C CA . ASP A 1 340 ? -26.071 -20.022 34.320 1.00 96.50 340 ASP A CA 1
ATOM 2637 C C . ASP A 1 340 ? -25.121 -18.916 34.781 1.00 96.50 340 ASP A C 1
ATOM 2639 O O . ASP A 1 340 ? -24.323 -18.390 34.000 1.00 96.50 340 ASP A O 1
ATOM 2643 N N . VAL A 1 341 ? -25.198 -18.574 36.066 1.00 97.31 341 VAL A N 1
ATOM 2644 C CA . VAL A 1 341 ? -24.269 -17.634 36.697 1.00 97.31 341 VAL A CA 1
ATOM 2645 C C . VAL A 1 341 ? -22.950 -18.350 36.949 1.00 97.31 341 VAL A C 1
ATOM 2647 O O . VAL A 1 341 ? -22.923 -19.400 37.589 1.00 97.31 341 VAL A O 1
ATOM 2650 N N . ILE A 1 342 ? -21.842 -17.761 36.503 1.00 97.19 342 ILE A N 1
ATOM 2651 C CA . ILE A 1 342 ? -20.514 -18.238 36.887 1.00 97.19 342 ILE A CA 1
ATOM 2652 C C . ILE A 1 342 ? -20.228 -17.688 38.289 1.00 97.19 342 ILE A C 1
ATOM 2654 O O . ILE A 1 342 ? -20.080 -16.471 38.438 1.00 97.19 342 ILE A O 1
ATOM 2658 N N . PRO A 1 343 ? -20.134 -18.537 39.328 1.00 94.38 343 PRO A N 1
ATOM 2659 C CA . PRO A 1 343 ? -19.984 -18.064 40.702 1.00 94.38 343 PRO A CA 1
ATOM 2660 C C . PRO A 1 343 ? -18.685 -17.274 40.896 1.00 94.38 343 PRO A C 1
ATOM 2662 O O . PRO A 1 343 ? -18.671 -16.282 41.622 1.00 94.38 343 PRO A O 1
ATOM 2665 N N . GLY A 1 344 ? -17.615 -17.644 40.188 1.00 90.19 344 GLY A N 1
ATOM 2666 C CA . GLY A 1 344 ? -16.302 -17.028 40.355 1.00 90.19 344 GLY A CA 1
ATOM 2667 C C . GLY A 1 344 ? -15.639 -17.399 41.686 1.00 90.19 344 GLY A C 1
ATOM 2668 O O . GLY A 1 344 ? -16.186 -18.154 42.487 1.00 90.19 344 GLY A O 1
ATOM 2669 N N . ASN A 1 345 ? -14.455 -16.840 41.938 1.00 92.25 345 ASN A N 1
ATOM 2670 C CA . ASN A 1 345 ? -13.766 -16.950 43.224 1.00 92.25 345 ASN A CA 1
ATOM 2671 C C . ASN A 1 345 ? -12.960 -15.666 43.473 1.00 92.25 345 ASN A C 1
ATOM 2673 O O . ASN A 1 345 ? -12.057 -15.354 42.701 1.00 92.25 345 ASN A O 1
ATOM 2677 N N . ALA A 1 346 ? -13.274 -14.913 44.528 1.00 93.38 346 ALA A N 1
ATOM 2678 C CA . ALA A 1 346 ? -12.613 -13.631 44.796 1.00 93.38 346 ALA A CA 1
ATOM 2679 C C . ALA A 1 346 ? -11.136 -13.788 45.214 1.00 93.38 346 ALA A C 1
ATOM 2681 O O . ALA A 1 346 ? -10.313 -12.915 44.933 1.00 93.38 346 ALA A O 1
ATOM 2682 N N . ASP A 1 347 ? -10.776 -14.916 45.831 1.00 93.25 347 ASP A N 1
ATOM 2683 C CA . ASP A 1 347 ? -9.421 -15.164 46.325 1.00 93.25 347 ASP A CA 1
ATOM 2684 C C . ASP A 1 347 ? -8.527 -15.738 45.226 1.00 93.25 347 ASP A C 1
ATOM 2686 O O . ASP A 1 347 ? -7.441 -15.211 44.950 1.00 93.25 347 ASP A O 1
ATOM 2690 N N . LYS A 1 348 ? -8.997 -16.818 44.590 1.00 94.19 348 LYS A N 1
ATOM 2691 C CA . LYS A 1 348 ? -8.244 -17.590 43.591 1.00 94.19 348 LYS A CA 1
ATOM 2692 C C . LYS A 1 348 ? -8.493 -17.136 42.160 1.00 94.19 348 LYS A C 1
ATOM 2694 O O . LYS A 1 348 ? -7.568 -17.193 41.363 1.00 94.19 348 LYS A O 1
ATOM 2699 N N . GLY A 1 349 ? -9.678 -16.618 41.860 1.00 95.62 349 GLY A N 1
ATOM 2700 C CA . GLY A 1 349 ? -10.096 -16.271 40.508 1.00 95.62 349 GLY A CA 1
ATOM 2701 C C . GLY A 1 349 ? -10.631 -17.455 39.710 1.00 95.62 349 GLY A C 1
ATOM 2702 O O . GLY A 1 349 ? -10.625 -18.605 40.147 1.00 95.62 349 GLY A O 1
ATOM 2703 N N . VAL A 1 350 ? -11.101 -17.140 38.513 1.00 97.06 350 VAL A N 1
ATOM 2704 C CA . VAL A 1 350 ? -11.523 -18.094 37.492 1.00 97.06 350 VAL A CA 1
ATOM 2705 C C . VAL A 1 350 ? -10.837 -17.774 36.177 1.00 97.06 350 VAL A C 1
ATOM 2707 O O . VAL A 1 350 ? -10.526 -16.617 35.878 1.00 97.06 350 VAL A O 1
ATOM 2710 N N . LYS A 1 351 ? -10.651 -18.814 35.374 1.00 97.56 351 LYS A N 1
ATOM 2711 C CA . LYS A 1 351 ? -10.223 -18.730 33.987 1.00 97.56 351 LYS A CA 1
ATOM 2712 C C . LYS A 1 351 ? -11.428 -18.865 33.065 1.00 97.56 351 LYS A C 1
ATOM 2714 O O . LYS A 1 351 ? -12.225 -19.785 33.218 1.00 97.56 351 LYS A O 1
ATOM 2719 N N . LEU A 1 352 ? -11.533 -17.963 32.097 1.00 98.12 352 LEU A N 1
ATOM 2720 C CA . LEU A 1 352 ? -12.489 -17.965 30.999 1.00 98.12 352 LEU A CA 1
ATOM 2721 C C . LEU A 1 352 ? -11.743 -18.261 29.695 1.00 98.12 352 LEU A C 1
ATOM 2723 O O . LEU A 1 352 ? -10.904 -17.474 29.255 1.00 98.12 352 LEU A O 1
ATOM 2727 N N . ASN A 1 353 ? -12.067 -19.388 29.070 1.00 98.31 353 ASN A N 1
ATOM 2728 C CA . ASN A 1 353 ? -11.616 -19.731 27.728 1.00 98.31 353 ASN A CA 1
ATOM 2729 C C . ASN A 1 353 ? -12.695 -19.290 26.735 1.00 98.31 353 ASN A C 1
ATOM 2731 O O . ASN A 1 353 ? -13.773 -19.880 26.716 1.00 98.31 353 ASN A O 1
ATOM 2735 N N . VAL A 1 354 ? -12.424 -18.259 25.935 1.00 98.69 354 VAL A N 1
ATOM 2736 C CA . VAL A 1 354 ? -13.390 -17.683 24.981 1.00 98.69 354 VAL A CA 1
ATOM 2737 C C . VAL A 1 354 ? -12.903 -17.911 23.555 1.00 98.69 354 VAL A C 1
ATOM 2739 O O . VAL A 1 354 ? -11.782 -17.540 23.211 1.00 98.69 354 VAL A O 1
ATOM 2742 N N . GLY A 1 355 ? -13.738 -18.523 22.721 1.00 98.50 355 GLY A N 1
ATOM 2743 C CA . GLY A 1 355 ? -13.522 -18.670 21.290 1.00 98.50 355 GLY A CA 1
ATOM 2744 C C . GLY A 1 355 ? -14.350 -17.657 20.506 1.00 98.50 355 GLY A C 1
ATOM 2745 O O . GLY A 1 355 ? -15.567 -17.629 20.649 1.00 98.50 355 GLY A O 1
ATOM 2746 N N . ILE A 1 356 ? -13.696 -16.851 19.668 1.00 98.62 356 ILE A N 1
ATOM 2747 C CA . ILE A 1 356 ? -14.343 -15.978 18.680 1.00 98.62 356 ILE A CA 1
ATOM 2748 C C . ILE A 1 356 ? -14.029 -16.541 17.300 1.00 98.62 356 ILE A C 1
ATOM 2750 O O . ILE A 1 356 ? -12.912 -16.393 16.800 1.00 98.62 356 ILE A O 1
ATOM 2754 N N . LEU A 1 357 ? -14.990 -17.233 16.705 1.00 98.38 357 LEU A N 1
ATOM 2755 C CA . LEU A 1 357 ? -14.793 -17.966 15.464 1.00 98.38 357 LEU A CA 1
ATOM 2756 C C . LEU A 1 357 ? -15.261 -17.089 14.310 1.00 98.38 357 LEU A C 1
ATOM 2758 O O . LEU A 1 357 ? -16.403 -16.630 14.299 1.00 98.38 357 LEU A O 1
ATOM 2762 N N . CYS A 1 358 ? -14.389 -16.865 13.332 1.00 97.81 358 CYS A N 1
ATOM 2763 C CA . CYS A 1 358 ? -14.717 -16.113 12.124 1.00 97.81 358 CYS A CA 1
ATOM 2764 C C . CYS A 1 358 ? -14.469 -17.014 10.919 1.00 97.81 358 CYS A C 1
ATOM 2766 O O . CYS A 1 358 ? -13.476 -16.871 10.205 1.00 97.81 358 CYS A O 1
ATOM 2768 N N . ARG A 1 359 ? -15.356 -17.990 10.709 1.00 96.06 359 ARG A N 1
ATOM 2769 C CA . ARG A 1 359 ? -15.184 -19.014 9.664 1.00 96.06 359 ARG A CA 1
ATOM 2770 C C . ARG A 1 359 ? -15.729 -18.610 8.303 1.00 96.06 359 ARG A C 1
ATOM 2772 O O . ARG A 1 359 ? -15.484 -19.292 7.309 1.00 96.06 359 ARG A O 1
ATOM 2779 N N . PHE A 1 360 ? -16.417 -17.475 8.251 1.00 94.62 360 PHE A N 1
ATOM 2780 C CA . PHE A 1 360 ? -16.914 -16.906 7.015 1.00 94.62 360 PHE A CA 1
ATOM 2781 C C . PHE A 1 360 ? -15.748 -16.482 6.119 1.00 94.62 360 PHE A C 1
ATOM 2783 O O . PHE A 1 360 ? -14.904 -15.676 6.512 1.00 94.62 360 PHE A O 1
ATOM 2790 N N . LYS A 1 361 ? -15.718 -17.022 4.895 1.00 87.56 361 LYS A N 1
ATOM 2791 C CA . LYS A 1 361 ? -14.534 -17.115 4.016 1.00 87.56 361 LYS A CA 1
ATOM 2792 C C . LYS A 1 361 ? -13.616 -15.882 3.955 1.00 87.56 361 LYS A C 1
ATOM 2794 O O . LYS A 1 361 ? -12.403 -16.051 3.877 1.00 87.56 361 LYS A O 1
ATOM 2799 N N . SER A 1 362 ? -14.164 -14.669 3.957 1.00 93.75 362 SER A N 1
ATOM 2800 C CA . SER A 1 362 ? -13.406 -13.435 3.683 1.00 93.75 362 SER A CA 1
ATOM 2801 C C . SER A 1 362 ? -13.541 -12.348 4.751 1.00 93.75 362 SER A C 1
ATOM 2803 O O . SER A 1 362 ? -13.066 -11.242 4.529 1.00 93.75 362 SER A O 1
ATOM 2805 N N . HIS A 1 363 ? -14.169 -12.627 5.896 1.00 96.81 363 HIS A N 1
ATOM 2806 C CA . HIS A 1 363 ? -14.571 -11.578 6.844 1.00 96.81 363 HIS A CA 1
ATOM 2807 C C . HIS A 1 363 ? -14.091 -11.832 8.284 1.00 96.81 363 HIS A C 1
ATOM 2809 O O . HIS A 1 363 ? -14.909 -11.850 9.204 1.00 96.81 363 HIS A O 1
ATOM 2815 N N . PRO A 1 364 ? -12.785 -12.035 8.524 1.00 97.06 364 PRO A N 1
ATOM 2816 C CA . PRO A 1 364 ? -12.291 -12.205 9.882 1.00 97.06 364 PRO A CA 1
ATOM 2817 C C . PRO A 1 364 ? -12.400 -10.895 10.672 1.00 97.06 364 PRO A C 1
ATOM 2819 O O . PRO A 1 364 ? -12.163 -9.804 10.140 1.00 97.06 364 PRO A O 1
ATOM 2822 N N . LEU A 1 365 ? -12.724 -11.005 11.960 1.00 98.25 365 LEU A N 1
ATOM 2823 C CA . LEU A 1 365 ? -12.638 -9.885 12.893 1.00 98.25 365 LEU A CA 1
ATOM 2824 C C . LEU A 1 365 ? -11.175 -9.441 13.023 1.00 98.25 365 LEU A C 1
ATOM 2826 O O . LEU A 1 365 ? -10.277 -10.274 13.068 1.00 98.25 365 LEU A O 1
ATOM 2830 N N . GLY A 1 366 ? -10.929 -8.134 13.039 1.00 97.69 366 GLY A N 1
ATOM 2831 C CA . GLY A 1 366 ? -9.586 -7.560 13.041 1.00 97.69 366 GLY A CA 1
ATOM 2832 C C . GLY A 1 366 ? -9.188 -6.993 14.389 1.00 97.69 366 GLY A C 1
ATOM 2833 O O . GLY A 1 366 ? -8.122 -7.334 14.895 1.00 97.69 366 GLY A O 1
ATOM 2834 N N . LYS A 1 367 ? -10.019 -6.136 14.986 1.00 98.12 367 LYS A N 1
ATOM 2835 C CA . LYS A 1 367 ? -9.736 -5.535 16.290 1.00 98.12 367 LYS A CA 1
ATOM 2836 C C . LYS A 1 367 ? -10.957 -5.556 17.194 1.00 98.12 367 LYS A C 1
ATOM 2838 O O . LYS A 1 367 ? -12.053 -5.187 16.776 1.00 98.12 367 LYS A O 1
ATOM 2843 N N . PHE A 1 368 ? -10.771 -6.003 18.433 1.00 98.38 368 PHE A N 1
ATOM 2844 C CA . PHE A 1 368 ? -11.877 -6.158 19.372 1.00 98.38 368 PHE A CA 1
ATOM 2845 C C . PHE A 1 368 ? -11.452 -6.137 20.844 1.00 98.38 368 PHE A C 1
ATOM 2847 O O . PHE A 1 368 ? -10.276 -6.284 21.160 1.00 98.38 368 PHE A O 1
ATOM 2854 N N . ARG A 1 369 ? -12.412 -5.959 21.754 1.00 97.88 369 ARG A N 1
ATOM 2855 C CA . ARG A 1 369 ? -12.250 -6.048 23.217 1.00 97.88 369 ARG A CA 1
ATOM 2856 C C . ARG A 1 369 ? -13.260 -7.044 23.797 1.00 97.88 369 ARG A C 1
ATOM 2858 O O . ARG A 1 369 ? -14.326 -7.248 23.214 1.00 97.88 369 ARG A O 1
ATOM 2865 N N . ILE A 1 370 ? -12.939 -7.642 24.948 1.00 97.94 370 ILE A N 1
ATOM 2866 C CA . ILE A 1 370 ? -13.829 -8.559 25.678 1.00 97.94 370 ILE A CA 1
ATOM 2867 C C . ILE A 1 370 ? -14.183 -7.971 27.040 1.00 97.94 370 ILE A C 1
ATOM 2869 O O . ILE A 1 370 ? -13.298 -7.579 27.798 1.00 97.94 370 ILE A O 1
ATOM 2873 N N . TYR A 1 371 ? -15.472 -7.955 27.373 1.00 97.12 371 TYR A N 1
ATOM 2874 C CA . TYR A 1 371 ? -15.945 -7.522 28.687 1.00 97.12 371 TYR A CA 1
ATOM 2875 C C . TYR A 1 371 ? -16.832 -8.576 29.341 1.00 97.12 371 TYR A C 1
ATOM 2877 O O . TYR A 1 371 ? -17.446 -9.386 28.653 1.00 97.12 371 TYR A O 1
ATOM 2885 N N . ILE A 1 372 ? -16.957 -8.511 30.665 1.00 97.19 372 ILE A N 1
ATOM 2886 C CA . ILE A 1 372 ? -17.910 -9.305 31.451 1.00 97.19 372 ILE A CA 1
ATOM 2887 C C . ILE A 1 372 ? -18.761 -8.422 32.366 1.00 97.19 372 ILE A C 1
ATOM 2889 O O . ILE A 1 372 ? -18.391 -7.286 32.653 1.00 97.19 372 ILE A O 1
ATOM 2893 N N . THR A 1 373 ? -19.890 -8.929 32.852 1.00 95.50 373 THR A N 1
ATOM 2894 C CA . THR A 1 373 ? -20.726 -8.225 33.839 1.00 95.50 373 THR A CA 1
ATOM 2895 C C . THR A 1 373 ? -21.252 -9.172 34.906 1.00 95.50 373 THR A C 1
ATOM 2897 O O . THR A 1 373 ? -21.322 -10.380 34.694 1.00 95.50 373 THR A O 1
ATOM 2900 N N . THR A 1 374 ? -21.629 -8.596 36.043 1.00 94.75 374 THR A N 1
ATOM 2901 C CA . THR A 1 374 ? -22.297 -9.267 37.164 1.00 94.75 374 THR A CA 1
ATOM 2902 C C . THR A 1 374 ? -23.759 -8.843 37.315 1.00 94.75 374 THR A C 1
ATOM 2904 O O . THR A 1 374 ? -24.443 -9.229 38.260 1.00 94.75 374 THR A O 1
ATOM 2907 N N . THR A 1 375 ? -24.259 -8.017 36.389 1.00 91.31 375 THR A N 1
ATOM 2908 C CA . THR A 1 375 ? -25.641 -7.524 36.421 1.00 91.31 375 THR A CA 1
ATOM 2909 C C . THR A 1 375 ? -26.602 -8.692 36.164 1.00 91.31 375 THR A C 1
ATOM 2911 O O . THR A 1 375 ? -26.443 -9.349 35.135 1.00 91.31 375 THR A O 1
ATOM 2914 N N . PRO A 1 376 ? -27.607 -8.962 37.023 1.00 89.94 376 PRO A N 1
ATOM 2915 C CA . PRO A 1 376 ? -28.470 -10.143 36.894 1.00 89.94 376 PRO A CA 1
ATOM 2916 C C . PRO A 1 376 ? -29.132 -10.310 35.522 1.00 89.94 376 PRO A C 1
ATOM 2918 O O . PRO A 1 376 ? -29.243 -11.427 35.021 1.00 89.94 376 PRO A O 1
ATOM 2921 N N . ASP A 1 377 ? -29.532 -9.203 34.892 1.00 88.12 377 ASP A N 1
ATOM 2922 C CA . ASP A 1 377 ? -30.001 -9.202 33.511 1.00 88.12 377 ASP A CA 1
ATOM 2923 C C . ASP A 1 377 ? -29.089 -8.338 32.621 1.00 88.12 377 ASP A C 1
ATOM 2925 O O . ASP A 1 377 ? -29.296 -7.127 32.500 1.00 88.12 377 ASP A O 1
ATOM 2929 N N . PRO A 1 378 ? -28.062 -8.930 31.980 1.00 87.56 378 PRO A N 1
ATOM 2930 C CA . PRO A 1 378 ? -27.074 -8.178 31.206 1.00 87.56 378 PRO A CA 1
ATOM 2931 C C . PRO A 1 378 ? -27.669 -7.497 29.963 1.00 87.56 378 PRO A C 1
ATOM 2933 O O . PRO A 1 378 ? -27.054 -6.577 29.423 1.00 87.56 378 PRO A O 1
ATOM 2936 N N . LEU A 1 379 ? -28.865 -7.914 29.521 1.00 87.12 379 LEU A N 1
ATOM 2937 C CA . LEU A 1 379 ? -29.554 -7.376 28.343 1.00 87.12 379 LEU A CA 1
ATOM 2938 C C . LEU A 1 379 ? -30.681 -6.386 28.684 1.00 87.12 379 LEU A C 1
ATOM 2940 O O . LEU A 1 379 ? -31.287 -5.825 27.773 1.00 87.12 379 LEU A O 1
ATOM 2944 N N . GLN A 1 380 ? -30.964 -6.134 29.968 1.00 72.44 380 GLN A N 1
ATOM 2945 C CA . GLN A 1 380 ? -32.081 -5.272 30.382 1.00 72.44 380 GLN A CA 1
ATOM 2946 C C . GLN A 1 380 ? -31.958 -3.844 29.839 1.00 72.44 380 GLN A C 1
ATOM 2948 O O . GLN A 1 380 ? -32.957 -3.209 29.503 1.00 72.44 380 GLN A O 1
ATOM 2953 N N . HIS A 1 381 ? -30.725 -3.353 29.721 1.00 60.78 381 HIS A N 1
ATOM 2954 C CA . HIS A 1 381 ? -30.439 -2.002 29.256 1.00 60.78 381 HIS A CA 1
ATOM 2955 C C . HIS A 1 381 ? -29.871 -1.949 27.842 1.00 60.78 381 HIS A C 1
ATOM 2957 O O . HIS A 1 381 ? -29.645 -0.857 27.352 1.00 60.78 381 HIS A O 1
ATOM 2963 N N . THR A 1 382 ? -29.714 -3.079 27.140 1.00 54.44 382 THR A N 1
ATOM 2964 C CA . THR A 1 382 ? -29.218 -3.101 25.754 1.00 54.44 382 THR A CA 1
ATOM 2965 C C . THR A 1 382 ? -30.316 -2.650 24.772 1.00 54.44 382 THR A C 1
ATOM 2967 O O . THR A 1 382 ? -30.943 -3.453 24.076 1.00 54.44 382 THR A O 1
ATOM 2970 N N . GLY A 1 383 ? -30.599 -1.342 24.787 1.00 46.03 383 GLY A N 1
ATOM 2971 C CA . GLY A 1 383 ? -31.407 -0.584 23.826 1.00 46.03 383 GLY A CA 1
ATOM 2972 C C . GLY A 1 383 ? -30.566 -0.074 22.647 1.00 46.03 383 GLY A C 1
ATOM 2973 O O . GLY A 1 383 ? -29.341 -0.075 22.701 1.00 46.03 383 GLY A O 1
ATOM 2974 N N . ILE A 1 384 ? -31.226 0.301 21.550 1.00 43.88 384 ILE A N 1
ATOM 2975 C CA . ILE A 1 384 ? -30.751 0.282 20.146 1.00 43.88 384 ILE A CA 1
ATOM 2976 C C . ILE A 1 384 ? -29.666 1.336 19.802 1.00 43.88 384 ILE A C 1
ATOM 2978 O O . ILE A 1 384 ? -29.146 1.355 18.689 1.00 43.88 384 ILE A O 1
ATOM 2982 N N . ALA A 1 385 ? -29.252 2.190 20.739 1.00 51.59 385 ALA A N 1
ATOM 2983 C CA . ALA A 1 385 ? -28.195 3.177 20.511 1.00 51.59 385 ALA A CA 1
ATOM 2984 C C . ALA A 1 385 ? -26.862 2.732 21.140 1.00 51.59 385 ALA A C 1
ATOM 2986 O O . ALA A 1 385 ? -26.829 2.253 22.268 1.00 51.59 385 ALA A O 1
ATOM 2987 N N . ALA A 1 386 ? -25.734 2.942 20.451 1.00 45.16 386 ALA A N 1
ATOM 2988 C CA . ALA A 1 386 ? -24.387 2.527 20.883 1.00 45.16 386 ALA A CA 1
ATOM 2989 C C . ALA A 1 386 ? -23.971 2.982 22.308 1.00 45.16 386 ALA A C 1
ATOM 2991 O O . ALA A 1 386 ? -23.071 2.391 22.901 1.00 45.16 386 ALA A O 1
ATOM 2992 N N . GLY A 1 387 ? -24.648 3.983 22.887 1.00 48.56 387 GLY A N 1
ATOM 2993 C CA . GLY A 1 387 ? -24.452 4.442 24.268 1.00 48.56 387 GLY A CA 1
ATOM 2994 C C . GLY A 1 387 ? -25.312 3.748 25.336 1.00 48.56 387 GLY A C 1
ATOM 2995 O O . GLY A 1 387 ? -25.155 4.057 26.514 1.00 48.56 387 GLY A O 1
ATOM 2996 N N . GLU A 1 388 ? -26.218 2.844 24.956 1.00 54.84 388 GLU A N 1
ATOM 2997 C CA . GLU A 1 388 ? -27.188 2.215 25.863 1.00 54.84 388 GLU A CA 1
ATOM 2998 C C . GLU A 1 388 ? -26.827 0.772 26.228 1.00 54.84 388 GLU A C 1
ATOM 3000 O O . GLU A 1 388 ? -27.304 0.286 27.240 1.00 54.84 388 GLU A O 1
ATOM 3005 N N . ALA A 1 389 ? -25.901 0.114 25.519 1.00 56.25 389 ALA A N 1
ATOM 3006 C CA . ALA A 1 389 ? -25.487 -1.282 25.746 1.00 56.25 389 ALA A CA 1
ATOM 3007 C C . ALA A 1 389 ? -24.750 -1.567 27.082 1.00 56.25 389 ALA A C 1
ATOM 3009 O O . ALA A 1 389 ? -23.981 -2.522 27.192 1.00 56.25 389 ALA A O 1
ATOM 3010 N N . GLY A 1 390 ? -24.969 -0.747 28.106 1.00 76.75 390 GLY A N 1
ATOM 3011 C CA . GLY A 1 390 ? -24.178 -0.680 29.322 1.00 76.75 390 GLY A CA 1
ATOM 3012 C C . GLY A 1 390 ? -22.881 0.100 29.126 1.00 76.75 390 GLY A C 1
ATOM 3013 O O . GLY A 1 390 ? -22.447 0.394 28.009 1.00 76.75 390 GLY A O 1
ATOM 3014 N N . LEU A 1 391 ? -22.256 0.445 30.246 1.00 86.31 391 LEU A N 1
ATOM 3015 C CA . LEU A 1 391 ? -21.031 1.234 30.300 1.00 86.31 391 LEU A CA 1
ATOM 3016 C C . LEU A 1 391 ? -19.901 0.401 30.908 1.00 86.31 391 LEU A C 1
ATOM 3018 O O . LEU A 1 391 ? -20.156 -0.392 31.819 1.00 86.31 391 LEU A O 1
ATOM 3022 N N . PRO A 1 392 ? -18.643 0.598 30.482 1.00 90.75 392 PRO A N 1
ATOM 3023 C CA . PRO A 1 392 ? -17.502 0.112 31.229 1.00 90.75 392 PRO A CA 1
ATOM 3024 C C . PRO A 1 392 ? -17.608 0.595 32.676 1.00 90.75 392 PRO A C 1
ATOM 3026 O O . PRO A 1 392 ? -17.971 1.747 32.911 1.00 90.75 392 PRO A O 1
ATOM 3029 N N . ALA A 1 393 ? -17.303 -0.264 33.647 1.00 90.75 393 ALA A N 1
ATOM 3030 C CA . ALA A 1 393 ? -17.551 -0.008 35.066 1.00 90.75 393 ALA A CA 1
ATOM 3031 C C . ALA A 1 393 ? -16.948 1.327 35.533 1.00 90.75 393 ALA A C 1
ATOM 3033 O O . ALA A 1 393 ? -17.620 2.109 36.198 1.00 90.75 393 ALA A O 1
ATOM 3034 N N . ARG A 1 394 ? -15.732 1.633 35.066 1.00 90.69 394 ARG A N 1
ATOM 3035 C CA . ARG A 1 394 ? -15.048 2.913 35.283 1.00 90.69 394 ARG A CA 1
ATOM 3036 C C . ARG A 1 394 ? -15.794 4.119 34.702 1.00 90.69 394 ARG A C 1
ATOM 3038 O O . ARG A 1 394 ? -15.847 5.154 35.348 1.00 90.69 394 ARG A O 1
ATOM 3045 N N . ILE A 1 395 ? -16.391 4.005 33.514 1.00 91.94 395 ILE A N 1
ATOM 3046 C CA . ILE A 1 395 ? -17.209 5.081 32.927 1.00 91.94 395 ILE A CA 1
ATOM 3047 C C . ILE A 1 395 ? -18.498 5.261 33.730 1.00 91.94 395 ILE A C 1
ATOM 3049 O O . ILE A 1 395 ? -18.881 6.392 34.011 1.00 91.94 395 ILE A O 1
ATOM 3053 N N . ALA A 1 396 ? -19.136 4.164 34.151 1.00 90.25 396 ALA A N 1
ATOM 3054 C CA . ALA A 1 396 ? -20.318 4.224 35.009 1.00 90.25 396 ALA A CA 1
ATOM 3055 C C . ALA A 1 396 ? -20.019 4.942 36.341 1.00 90.25 396 ALA A C 1
ATOM 3057 O O . ALA A 1 396 ? -20.764 5.837 36.723 1.00 90.25 396 ALA A O 1
ATOM 3058 N N . GLU A 1 397 ? -18.896 4.619 36.997 1.00 90.75 397 GLU A N 1
ATOM 3059 C CA . GLU A 1 397 ? -18.422 5.318 38.205 1.00 90.75 397 GLU A CA 1
ATOM 3060 C C . GLU A 1 397 ? -18.231 6.825 37.970 1.00 90.75 397 GLU A C 1
ATOM 3062 O O . GLU A 1 397 ? -18.585 7.636 38.821 1.00 90.75 397 GLU A O 1
ATOM 3067 N N . VAL A 1 398 ? -17.671 7.217 36.821 1.00 92.19 398 VAL A N 1
ATOM 3068 C CA . VAL A 1 398 ? -17.443 8.631 36.479 1.00 92.19 398 VAL A CA 1
ATOM 3069 C C . VAL A 1 398 ? -18.749 9.388 36.252 1.00 92.19 398 VAL A C 1
ATOM 3071 O O . VAL A 1 398 ? -18.890 10.524 36.707 1.00 92.19 398 VAL A O 1
ATOM 3074 N N . VAL A 1 399 ? -19.699 8.771 35.553 1.00 90.81 399 VAL A N 1
ATOM 3075 C CA . VAL A 1 399 ? -21.012 9.359 35.258 1.00 90.81 399 VAL A CA 1
ATOM 3076 C C . VAL A 1 399 ? -21.829 9.579 36.535 1.00 90.81 399 VAL A C 1
ATOM 3078 O O . VAL A 1 399 ? -22.541 10.575 36.636 1.00 90.81 399 VAL A O 1
ATOM 3081 N N . GLU A 1 400 ? -21.710 8.682 37.517 1.00 89.44 400 GLU A N 1
ATOM 3082 C CA . GLU A 1 400 ? -22.414 8.782 38.803 1.00 89.44 400 GLU A CA 1
ATOM 3083 C C . GLU A 1 400 ? -21.895 9.907 39.703 1.00 89.44 400 GLU A C 1
ATOM 3085 O O . GLU A 1 400 ? -22.654 10.430 40.519 1.00 89.44 400 GLU A O 1
ATOM 3090 N N . LYS A 1 401 ? -20.627 10.306 39.550 1.00 91.12 401 LYS A N 1
ATOM 3091 C CA . LYS A 1 401 ? -20.082 11.484 40.233 1.00 91.12 401 LYS A CA 1
ATOM 3092 C C . LYS A 1 401 ? -20.744 12.751 39.696 1.00 91.12 401 LYS A C 1
ATOM 3094 O O . LYS A 1 401 ? -20.933 12.902 38.485 1.00 91.12 401 LYS A O 1
ATOM 3099 N N . ASP A 1 402 ? -20.999 13.708 40.584 1.00 90.31 402 ASP A N 1
ATOM 3100 C CA . ASP A 1 402 ? -21.326 15.071 40.176 1.00 90.31 402 ASP A CA 1
ATOM 3101 C C . ASP A 1 402 ? -20.164 15.693 39.392 1.00 90.31 402 ASP A C 1
ATOM 3103 O O . ASP A 1 402 ? -18.993 15.422 39.669 1.00 90.31 402 ASP A O 1
ATOM 3107 N N . ALA A 1 403 ? -20.478 16.551 38.417 1.00 90.38 403 ALA A N 1
ATOM 3108 C CA . ALA A 1 403 ? -19.481 17.151 37.525 1.00 90.38 403 ALA A CA 1
ATOM 3109 C C . ALA A 1 403 ? -18.365 17.899 38.287 1.00 90.38 403 ALA A C 1
ATOM 3111 O O . ALA A 1 403 ? -17.193 17.840 37.909 1.00 90.38 403 ALA A O 1
ATOM 3112 N N . SER A 1 404 ? -18.704 18.545 39.409 1.00 92.25 404 SER A N 1
ATOM 3113 C CA . SER A 1 404 ? -17.748 19.231 40.290 1.00 92.25 404 SER A CA 1
ATOM 3114 C C . SER A 1 404 ? -16.813 18.281 41.049 1.00 92.25 404 SER A C 1
ATOM 3116 O O . SER A 1 404 ? -15.741 18.702 41.474 1.00 92.25 404 SER A O 1
ATOM 3118 N N . SER A 1 405 ? -17.181 17.006 41.198 1.00 94.50 405 SER A N 1
ATOM 3119 C CA . SER A 1 405 ? -16.402 15.980 41.905 1.00 94.50 405 SER A CA 1
ATOM 3120 C C . SER A 1 405 ? -15.568 15.088 40.976 1.00 94.50 405 SER A C 1
ATOM 3122 O O . SER A 1 405 ? -14.833 14.224 41.457 1.00 94.50 405 SER A O 1
ATOM 3124 N N . ARG A 1 406 ? -15.660 15.265 39.651 1.00 94.75 406 ARG A N 1
ATOM 3125 C CA . ARG A 1 406 ? -14.849 14.521 38.673 1.00 94.75 406 ARG A CA 1
ATOM 3126 C C . ARG A 1 406 ? -13.422 15.067 38.627 1.00 94.75 406 ARG A C 1
ATOM 3128 O O . ARG A 1 406 ? -13.213 16.241 38.308 1.00 94.75 406 ARG A O 1
ATOM 3135 N N . SER A 1 407 ? -12.452 14.192 38.892 1.00 96.06 407 SER A N 1
ATOM 3136 C CA . SER A 1 407 ? -11.021 14.478 38.727 1.00 96.06 407 SER A CA 1
ATOM 3137 C C . SER A 1 407 ? -10.651 14.696 37.253 1.00 96.06 407 SER A C 1
ATOM 3139 O O . SER A 1 407 ? -11.416 14.345 36.355 1.00 96.06 407 SER A O 1
ATOM 3141 N N . GLU A 1 408 ? -9.453 15.219 36.973 1.00 95.44 408 GLU A N 1
ATOM 3142 C CA . GLU A 1 408 ? -8.987 15.360 35.583 1.00 95.44 408 GLU A CA 1
ATOM 3143 C C . GLU A 1 408 ? -8.889 14.004 34.866 1.00 95.44 408 GLU A C 1
ATOM 3145 O O . GLU A 1 408 ? -9.251 13.884 33.699 1.00 95.44 408 GLU A O 1
ATOM 3150 N N . VAL A 1 409 ? -8.496 12.947 35.585 1.00 95.25 409 VAL A N 1
ATOM 3151 C CA . VAL A 1 409 ? -8.471 11.578 35.047 1.00 95.25 409 VAL A CA 1
ATOM 3152 C C . VAL A 1 409 ? -9.877 11.115 34.658 1.00 95.25 409 VAL A C 1
ATOM 3154 O O . VAL A 1 409 ? -10.051 10.536 33.587 1.00 95.25 409 VAL A O 1
ATOM 3157 N N . ASP A 1 410 ? -10.888 11.406 35.484 1.00 95.00 410 ASP A N 1
ATOM 3158 C CA . ASP A 1 410 ? -12.289 11.080 35.185 1.00 95.00 410 ASP A CA 1
ATOM 3159 C C . ASP A 1 410 ? -12.773 11.814 33.919 1.00 95.00 410 ASP A C 1
ATOM 3161 O O . ASP A 1 410 ? -13.400 11.210 33.047 1.00 95.00 410 ASP A O 1
ATOM 3165 N N . ARG A 1 411 ? -12.438 13.105 33.786 1.00 94.75 411 ARG A N 1
ATOM 3166 C CA . ARG A 1 411 ? -12.805 13.946 32.632 1.00 94.75 411 ARG A CA 1
ATOM 3167 C C . ARG A 1 411 ? -12.155 13.461 31.339 1.00 94.75 411 ARG A C 1
ATOM 3169 O O . ARG A 1 411 ? -12.828 13.338 30.317 1.00 94.75 411 ARG A O 1
ATOM 3176 N N . VAL A 1 412 ? -10.860 13.136 31.383 1.00 94.38 412 VAL A N 1
ATOM 3177 C CA . VAL A 1 412 ? -10.132 12.551 30.246 1.00 94.38 412 VAL A CA 1
ATOM 3178 C C . VAL A 1 412 ? -10.758 11.222 29.837 1.00 94.38 412 VAL A C 1
ATOM 3180 O O . VAL A 1 412 ? -10.991 10.997 28.651 1.00 94.38 412 VAL A O 1
ATOM 3183 N N . LEU A 1 413 ? -11.062 10.355 30.806 1.00 93.00 413 LEU A N 1
ATOM 3184 C CA . LEU A 1 413 ? -11.647 9.048 30.538 1.00 93.00 413 LEU A CA 1
ATOM 3185 C C . LEU A 1 413 ? -13.013 9.172 29.839 1.00 93.00 413 LEU A C 1
ATOM 3187 O O . LEU A 1 413 ? -13.262 8.492 28.844 1.00 93.00 413 LEU A O 1
ATOM 3191 N N . LEU A 1 414 ? -13.871 10.070 30.325 1.00 93.00 414 LEU A N 1
ATOM 3192 C CA . LEU A 1 414 ? -15.187 10.336 29.745 1.00 93.00 414 LEU A CA 1
ATOM 3193 C C . LEU A 1 414 ? -15.090 10.922 28.330 1.00 93.00 414 LEU A C 1
ATOM 3195 O O . LEU A 1 414 ? -15.802 10.486 27.424 1.00 93.00 414 LEU A O 1
ATOM 3199 N N . ARG A 1 415 ? -14.173 11.873 28.120 1.00 95.06 415 ARG A N 1
ATOM 3200 C CA . ARG A 1 415 ? -13.909 12.467 26.805 1.00 95.06 415 ARG A CA 1
ATOM 3201 C C . ARG A 1 415 ? -13.422 11.424 25.805 1.00 95.06 415 ARG A C 1
ATOM 3203 O O . ARG A 1 415 ? -13.938 11.386 24.694 1.00 95.06 415 ARG A O 1
ATOM 3210 N N . ASN A 1 416 ? -12.491 10.553 26.197 1.00 93.12 416 ASN A N 1
ATOM 3211 C CA . ASN A 1 416 ? -11.987 9.484 25.331 1.00 93.12 416 ASN A CA 1
ATOM 3212 C C . ASN A 1 416 ? -13.091 8.487 24.964 1.00 93.12 416 ASN A C 1
ATOM 3214 O O . ASN A 1 416 ? -13.202 8.087 23.810 1.00 93.12 416 ASN A O 1
ATOM 3218 N N . TRP A 1 417 ? -13.945 8.133 25.926 1.00 91.25 417 TRP A N 1
ATOM 3219 C CA . TRP A 1 417 ? -15.094 7.266 25.685 1.00 91.25 417 TRP A CA 1
ATOM 3220 C C . TRP A 1 417 ? -16.058 7.830 24.638 1.00 91.25 417 TRP A C 1
ATOM 3222 O O . TRP A 1 417 ? -16.454 7.131 23.702 1.00 91.25 417 TRP A O 1
ATOM 3232 N N . VAL A 1 418 ? -16.417 9.109 24.778 1.00 92.75 418 VAL A N 1
ATOM 3233 C CA . VAL A 1 418 ? -17.272 9.790 23.801 1.00 92.75 418 VAL A CA 1
ATOM 3234 C C . VAL A 1 418 ? -16.564 9.913 22.456 1.00 92.75 418 VAL A C 1
ATOM 3236 O O . VAL A 1 418 ? -17.178 9.627 21.434 1.00 92.75 418 VAL A O 1
ATOM 3239 N N . ALA A 1 419 ? -15.271 10.241 22.446 1.00 92.81 419 ALA A N 1
ATOM 3240 C CA . ALA A 1 419 ? -14.470 10.350 21.231 1.00 92.81 419 ALA A CA 1
ATOM 3241 C C . ALA A 1 419 ? -14.437 9.044 20.419 1.00 92.81 419 ALA A C 1
ATOM 3243 O O . ALA A 1 419 ? -14.569 9.087 19.197 1.00 92.81 419 ALA A O 1
ATOM 3244 N N . GLU A 1 420 ? -14.295 7.881 21.067 1.00 89.81 420 GLU A N 1
ATOM 3245 C CA . GLU A 1 420 ? -14.322 6.573 20.391 1.00 89.81 420 GLU A CA 1
ATOM 3246 C C . GLU A 1 420 ? -15.664 6.307 19.691 1.00 89.81 420 GLU A C 1
ATOM 3248 O O . GLU A 1 420 ? -15.691 5.664 18.645 1.00 89.81 420 GLU A O 1
ATOM 3253 N N . SER A 1 421 ? -16.767 6.832 20.229 1.00 87.88 421 SER A N 1
ATOM 3254 C CA . SER A 1 421 ? -18.122 6.619 19.697 1.00 87.88 421 SER A CA 1
ATOM 3255 C C . SER A 1 421 ? -18.647 7.782 18.841 1.00 87.88 421 SER A C 1
ATOM 3257 O O . SER A 1 421 ? -19.761 7.704 18.319 1.00 87.88 421 SER A O 1
ATOM 3259 N N . ASP A 1 422 ? -17.881 8.865 18.688 1.00 91.44 422 ASP A N 1
ATOM 3260 C CA . ASP A 1 422 ? -18.278 10.046 17.924 1.00 91.44 422 ASP A CA 1
ATOM 3261 C C . ASP A 1 422 ? -17.873 9.902 16.451 1.00 91.44 422 ASP A C 1
ATOM 3263 O O . ASP A 1 422 ? -16.708 10.039 16.076 1.00 91.44 422 ASP A O 1
ATOM 3267 N N . ALA A 1 423 ? -18.856 9.614 15.597 1.00 89.56 423 ALA A N 1
ATOM 3268 C CA . ALA A 1 423 ? -18.632 9.343 14.178 1.00 89.56 423 ALA A CA 1
ATOM 3269 C C . ALA A 1 423 ? -17.959 10.504 13.424 1.00 89.56 423 ALA A C 1
ATOM 3271 O O . ALA A 1 423 ? -17.179 10.265 12.499 1.00 89.56 423 ALA A O 1
ATOM 3272 N N . GLU A 1 424 ? -18.255 11.745 13.809 1.00 92.44 424 GLU A N 1
ATOM 3273 C CA . GLU A 1 424 ? -17.726 12.945 13.163 1.00 92.44 424 GLU A CA 1
ATOM 3274 C C . GLU A 1 424 ? -16.267 13.174 13.574 1.00 92.44 424 GLU A C 1
ATOM 3276 O O . GLU A 1 424 ? -15.408 13.407 12.719 1.00 92.44 424 GLU A O 1
ATOM 3281 N N . TYR A 1 425 ? -15.954 13.010 14.863 1.00 92.50 425 TYR A N 1
ATOM 3282 C CA . TYR A 1 425 ? -14.576 13.027 15.346 1.00 92.50 425 TYR A CA 1
ATOM 3283 C C . TYR A 1 425 ? -13.745 11.918 14.700 1.00 92.50 425 TYR A C 1
ATOM 3285 O O . TYR A 1 425 ? -12.672 12.195 14.163 1.00 92.50 425 TYR A O 1
ATOM 3293 N N . GLN A 1 426 ? -14.251 10.680 14.676 1.00 89.25 426 GLN A N 1
ATOM 3294 C CA . GLN A 1 426 ? -13.556 9.560 14.038 1.00 89.25 426 GLN A CA 1
ATOM 3295 C C . GLN A 1 426 ? -13.330 9.829 12.548 1.00 89.25 426 GLN A C 1
ATOM 3297 O O . GLN A 1 426 ? -12.229 9.616 12.040 1.00 89.25 426 GLN A O 1
ATOM 3302 N N . HIS A 1 427 ? -14.317 10.392 11.841 1.00 89.25 427 HIS A N 1
ATOM 3303 C CA . HIS A 1 427 ? -14.145 10.766 10.440 1.00 89.25 427 HIS A CA 1
ATOM 3304 C C . HIS A 1 427 ? -13.016 11.785 10.227 1.00 89.25 427 HIS A C 1
ATOM 3306 O O . HIS A 1 427 ? -12.202 11.595 9.316 1.00 89.25 427 HIS A O 1
ATOM 3312 N N . ARG A 1 428 ? -12.948 12.830 11.059 1.00 92.69 428 ARG A N 1
ATOM 3313 C CA . ARG A 1 428 ? -11.901 13.865 11.005 1.00 92.69 428 ARG A CA 1
ATOM 3314 C C . ARG A 1 428 ? -10.534 13.302 11.356 1.00 92.69 428 ARG A C 1
ATOM 3316 O O . ARG A 1 428 ? -9.570 13.543 10.632 1.00 92.69 428 ARG A O 1
ATOM 3323 N N . LEU A 1 429 ? -10.463 12.503 12.421 1.00 90.12 429 LEU A N 1
ATOM 3324 C CA . LEU A 1 429 ? -9.239 11.841 12.857 1.00 90.12 429 LEU A CA 1
ATOM 3325 C C . LEU A 1 429 ? -8.657 10.999 11.723 1.00 90.12 429 LEU A C 1
ATOM 3327 O O . LEU A 1 429 ? -7.457 11.032 11.466 1.00 90.12 429 LEU A O 1
ATOM 3331 N N . TRP A 1 430 ? -9.509 10.278 11.003 1.00 87.00 430 TRP A N 1
ATOM 3332 C CA . TRP A 1 430 ? -9.093 9.462 9.871 1.00 87.00 430 TRP A CA 1
ATOM 3333 C C . TRP A 1 430 ? -8.638 10.288 8.675 1.00 87.00 430 TRP A C 1
ATOM 3335 O O . TRP A 1 430 ? -7.578 10.005 8.119 1.00 87.00 430 TRP A O 1
ATOM 3345 N N . ALA A 1 431 ? -9.389 11.334 8.315 1.00 89.25 431 ALA A N 1
ATOM 3346 C CA . ALA A 1 431 ? -8.993 12.259 7.257 1.00 89.25 431 ALA A CA 1
ATOM 3347 C C . ALA A 1 431 ? -7.615 12.886 7.543 1.00 89.25 431 ALA A C 1
ATOM 3349 O O . ALA A 1 431 ? -6.798 13.022 6.636 1.00 89.25 431 ALA A O 1
ATOM 3350 N N . ALA A 1 432 ? -7.318 13.184 8.811 1.00 92.19 432 ALA A N 1
ATOM 3351 C CA . ALA A 1 432 ? -6.026 13.713 9.238 1.00 92.19 432 ALA A CA 1
ATOM 3352 C C . ALA A 1 432 ? -4.879 12.683 9.215 1.00 92.19 432 ALA A C 1
ATOM 3354 O O . ALA A 1 432 ? -3.723 13.083 9.060 1.00 92.19 432 ALA A O 1
ATOM 3355 N N . LYS A 1 433 ? -5.160 11.376 9.355 1.00 87.50 433 LYS A N 1
ATOM 3356 C CA . LYS A 1 433 ? -4.128 10.321 9.271 1.00 87.50 433 LYS A CA 1
ATOM 3357 C C . LYS A 1 433 ? -3.767 9.933 7.831 1.00 87.50 433 LYS A C 1
ATOM 3359 O O . LYS A 1 433 ? -2.661 9.443 7.612 1.00 87.50 433 LYS A O 1
ATOM 3364 N N . GLY A 1 434 ? -4.645 10.175 6.856 1.00 81.62 434 GLY A N 1
ATOM 3365 C CA . GLY A 1 434 ? -4.412 9.855 5.444 1.00 81.62 434 GLY A CA 1
ATOM 3366 C C . GLY A 1 434 ? -4.907 8.456 5.028 1.00 81.62 434 GLY A C 1
ATOM 3367 O O . GLY A 1 434 ? -5.697 7.843 5.745 1.00 81.62 434 GLY A O 1
ATOM 3368 N N . PRO A 1 435 ? -4.479 7.935 3.861 1.00 83.44 435 PRO A N 1
ATOM 3369 C CA . PRO A 1 435 ? -3.366 8.413 3.039 1.00 83.44 435 PRO A CA 1
ATOM 3370 C C . PRO A 1 435 ? -3.686 9.709 2.285 1.00 83.44 435 PRO A C 1
ATOM 3372 O O . PRO A 1 435 ? -4.774 9.874 1.740 1.00 83.44 435 PRO A O 1
ATOM 3375 N N . PHE A 1 436 ? -2.705 10.609 2.205 1.00 87.50 436 PHE A N 1
ATOM 3376 C CA . PHE A 1 436 ? -2.763 11.774 1.322 1.00 87.50 436 PHE A CA 1
ATOM 3377 C C . PHE A 1 436 ? -2.166 11.384 -0.031 1.00 87.50 436 PHE A C 1
ATOM 3379 O O . PHE A 1 436 ? -0.987 11.010 -0.057 1.00 87.50 436 PHE A O 1
ATOM 3386 N N . PRO A 1 437 ? -2.935 11.449 -1.135 1.00 87.50 437 PRO A N 1
ATOM 3387 C CA . PRO A 1 437 ? -2.441 11.081 -2.456 1.00 87.50 437 PRO A CA 1
ATOM 3388 C C . PRO A 1 437 ? -1.117 11.775 -2.789 1.00 87.50 437 PRO A C 1
ATOM 3390 O O . PRO A 1 437 ? -0.907 12.943 -2.445 1.00 87.50 437 PRO A O 1
ATOM 3393 N N . ALA A 1 438 ? -0.212 11.045 -3.441 1.00 92.81 438 ALA A N 1
ATOM 3394 C CA . ALA A 1 438 ? 1.006 11.630 -3.984 1.00 92.81 438 ALA A CA 1
ATOM 3395 C C . ALA A 1 438 ? 0.658 12.577 -5.139 1.00 92.81 438 ALA A C 1
ATOM 3397 O O . ALA A 1 438 ? -0.342 12.378 -5.833 1.00 92.81 438 ALA A O 1
ATOM 3398 N N . ILE A 1 439 ? 1.500 13.586 -5.364 1.00 94.69 439 ILE A N 1
ATOM 3399 C CA . ILE A 1 439 ? 1.335 14.482 -6.508 1.00 94.69 439 ILE A CA 1
ATOM 3400 C C . ILE A 1 439 ? 1.545 13.670 -7.796 1.00 94.69 439 ILE A C 1
ATOM 3402 O O . ILE A 1 439 ? 2.632 13.098 -7.956 1.00 94.69 439 ILE A O 1
ATOM 3406 N N . PRO A 1 440 ? 0.558 13.629 -8.713 1.00 93.38 440 PRO A N 1
ATOM 3407 C CA . PRO A 1 440 ? 0.668 12.896 -9.969 1.00 93.38 440 PRO A CA 1
ATOM 3408 C C . PRO A 1 440 ? 1.902 13.294 -10.784 1.00 93.38 440 PRO A C 1
ATOM 3410 O O . PRO A 1 440 ? 2.405 14.418 -10.686 1.00 93.38 440 PRO A O 1
ATOM 3413 N N . ALA A 1 441 ? 2.385 12.363 -11.606 1.00 94.62 441 ALA A N 1
ATOM 3414 C CA . ALA A 1 441 ? 3.453 12.650 -12.550 1.00 94.62 441 ALA A CA 1
ATOM 3415 C C . ALA A 1 441 ? 2.982 13.643 -13.625 1.00 94.62 441 ALA A C 1
ATOM 3417 O O . ALA A 1 441 ? 1.835 13.599 -14.080 1.00 94.62 441 ALA A O 1
ATOM 3418 N N . ASP A 1 442 ? 3.885 14.528 -14.040 1.00 97.19 442 ASP A N 1
ATOM 3419 C CA . ASP A 1 442 ? 3.639 15.457 -15.138 1.00 97.19 442 ASP A CA 1
ATOM 3420 C C . ASP A 1 442 ? 3.865 14.740 -16.473 1.00 97.19 442 ASP A C 1
ATOM 3422 O O . ASP A 1 442 ? 5.001 14.554 -16.917 1.00 97.19 442 ASP A O 1
ATOM 3426 N N . LYS A 1 443 ? 2.760 14.356 -17.117 1.00 97.62 443 LYS A N 1
ATOM 3427 C CA . LYS A 1 443 ? 2.771 13.634 -18.396 1.00 97.62 443 LYS A CA 1
ATOM 3428 C C . LYS A 1 443 ? 3.543 14.374 -19.487 1.00 97.62 443 LYS A C 1
ATOM 3430 O O . LYS A 1 443 ? 4.255 13.738 -20.256 1.00 97.62 443 LYS A O 1
ATOM 3435 N N . LYS A 1 444 ? 3.450 15.706 -19.534 1.00 97.75 444 LYS A N 1
ATOM 3436 C CA . LYS A 1 444 ? 4.138 16.500 -20.556 1.00 97.75 444 LYS A CA 1
ATOM 3437 C C . LYS A 1 444 ? 5.648 16.476 -20.331 1.00 97.75 444 LYS A C 1
ATOM 3439 O O . LYS A 1 444 ? 6.402 16.277 -21.278 1.00 97.75 444 LYS A O 1
ATOM 3444 N N . MET A 1 445 ? 6.098 16.616 -19.082 1.00 98.19 445 MET A N 1
ATOM 3445 C CA . MET A 1 445 ? 7.524 16.483 -18.758 1.00 98.19 445 MET A CA 1
ATOM 3446 C C . MET A 1 445 ? 8.047 15.069 -19.073 1.00 98.19 445 MET A C 1
ATOM 3448 O O . MET A 1 445 ? 9.152 14.924 -19.596 1.00 98.19 445 MET A O 1
ATOM 3452 N N . GLU A 1 446 ? 7.265 14.020 -18.800 1.00 98.06 446 GLU A N 1
ATOM 3453 C CA . GLU A 1 446 ? 7.635 12.642 -19.159 1.00 98.06 446 GLU A CA 1
ATOM 3454 C C . GLU A 1 446 ? 7.782 12.444 -20.672 1.00 98.06 446 GLU A C 1
ATOM 3456 O O . GLU A 1 446 ? 8.749 11.827 -21.119 1.00 98.06 446 GLU A O 1
ATOM 3461 N N . GLU A 1 447 ? 6.847 12.965 -21.465 1.00 98.25 447 GLU A N 1
ATOM 3462 C CA . GLU A 1 447 ? 6.891 12.894 -22.929 1.00 98.25 447 GLU A CA 1
ATOM 3463 C C . GLU A 1 447 ? 8.114 13.622 -23.499 1.00 98.25 447 GLU A C 1
ATOM 3465 O O . GLU A 1 447 ? 8.812 13.073 -24.353 1.00 98.25 447 GLU A O 1
ATOM 3470 N N . LEU A 1 448 ? 8.433 14.813 -22.981 1.00 98.50 448 LEU A N 1
ATOM 3471 C CA . LEU A 1 448 ? 9.614 15.576 -23.395 1.00 98.50 448 LEU A CA 1
ATOM 3472 C C . LEU A 1 448 ? 10.919 14.836 -23.072 1.00 98.50 448 LEU A C 1
ATOM 3474 O O . LEU A 1 448 ? 11.808 14.746 -23.921 1.00 98.50 448 LEU A O 1
ATOM 3478 N N . LYS A 1 449 ? 11.022 14.239 -21.878 1.00 98.00 449 LYS A N 1
ATOM 3479 C CA . LYS A 1 449 ? 12.180 13.414 -21.501 1.00 98.00 449 LYS A CA 1
ATOM 3480 C C . LYS A 1 449 ? 12.302 12.168 -22.377 1.00 98.00 449 LYS A C 1
ATOM 3482 O O . LYS A 1 449 ? 13.400 11.855 -22.825 1.00 98.00 449 LYS A O 1
ATOM 3487 N N . LYS A 1 450 ? 11.191 11.487 -22.683 1.00 98.31 450 LYS A N 1
ATOM 3488 C CA . LYS A 1 450 ? 11.184 10.342 -23.612 1.00 98.31 450 LYS A CA 1
ATOM 3489 C C . LYS A 1 450 ? 11.648 10.739 -25.012 1.00 98.31 450 LYS A C 1
ATOM 3491 O O . LYS A 1 450 ? 12.426 10.006 -25.614 1.00 98.31 450 LYS A O 1
ATOM 3496 N N . ALA A 1 451 ? 11.215 11.894 -25.516 1.00 97.94 451 ALA A N 1
ATOM 3497 C CA . ALA A 1 451 ? 11.660 12.406 -26.809 1.00 97.94 451 ALA A CA 1
ATOM 3498 C C . ALA A 1 451 ? 13.170 12.701 -26.827 1.00 97.94 451 ALA A C 1
ATOM 3500 O O . ALA A 1 451 ? 13.843 12.381 -27.807 1.00 97.94 451 ALA A O 1
ATOM 3501 N N . LEU A 1 452 ? 13.715 13.255 -25.737 1.00 98.31 452 LEU A N 1
ATOM 3502 C CA . LEU A 1 452 ? 15.155 13.480 -25.591 1.00 98.31 452 LEU A CA 1
ATOM 3503 C C . LEU A 1 452 ? 15.943 12.165 -25.568 1.00 98.31 452 LEU A C 1
ATOM 3505 O O . LEU A 1 452 ? 16.947 12.049 -26.267 1.00 98.31 452 LEU A O 1
ATOM 3509 N N . GLU A 1 453 ? 15.489 11.167 -24.812 1.00 98.25 453 GLU A N 1
ATOM 3510 C CA . GLU A 1 453 ? 16.141 9.853 -24.780 1.00 98.25 453 GLU A CA 1
ATOM 3511 C C . GLU A 1 453 ? 16.084 9.151 -26.141 1.00 98.25 453 GLU A C 1
ATOM 3513 O O . GLU A 1 453 ? 17.089 8.609 -26.595 1.00 98.25 453 GLU A O 1
ATOM 3518 N N . TYR A 1 454 ? 14.956 9.244 -26.848 1.00 97.06 454 TYR A N 1
ATOM 3519 C CA . TYR A 1 454 ? 14.843 8.729 -28.211 1.00 97.06 454 TYR A CA 1
ATOM 3520 C C . TYR A 1 454 ? 15.829 9.414 -29.172 1.00 97.06 454 TYR A C 1
ATOM 3522 O O . TYR A 1 454 ? 16.494 8.743 -29.957 1.00 97.06 454 TYR A O 1
ATOM 3530 N N . ALA A 1 455 ? 15.990 10.738 -29.084 1.00 97.12 455 ALA A N 1
ATOM 3531 C CA . ALA A 1 455 ? 16.937 11.478 -29.921 1.00 97.12 455 ALA A CA 1
ATOM 3532 C C . ALA A 1 455 ? 18.412 11.129 -29.635 1.00 97.12 455 ALA A C 1
ATOM 3534 O O . ALA A 1 455 ? 19.264 11.297 -30.507 1.00 97.12 455 ALA A O 1
ATOM 3535 N N . LYS A 1 456 ? 18.731 10.637 -28.430 1.00 97.38 456 LYS A N 1
ATOM 3536 C CA . LYS A 1 456 ? 20.092 10.225 -28.050 1.00 97.38 456 LYS A CA 1
ATOM 3537 C C . LYS A 1 456 ? 20.507 8.870 -28.617 1.00 97.38 456 LYS A C 1
ATOM 3539 O O . LYS A 1 456 ? 21.710 8.603 -28.629 1.00 97.38 456 LYS A O 1
ATOM 3544 N N . ILE A 1 457 ? 19.566 8.050 -29.093 1.00 96.94 457 ILE A N 1
ATOM 3545 C CA . ILE A 1 457 ? 19.860 6.732 -29.672 1.00 96.94 457 ILE A CA 1
ATOM 3546 C C . ILE A 1 457 ? 20.900 6.897 -30.797 1.00 96.94 457 ILE A C 1
ATOM 3548 O O . ILE A 1 457 ? 20.676 7.705 -31.704 1.00 96.94 457 ILE A O 1
ATOM 3552 N N . PRO A 1 458 ? 22.051 6.194 -30.742 1.00 96.00 458 PRO A N 1
ATOM 3553 C CA . PRO A 1 458 ? 23.080 6.284 -31.775 1.00 96.00 458 PRO A CA 1
ATOM 3554 C C . PRO A 1 458 ? 22.536 5.961 -33.167 1.00 96.00 458 PRO A C 1
ATOM 3556 O O . PRO A 1 458 ? 21.630 5.141 -33.310 1.00 96.00 458 PRO A O 1
ATOM 3559 N N . ILE A 1 459 ? 23.105 6.583 -34.203 1.00 95.06 459 ILE A N 1
ATOM 3560 C CA . ILE A 1 459 ? 22.732 6.242 -35.577 1.00 95.06 459 ILE A CA 1
ATOM 3561 C C . ILE A 1 459 ? 23.101 4.788 -35.880 1.00 95.06 459 ILE A C 1
ATOM 3563 O O . ILE A 1 459 ? 24.188 4.323 -35.542 1.00 95.06 459 ILE A O 1
ATOM 3567 N N . GLU A 1 460 ? 22.207 4.081 -36.560 1.00 92.44 460 GLU A N 1
ATOM 3568 C CA . GLU A 1 460 ? 22.508 2.748 -37.072 1.00 92.44 460 GLU A CA 1
ATOM 3569 C C . GLU A 1 460 ? 23.403 2.850 -38.314 1.00 92.44 460 GLU A C 1
ATOM 3571 O O . GLU A 1 460 ? 23.121 3.616 -39.251 1.00 92.44 460 GLU A O 1
ATOM 3576 N N . GLU A 1 461 ? 24.489 2.076 -38.309 1.00 90.44 461 GLU A N 1
ATOM 3577 C CA . GLU A 1 461 ? 25.372 1.910 -39.464 1.00 90.44 461 GLU A CA 1
ATOM 3578 C C . GLU A 1 461 ? 24.719 1.048 -40.551 1.00 90.44 461 GLU A C 1
ATOM 3580 O O . GLU A 1 461 ? 23.825 0.252 -40.268 1.00 90.44 461 GLU A O 1
ATOM 3585 N N . ASP A 1 462 ? 25.172 1.188 -41.802 1.00 91.25 462 ASP A N 1
ATOM 3586 C CA . ASP A 1 462 ? 24.726 0.314 -42.892 1.00 91.25 462 ASP A CA 1
ATOM 3587 C C . ASP A 1 462 ? 25.106 -1.152 -42.585 1.00 91.25 462 ASP A C 1
ATOM 3589 O O . ASP A 1 462 ? 26.300 -1.480 -42.551 1.00 91.25 462 ASP A O 1
ATOM 3593 N N . PRO A 1 463 ? 24.126 -2.064 -42.409 1.00 93.31 463 PRO A N 1
ATOM 3594 C CA . PRO A 1 463 ? 24.401 -3.462 -42.091 1.00 93.31 463 PRO A CA 1
ATOM 3595 C C . PRO A 1 463 ? 25.282 -4.162 -43.131 1.00 93.31 463 PRO A C 1
ATOM 3597 O O . PRO A 1 463 ? 26.033 -5.077 -42.789 1.00 93.31 463 PRO A O 1
ATOM 3600 N N . ARG A 1 464 ? 25.215 -3.742 -44.403 1.00 93.69 464 ARG A N 1
ATOM 3601 C CA . ARG A 1 464 ? 26.044 -4.307 -45.477 1.00 93.69 464 ARG A CA 1
ATOM 3602 C C . ARG A 1 464 ? 27.504 -3.905 -45.316 1.00 93.69 464 ARG A C 1
ATOM 3604 O O . ARG A 1 464 ? 28.376 -4.752 -45.488 1.00 93.69 464 ARG A O 1
ATOM 3611 N N . LEU A 1 465 ? 27.766 -2.652 -44.944 1.00 95.25 465 LEU A N 1
ATOM 3612 C CA . LEU A 1 465 ? 29.119 -2.167 -44.673 1.00 95.25 465 LEU A CA 1
ATOM 3613 C C . LEU A 1 465 ? 29.709 -2.849 -43.435 1.00 95.25 465 LEU A C 1
ATOM 3615 O O . LEU A 1 465 ? 30.845 -3.315 -43.476 1.00 95.25 465 LEU A O 1
ATOM 3619 N N . VAL A 1 466 ? 28.922 -2.967 -42.361 1.00 95.81 466 VAL A N 1
ATOM 3620 C CA . VAL A 1 466 ? 29.338 -3.674 -41.138 1.00 95.81 466 VAL A CA 1
ATOM 3621 C C . VAL A 1 466 ? 29.695 -5.129 -41.443 1.00 95.81 466 VAL A C 1
ATOM 3623 O O . VAL A 1 466 ? 30.726 -5.617 -40.980 1.00 95.81 466 VAL A O 1
ATOM 3626 N N . ARG A 1 467 ? 28.883 -5.820 -42.255 1.00 95.94 467 ARG A N 1
ATOM 3627 C CA . ARG A 1 467 ? 29.191 -7.187 -42.694 1.00 95.94 467 ARG A CA 1
ATOM 3628 C C . ARG A 1 467 ? 30.478 -7.236 -43.514 1.00 95.94 467 ARG A C 1
ATOM 3630 O O . ARG A 1 467 ? 31.342 -8.047 -43.218 1.00 95.94 467 ARG A O 1
ATOM 3637 N N . PHE A 1 468 ? 30.636 -6.340 -44.485 1.00 96.94 468 PHE A N 1
ATOM 3638 C CA . PHE A 1 468 ? 31.805 -6.352 -45.359 1.00 96.94 468 PHE A CA 1
ATOM 3639 C C . PHE A 1 468 ? 33.116 -6.041 -44.621 1.00 96.94 468 PHE A C 1
ATOM 3641 O O . PHE A 1 468 ? 34.142 -6.632 -44.936 1.00 96.94 468 PHE A O 1
ATOM 3648 N N . ARG A 1 469 ? 33.093 -5.185 -43.589 1.00 96.88 469 ARG A N 1
ATOM 3649 C CA . ARG A 1 469 ? 34.248 -4.988 -42.692 1.00 96.88 469 ARG A CA 1
ATOM 3650 C C . ARG A 1 469 ? 34.680 -6.288 -42.021 1.00 96.88 469 ARG A C 1
ATOM 3652 O O . ARG A 1 469 ? 35.871 -6.571 -41.965 1.00 96.88 469 ARG A O 1
ATOM 3659 N N . ARG A 1 470 ? 33.714 -7.081 -41.548 1.00 96.69 470 ARG A N 1
ATOM 3660 C CA . ARG A 1 470 ? 33.984 -8.399 -40.961 1.00 96.69 470 ARG A CA 1
ATOM 3661 C C . ARG A 1 470 ? 34.568 -9.359 -41.998 1.00 96.69 470 ARG A C 1
ATOM 3663 O O . ARG A 1 470 ? 35.515 -10.067 -41.686 1.00 96.69 470 ARG A O 1
ATOM 3670 N N . ASP A 1 471 ? 34.045 -9.349 -43.222 1.00 95.62 471 ASP A N 1
ATOM 3671 C CA . ASP A 1 471 ? 34.561 -10.178 -44.320 1.00 95.62 471 ASP A CA 1
ATOM 3672 C C . ASP A 1 471 ? 36.029 -9.827 -44.644 1.00 95.62 471 ASP A C 1
ATOM 3674 O O . ASP A 1 471 ? 36.870 -10.716 -44.778 1.00 95.62 471 ASP A O 1
ATOM 3678 N N . VAL A 1 472 ? 36.373 -8.534 -44.678 1.00 96.62 472 VAL A N 1
ATOM 3679 C CA . VAL A 1 472 ? 37.757 -8.054 -44.854 1.00 96.62 472 VAL A CA 1
ATOM 3680 C C . VAL A 1 472 ? 38.659 -8.451 -43.684 1.00 96.62 472 VAL A C 1
ATOM 3682 O O . VAL A 1 472 ? 39.798 -8.857 -43.902 1.00 96.62 472 VAL A O 1
ATOM 3685 N N . GLU A 1 473 ? 38.171 -8.362 -42.445 1.00 95.75 473 GLU A N 1
ATOM 3686 C CA . GLU A 1 473 ? 38.917 -8.791 -41.256 1.00 95.75 473 GLU A CA 1
ATOM 3687 C C . GLU A 1 473 ? 39.227 -10.296 -41.291 1.00 95.75 473 GLU A C 1
AT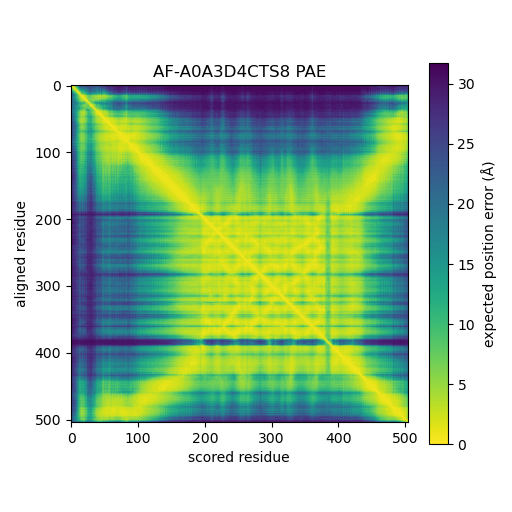OM 3689 O O . GLU A 1 473 ? 40.358 -10.702 -41.014 1.00 95.75 473 GLU A O 1
ATOM 3694 N N . MET A 1 474 ? 38.255 -11.120 -41.699 1.00 92.38 474 MET A N 1
ATOM 3695 C CA . MET A 1 474 ? 38.463 -12.556 -41.909 1.00 92.38 474 MET A CA 1
ATOM 3696 C C . MET A 1 474 ? 39.514 -12.811 -42.996 1.00 92.38 474 MET A C 1
ATOM 3698 O O . MET A 1 474 ? 40.450 -13.580 -42.768 1.00 92.38 474 MET A O 1
ATOM 3702 N N . SER A 1 475 ? 39.423 -12.107 -44.128 1.00 93.69 475 SER A N 1
ATOM 3703 C CA . SER A 1 475 ? 40.403 -12.189 -45.219 1.00 93.69 475 SER A CA 1
ATOM 3704 C C . SER A 1 475 ? 41.815 -11.766 -44.774 1.00 93.69 475 SER A C 1
ATOM 3706 O O . SER A 1 475 ? 42.799 -12.428 -45.099 1.00 93.69 475 SER A O 1
ATOM 3708 N N . ALA A 1 476 ? 41.944 -10.743 -43.923 1.00 93.75 476 ALA A N 1
ATOM 3709 C CA . ALA A 1 476 ? 43.232 -10.366 -43.334 1.00 93.75 476 ALA A CA 1
ATOM 3710 C C . ALA A 1 476 ? 43.815 -11.482 -42.442 1.00 93.75 476 ALA A C 1
ATOM 3712 O O . ALA A 1 476 ? 45.031 -11.686 -42.395 1.00 93.75 476 ALA A O 1
ATOM 3713 N N . GLY A 1 477 ? 42.959 -12.216 -41.723 1.00 91.25 477 GLY A N 1
ATOM 3714 C CA . GLY A 1 477 ? 43.351 -13.396 -40.948 1.00 91.25 477 GLY A CA 1
ATOM 3715 C C . GLY A 1 477 ? 43.847 -14.551 -41.825 1.00 91.25 477 GLY A C 1
ATOM 3716 O O . GLY A 1 477 ? 44.864 -15.172 -41.500 1.00 91.25 477 GLY A O 1
ATOM 3717 N N . GLN A 1 478 ? 43.171 -14.789 -42.951 1.00 90.12 478 GLN A N 1
ATOM 3718 C CA . GLN A 1 478 ? 43.574 -15.764 -43.968 1.00 90.12 478 GLN A CA 1
ATOM 3719 C C . GLN A 1 478 ? 44.935 -15.408 -44.580 1.00 90.12 478 GLN A C 1
ATOM 3721 O O . GLN A 1 478 ? 45.795 -16.280 -44.718 1.00 90.12 478 GLN A O 1
ATOM 3726 N N . LEU A 1 479 ? 45.174 -14.124 -44.859 1.00 89.94 479 LEU A N 1
ATOM 3727 C CA . LEU A 1 479 ? 46.429 -13.647 -45.434 1.00 89.94 479 LEU A CA 1
ATOM 3728 C C . LEU A 1 479 ? 47.626 -13.820 -44.488 1.00 89.94 479 LEU A C 1
ATOM 3730 O O . LEU A 1 479 ? 48.698 -14.251 -44.909 1.00 89.94 479 LEU A O 1
ATOM 3734 N N . LYS A 1 480 ? 47.445 -13.559 -43.185 1.00 91.06 480 LYS A N 1
ATOM 3735 C CA . LYS A 1 480 ? 48.490 -13.803 -42.167 1.00 91.06 480 LYS A CA 1
ATOM 3736 C C . LYS A 1 480 ? 48.971 -15.254 -42.147 1.00 91.06 480 LYS A C 1
ATOM 3738 O O . LYS A 1 480 ? 50.106 -15.509 -41.756 1.00 91.06 480 LYS A O 1
ATOM 3743 N N . ASN A 1 481 ? 48.118 -16.186 -42.568 1.00 90.19 481 ASN A N 1
ATOM 3744 C CA . ASN A 1 481 ? 48.405 -17.611 -42.634 1.00 90.19 481 ASN A CA 1
ATOM 3745 C C . ASN A 1 481 ? 48.333 -18.123 -44.079 1.00 90.19 481 ASN A C 1
ATOM 3747 O O . ASN A 1 481 ? 47.838 -19.223 -44.305 1.00 90.19 481 ASN A O 1
ATOM 3751 N N . LEU A 1 482 ? 48.829 -17.345 -45.051 1.00 89.69 482 LEU A N 1
ATOM 3752 C CA . LEU A 1 482 ? 48.668 -17.594 -46.489 1.00 89.69 482 LEU A CA 1
ATOM 3753 C C . LEU A 1 482 ? 48.872 -19.063 -46.890 1.00 89.69 482 LEU A C 1
ATOM 3755 O O . LEU A 1 482 ? 47.981 -19.657 -47.481 1.00 89.69 482 LEU A O 1
ATOM 3759 N N . ARG A 1 483 ? 50.005 -19.681 -46.518 1.00 91.62 483 ARG A N 1
ATOM 3760 C CA . ARG A 1 483 ? 50.302 -21.087 -46.870 1.00 91.62 483 ARG A CA 1
ATOM 3761 C C . ARG A 1 483 ? 49.324 -22.083 -46.244 1.00 91.62 483 ARG A C 1
ATOM 3763 O O . ARG A 1 483 ? 49.045 -23.114 -46.845 1.00 91.62 483 ARG A O 1
ATOM 3770 N N . LEU A 1 484 ? 48.821 -21.793 -45.044 1.00 92.81 484 LEU A N 1
ATOM 3771 C CA . LEU A 1 484 ? 47.838 -22.636 -44.367 1.00 92.81 484 LEU A CA 1
ATOM 3772 C C . LEU A 1 484 ? 46.463 -22.498 -45.014 1.00 92.81 484 LEU A C 1
ATOM 3774 O O . LEU A 1 484 ? 45.889 -23.516 -45.379 1.00 92.81 484 LEU A O 1
ATOM 3778 N N . THR A 1 485 ? 45.992 -21.268 -45.223 1.00 92.06 485 THR A N 1
ATOM 3779 C CA . THR A 1 485 ? 44.745 -20.978 -45.946 1.00 92.06 485 THR A CA 1
ATOM 3780 C C . THR A 1 485 ? 44.758 -21.660 -47.308 1.00 92.06 485 THR A C 1
ATOM 3782 O O . THR A 1 485 ? 43.860 -22.420 -47.641 1.00 92.06 485 THR A O 1
ATOM 3785 N N . ALA A 1 486 ? 45.843 -21.496 -48.058 1.00 92.62 486 ALA A N 1
ATOM 3786 C CA . ALA A 1 486 ? 45.967 -22.046 -49.394 1.00 92.62 486 ALA A CA 1
ATOM 3787 C C . ALA A 1 486 ? 46.010 -23.592 -49.410 1.00 92.62 486 ALA A C 1
ATOM 3789 O O . ALA A 1 486 ? 45.454 -24.238 -50.303 1.00 92.62 486 ALA A O 1
ATOM 3790 N N . ALA A 1 487 ? 46.625 -24.213 -48.397 1.00 93.88 487 ALA A N 1
ATOM 3791 C CA . ALA A 1 487 ? 46.605 -25.664 -48.204 1.00 93.88 487 ALA A CA 1
ATOM 3792 C C . ALA A 1 487 ? 45.224 -26.192 -47.772 1.00 93.88 487 ALA A C 1
ATOM 3794 O O . ALA A 1 487 ? 44.827 -27.290 -48.178 1.00 93.88 487 ALA A O 1
ATOM 3795 N N . GLN A 1 488 ? 44.492 -25.426 -46.963 1.00 93.06 488 GLN A N 1
ATOM 3796 C CA . GLN A 1 488 ? 43.116 -25.716 -46.560 1.00 93.06 488 GLN A CA 1
ATOM 3797 C C . GLN A 1 488 ? 42.165 -25.618 -47.757 1.00 93.06 488 GLN A C 1
ATOM 3799 O O . GLN A 1 488 ? 41.416 -26.563 -47.998 1.00 93.06 488 GLN A O 1
ATOM 3804 N N . ASP A 1 489 ? 42.282 -24.565 -48.566 1.00 91.38 489 ASP A N 1
ATOM 3805 C CA . ASP A 1 489 ? 41.515 -24.369 -49.801 1.00 91.38 489 ASP A CA 1
ATOM 3806 C C . ASP A 1 489 ? 41.808 -25.471 -50.823 1.00 91.38 489 ASP A C 1
ATOM 3808 O O . ASP A 1 489 ? 40.887 -26.037 -51.412 1.00 91.38 489 ASP A O 1
ATOM 3812 N N . LEU A 1 490 ? 43.081 -25.858 -50.986 1.00 93.75 490 LEU A N 1
ATOM 3813 C CA . LEU A 1 490 ? 43.449 -27.001 -51.822 1.00 93.75 490 LEU A CA 1
ATOM 3814 C C . LEU A 1 490 ? 42.795 -28.292 -51.318 1.00 93.75 490 LEU A C 1
ATOM 3816 O O . LEU A 1 490 ? 42.251 -29.062 -52.106 1.00 93.75 490 LEU A O 1
ATOM 3820 N N . THR A 1 491 ? 42.847 -28.540 -50.010 1.00 93.31 491 THR A N 1
ATOM 3821 C CA . THR A 1 491 ? 42.244 -29.738 -49.413 1.00 93.31 491 THR A CA 1
ATOM 3822 C C . THR A 1 491 ? 40.730 -29.747 -49.623 1.00 93.31 491 THR A C 1
ATOM 3824 O O . THR A 1 491 ? 40.175 -30.772 -50.017 1.00 93.31 491 THR A O 1
ATOM 3827 N N . TRP A 1 492 ? 40.077 -28.597 -49.449 1.00 90.81 492 TRP A N 1
ATOM 3828 C CA . TRP A 1 492 ? 38.658 -28.409 -49.733 1.00 90.81 492 TRP A CA 1
ATOM 3829 C C . TRP A 1 492 ? 38.322 -28.692 -51.202 1.00 90.81 492 TRP A C 1
ATOM 3831 O O . TRP A 1 492 ? 37.389 -29.442 -51.493 1.00 90.81 492 TRP A O 1
ATOM 3841 N N . ALA A 1 493 ? 39.101 -28.136 -52.133 1.00 90.44 493 ALA A N 1
ATOM 3842 C CA . ALA A 1 493 ? 38.914 -28.329 -53.567 1.00 90.44 493 ALA A CA 1
ATOM 3843 C C . ALA A 1 493 ? 39.105 -29.795 -53.985 1.00 90.44 493 ALA A C 1
ATOM 3845 O O . ALA A 1 493 ? 38.350 -30.304 -54.813 1.00 90.44 493 ALA A O 1
ATOM 3846 N N . LEU A 1 494 ? 40.084 -30.491 -53.399 1.00 91.25 494 LEU A N 1
ATOM 3847 C CA . LEU A 1 494 ? 40.339 -31.905 -53.674 1.00 91.25 494 LEU A CA 1
ATOM 3848 C C . LEU A 1 494 ? 39.242 -32.815 -53.114 1.00 91.25 494 LEU A C 1
ATOM 3850 O O . LEU A 1 494 ? 38.824 -33.728 -53.816 1.00 91.25 494 LEU A O 1
ATOM 3854 N N . ILE A 1 495 ? 38.737 -32.555 -51.904 1.00 88.00 495 ILE A N 1
ATOM 3855 C CA . ILE A 1 495 ? 37.617 -33.315 -51.315 1.00 88.00 495 ILE A CA 1
ATOM 3856 C C . ILE A 1 495 ? 36.335 -33.141 -52.141 1.00 88.00 495 ILE A C 1
ATOM 3858 O O . ILE A 1 495 ? 35.546 -34.072 -52.282 1.00 88.00 495 ILE A O 1
ATOM 3862 N N . ASN A 1 496 ? 36.152 -31.968 -52.745 1.00 84.62 496 ASN A N 1
ATOM 3863 C CA . ASN A 1 496 ? 35.029 -31.678 -53.635 1.00 84.62 496 ASN A CA 1
ATOM 3864 C C . ASN A 1 496 ? 35.272 -32.082 -55.100 1.00 84.62 496 ASN A C 1
ATOM 3866 O O . ASN A 1 496 ? 34.434 -31.827 -55.967 1.00 84.62 496 ASN A O 1
ATOM 3870 N N . ASN A 1 497 ? 36.406 -32.717 -55.402 1.00 83.94 497 ASN A N 1
ATOM 3871 C CA . ASN A 1 497 ? 36.720 -33.183 -56.744 1.00 83.94 497 ASN A CA 1
ATOM 3872 C C . ASN A 1 497 ? 36.050 -34.545 -57.021 1.00 83.94 497 ASN A C 1
ATOM 3874 O O . ASN A 1 497 ? 36.069 -35.421 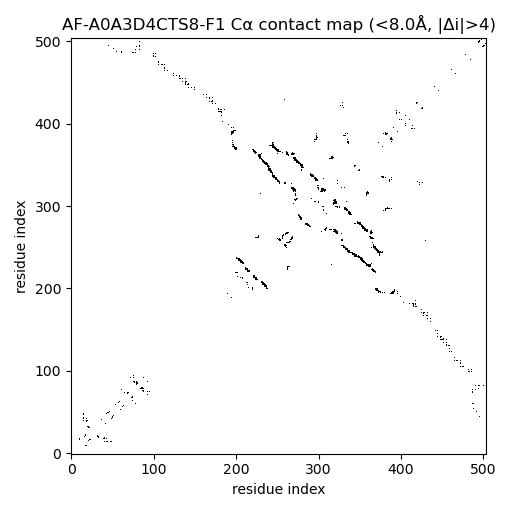-56.150 1.00 83.94 497 ASN A O 1
ATOM 3878 N N . PRO A 1 498 ? 35.544 -34.800 -58.246 1.00 81.06 498 PRO A N 1
ATOM 3879 C CA . PRO A 1 498 ? 35.038 -36.117 -58.635 1.00 81.06 498 PRO A CA 1
ATOM 3880 C C . PRO A 1 498 ? 36.004 -37.278 -58.352 1.00 81.06 498 PRO A C 1
ATOM 3882 O O . PRO A 1 498 ? 35.559 -38.367 -58.002 1.00 81.06 498 PRO A O 1
ATOM 3885 N N . ALA A 1 499 ? 37.317 -37.055 -58.449 1.00 81.25 499 ALA A N 1
ATOM 3886 C CA . ALA A 1 499 ? 38.326 -38.067 -58.142 1.00 81.25 499 ALA A CA 1
ATOM 3887 C C . ALA A 1 499 ? 38.281 -38.532 -56.674 1.00 81.25 499 ALA A C 1
ATOM 3889 O O . ALA A 1 499 ? 38.499 -39.708 -56.408 1.00 81.25 499 ALA A O 1
ATOM 3890 N N . PHE A 1 500 ? 3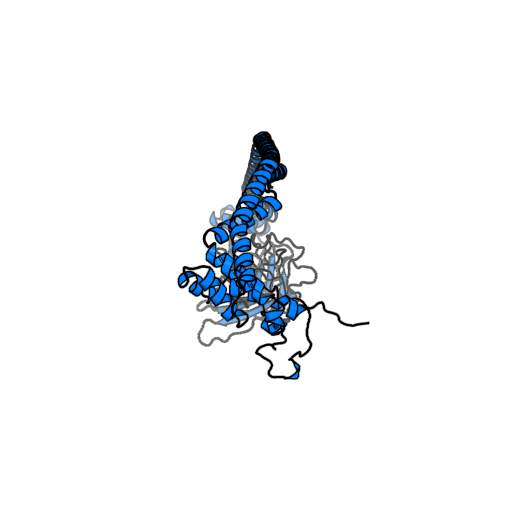7.959 -37.640 -55.731 1.00 83.00 500 PHE A N 1
ATOM 3891 C CA . PHE A 1 500 ? 37.782 -37.998 -54.322 1.00 83.00 500 PHE A CA 1
ATOM 3892 C C . PHE A 1 500 ? 36.439 -38.690 -54.080 1.00 83.00 500 PHE A C 1
ATOM 3894 O O . PHE A 1 500 ? 36.369 -39.707 -53.396 1.00 83.00 500 PHE A O 1
ATOM 3901 N N . LEU A 1 501 ? 35.370 -38.149 -54.668 1.00 74.88 501 LEU A N 1
ATOM 3902 C CA . LEU A 1 501 ? 33.999 -38.599 -54.417 1.00 74.88 501 LEU A CA 1
ATOM 3903 C C . LEU A 1 501 ? 33.678 -39.954 -55.058 1.00 74.88 501 LEU A C 1
ATOM 3905 O O . LEU A 1 501 ? 32.889 -40.718 -54.506 1.00 74.88 501 LEU A O 1
ATOM 3909 N N . PHE A 1 502 ? 34.273 -40.249 -56.215 1.00 74.06 502 PHE A N 1
ATOM 3910 C CA . PHE A 1 502 ? 33.966 -41.444 -57.007 1.00 74.06 502 PHE A CA 1
ATOM 3911 C C . PHE A 1 502 ? 35.134 -42.431 -57.116 1.00 74.06 502 PHE A C 1
ATOM 3913 O O . PHE A 1 502 ? 34.941 -43.509 -57.672 1.00 74.06 502 PHE A O 1
ATOM 3920 N N . ASN A 1 503 ? 36.305 -42.089 -56.557 1.00 61.47 503 ASN A N 1
ATOM 3921 C CA . ASN A 1 503 ? 37.507 -42.929 -56.489 1.00 61.47 503 ASN A CA 1
ATOM 3922 C C . ASN A 1 503 ? 37.805 -43.665 -57.812 1.00 61.47 503 ASN A C 1
ATOM 3924 O O . ASN A 1 503 ? 37.825 -44.898 -57.857 1.00 61.47 503 ASN A O 1
ATOM 3928 N N . HIS A 1 504 ? 37.953 -42.885 -58.888 1.00 54.66 504 HIS A N 1
ATOM 3929 C CA . HIS A 1 504 ? 38.253 -43.375 -60.236 1.00 54.66 504 HIS A CA 1
ATOM 3930 C C . HIS A 1 504 ? 39.721 -43.740 -60.440 1.00 54.66 504 HIS A C 1
ATOM 3932 O O . HIS A 1 504 ? 40.593 -42.966 -59.978 1.00 54.66 504 HIS A O 1
#

Mean predicted aligned error: 12.18 Å

Secondary structure (DSSP, 8-state):
-----------TTS-HHHHTTPPPTT---GGG---S--HHHHHHHHH-HHHHHHHH-TTSHHHHHHHH--SHHHHHHHHHHHHHSSPPPHHHHHHHHHHHHHHHHHHHHHHHHHHHHHHHHHHHHHHHHHHHHHHHHHHHHHHHHHHHHHHHHHHHHHHHHHHHHHHHHHHHHHHHHHHHHHHHHHHHHHTT--PPEEEEE-EEEEEETT---EEE-TTS-EEE-SSSS-EEEEEEEEE---SEEEEEEEE---GGGTTSSBSSTTS--EE-EEEEEEEESSTTPPPEEEPEEEEEES---TT--GGGGSS----TT---EE-TTS-TTS-EEEEEEEEEEE---TTT-EEEEEEEEE-STT--B-EEEEEEE--SSTTTT--SSTTTS-EEHHHHHHHHS-GGG--HHHHHHHHHHHHHH-HHHHHHHHHHH-PPPPPPP-HHHHHHHHHHHHHHSPPPP-HHHHHHHHHHHHHHHHHHTHHHHHHHHHHHHHHTSHHHHH--

pLDDT: mean 89.32, std 13.38, range [27.09, 98.69]